Protein 9BJQ (pdb70)

Solvent-accessible surface area: 18316 Å² total; per-residue (Å²): 65,2,3,1,1,30,0,7,16,95,68,54,82,57,26,66,44,38,0,0,29,2,9,101,58,24,80,29,11,59,96,14,112,32,88,49,1,0,4,2,43,95,24,32,109,22,141,63,49,4,116,5,123,9,20,18,74,1,0,0,43,0,12,17,40,67,60,6,54,106,101,118,146,12,86,54,41,11,1,14,130,59,14,31,0,0,0,0,0,0,0,0,93,8,141,58,0,32,104,22,70,44,70,70,27,149,0,9,2,15,41,52,38,22,8,32,19,39,25,112,39,1,0,0,25,34,0,37,56,50,107,0,41,6,84,2,72,2,18,115,24,1,35,80,19,20,6,0,0,0,0,0,0,0,0,0,29,40,0,122,47,147,31,75,2,19,2,6,4,0,0,0,1,1,29,2,40,54,28,38,103,44,105,42,112,87,52,35,64,5,29,53,27,5,56,42,87,30,93,0,5,76,26,90,0,72,13,115,113,43,104,30,32,9,82,28,102,64,12,87,15,6,33,42,81,52,37,97,112,64,2,3,1,1,31,1,7,16,93,64,54,84,57,28,68,43,38,0,0,31,1,9,103,50,24,80,23,11,74,87,7,100,32,89,51,0,0,4,2,42,90,27,34,110,23,144,60,50,3,111,4,119,8,25,18,24,1,0,0,45,0,13,19,38,67,64,6,56,104,98,119,148,14,101,52,44,14,2,13,145,60,14,34,0,0,0,0,0,0,0,0,94,9,146,64,0,32,107,24,72,41,84,61,29,147,0,10,2,14,26,25,12,10,17,15,44,71,70,107,50,1,1,0,28,40,1,30,94,56,88,0,40,7,67,4,68,1,20,115,22,0,34,80,20,20,7,0,0,0,0,0,0,0,0,0,29,32,0,127,48,129,33,75,4,19,2,6,4,0,0,0,2,1,27,1,37,54,28,37,108,45,110,35,112,88,54,36,62,5,28,52,28,6,52,31,74,31,100,0,7,64,27,97,0,71,11,108,114,48,57,40,11,12,91,30,102,108,24,94,12,7,34,41,82,48,36,91,111

Sequence (458 aa):
HAIFQKVSVNGADQGSLTGLRAPNNNNNPVQNVNSQDMICCGQSGSTSNTIIEVKAGDRRIGAWYQHVIGGAQFPNDPDNPIAKSHKGPVMAYLAKVDNAATASKTGLKWFKIWEDTFNPSTKTWGVDNLINNNGWVYFNLPQCIADGNYLLRVEVLALHSAYSQGQQAQFYQSCCAQINVSGGGSFTPASTVSFPGAYSASDPGILINIYGATGQQPDNNGQPYTAPGPAPISCHAIFQKVSVNGADQGSLTGLRAPNNNNPVQNVNSQDMICCGQSGSTSNTIIEVKAGDRIGAWYQHVIGGAQFPNDPDNPIAKSHKGPVMAYLAKVDNAATASKTGLKWFKIWEDTFNPSTKTWGVDNLINNNGWVYFNLPQCIADGNYLLRVEVLALHSAYSQGQQAQFYQSCCAQINVSSGGGSFTPASTVSFPGAYSASDPGILINIYGATGQPDNNGQPYTAPGPAPISC

Foldseek 3Di:
DKKFFWKAWLNRTPDGNAQKQIAQAFFFDQDLQDLCQQAHPGHDAHQHAAEHAAFIKMKTFIFNHRPHAPDPPRCQTSHHPLQFFKKWKKKFDDQHLRPDDSAPTWIATADMFGAQLVVLAGNVNVCVVVRGIDIDTHHQADDWFKIKMKMKRWGCSPQLDQRPTTIHMMIGIYTYDNHHDDDDPGTAGGSPQDDSPPPRRNDDQQDDVRDSSNVSDDHDDTGDDHDHD/DKKQFWKDWLNRTPDGNEQKQIAQAFFFDLDLQDLCQLFHPGHDAHQDAAEYEQFIKMKTFIFNHRPHAPDPPRCQTSHHPLQFFKKWKKKFADQFLNPDDSAPTWIATADMFGADLVVLHGNVNVCVVVRRIDIDGRHQADDWFKIKMKMKRWGCSPLLDFRPTGIHMMIGIYTYDNHHHDDDPGTAHGSGQDDSPPPRRNDDQQADVGDSSNVSDDHDHTGDDRDDD

B-factor: mean 22.12, std 7.76, range [10.06, 64.67]

InterPro domains:
  IPR005103 Auxiliary Activity family 9, catalytic domain [PF03443] (18-224)
  IPR005103 Auxiliary Activity family 9, catalytic domain [cd21175] (18-244)
  IPR049892 Auxiliary Activity family 9 [PTHR33353] (1-246)

Structure (mmCIF, N/CA/C/O backbone):
data_9BJQ
#
_entry.id   9BJQ
#
_cell.length_a   99.449
_cell.length_b   121.410
_cell.length_c   91.909
_cell.angle_alpha   90.000
_cell.angle_beta   90.000
_cell.angle_gamma   90.000
#
_symmetry.space_group_name_H-M   'C 2 2 21'
#
loop_
_entity.id
_entity.type
_entity.pdbx_description
1 polymer 'Glycoside hydrolase family 61 protein'
2 non-polymer 'COPPER (II) ION'
3 non-polymer 'ACETATE ION'
4 non-polymer 'OXYGEN MOLECULE'
5 non-polymer 1,2-ETHANEDIOL
6 water water
#
loop_
_atom_site.group_PDB
_atom_site.id
_atom_site.type_symbol
_atom_site.label_atom_id
_atom_site.label_alt_id
_atom_site.label_comp_id
_atom_site.label_asym_id
_atom_site.label_entity_id
_atom_site.label_seq_id
_atom_site.pdbx_PDB_ins_code
_atom_site.Cartn_x
_atom_site.Cartn_y
_atom_site.Cartn_z
_atom_site.occupancy
_atom_site.B_iso_or_equiv
_atom_site.auth_seq_id
_atom_site.auth_comp_id
_atom_site.auth_asym_id
_atom_site.auth_atom_id
_atom_site.pdbx_PDB_model_num
ATOM 1 N N . HIS A 1 1 ? -31.79900 -19.69800 4.41400 1.000 17.74647 1 HIS A N 1
ATOM 2 C CA . HIS A 1 1 ? -31.45700 -18.28300 4.69300 1.000 18.15647 1 HIS A CA 1
ATOM 3 C C . HIS A 1 1 ? -30.24200 -17.91400 3.83600 1.000 15.13647 1 HIS A C 1
ATOM 4 O O . HIS A 1 1 ? -29.13700 -18.32200 4.17200 1.000 17.76647 1 HIS A O 1
ATOM 11 N N . ALA A 1 2 ? -30.49000 -17.15300 2.77200 1.000 17.76647 2 ALA A N 1
ATOM 12 C CA . ALA A 1 2 ? -29.43400 -16.75500 1.85000 1.000 16.61647 2 ALA A CA 1
ATOM 13 C C . ALA A 1 2 ? -30.00900 -15.69200 0.93100 1.000 15.43647 2 ALA A C 1
ATOM 14 O O . ALA A 1 2 ? -31.22900 -15.55200 0.82100 1.000 19.04647 2 ALA A O 1
ATOM 16 N N . ILE A 1 3 ? -29.12700 -14.94100 0.27200 1.000 15.68647 3 ILE A N 1
ATOM 17 C CA . ILE A 1 3 ? -29.53700 -13.84400 -0.59700 1.000 14.27647 3 ILE A CA 1
ATOM 18 C C . ILE A 1 3 ? -28.76900 -13.93700 -1.90700 1.000 15.81647 3 ILE A C 1
ATOM 19 O O . ILE A 1 3 ? -27.53400 -13.99000 -1.90100 1.000 17.49647 3 ILE A O 1
ATOM 24 N N . PHE A 1 4 ? -29.49900 -13.94000 -3.01900 1.000 13.82647 4 PHE A N 1
ATOM 25 C CA . PHE A 1 4 ? -28.91600 -13.76300 -4.34300 1.000 16.00647 4 PHE A CA 1
ATOM 26 C C . PHE A 1 4 ? -28.43700 -12.31700 -4.46200 1.000 15.82647 4 PHE A C 1
ATOM 27 O O . PHE A 1 4 ? -29.24600 -11.37800 -4.42200 1.000 16.79647 4 PHE A O 1
ATOM 35 N N . GLN A 1 5 ? -27.12500 -12.12800 -4.61000 1.000 14.84647 5 GLN A N 1
ATOM 36 C CA . GLN A 1 5 ? -26.56700 -10.79500 -4.40500 1.000 14.21647 5 GLN A CA 1
ATOM 37 C C . GLN A 1 5 ? -25.46900 -10.41800 -5.39800 1.000 17.68647 5 GLN A C 1
ATOM 38 O O . GLN A 1 5 ? -24.82800 -9.37000 -5.22100 1.000 17.82647 5 GLN A O 1
ATOM 44 N N . LYS A 1 6 ? -25.22900 -11.21200 -6.43400 1.000 17.33647 6 LYS A N 1
ATOM 45 C CA . LYS A 1 6 ? -24.15000 -10.89900 -7.36600 1.000 17.68647 6 LYS A CA 1
ATOM 46 C C . LYS A 1 6 ? -24.35700 -11.70300 -8.64000 1.000 16.62647 6 LYS A C 1
ATOM 47 O O . LYS A 1 6 ? -24.82000 -12.84500 -8.58700 1.000 18.15647 6 LYS A O 1
ATOM 53 N N . VAL A 1 7 ? -24.00400 -11.10000 -9.78100 1.000 14.05647 7 VAL A N 1
ATOM 54 C CA . VAL A 1 7 ? -24.10900 -11.72700 -11.09500 1.000 14.19647 7 VAL A CA 1
ATOM 55 C C . VAL A 1 7 ? -22.72500 -11.78900 -11.73800 1.000 16.92647 7 VAL A C 1
ATOM 56 O O . VAL A 1 7 ? -21.90900 -10.87600 -11.56500 1.000 17.79647 7 VAL A O 1
ATOM 60 N N . SER A 1 8 ? -22.45100 -12.87600 -12.46800 1.000 17.25647 8 SER A N 1
ATOM 61 C CA . SER A 1 8 ? -21.30200 -12.92600 -13.36400 1.000 19.58647 8 SER A CA 1
ATOM 62 C C . SER A 1 8 ? -21.77900 -13.15900 -14.79300 1.000 18.15647 8 SER A C 1
ATOM 63 O O . SER A 1 8 ? -22.81400 -13.78600 -15.02900 1.000 18.25647 8 SER A O 1
ATOM 66 N N . VAL A 1 9 ? -21.03700 -12.61700 -15.75200 1.000 18.45647 9 VAL A N 1
ATOM 67 C CA . VAL A 1 9 ? -21.38100 -12.72400 -17.16900 1.000 18.77647 9 VAL A CA 1
ATOM 68 C C . VAL A 1 9 ? -20.16900 -13.33100 -17.85200 1.000 21.82647 9 VAL A C 1
ATOM 69 O O . VAL A 1 9 ? -19.11200 -12.69300 -17.91500 1.000 20.23647 9 VAL A O 1
ATOM 73 N N . ASN A 1 10 ? -20.31100 -14.56400 -18.34300 1.000 20.15647 10 ASN A N 1
ATOM 74 C CA . ASN A 1 10 ? -19.19200 -15.29200 -18.94500 1.000 22.67647 10 ASN A CA 1
ATOM 75 C C . ASN A 1 10 ? -17.97200 -15.27600 -18.02600 1.000 25.18647 10 ASN A C 1
ATOM 76 O O . ASN A 1 10 ? -16.83700 -15.06600 -18.46100 1.000 24.85647 10 ASN A O 1
ATOM 81 N N . GLY A 1 11 ? -18.21300 -15.49700 -16.73300 1.000 23.30647 11 GLY A N 1
ATOM 82 C CA . GLY A 1 11 ? -17.16800 -15.52600 -15.73400 1.000 26.27647 11 GLY A CA 1
ATOM 83 C C . GLY A 1 11 ? -16.77800 -14.19000 -15.15000 1.000 24.64647 11 GLY A C 1
ATOM 84 O O . GLY A 1 11 ? -16.06700 -14.16400 -14.13800 1.000 25.87647 11 GLY A O 1
ATOM 85 N N . ALA A 1 12 ? -17.21300 -13.07800 -15.73700 1.000 23.87647 12 ALA A N 1
ATOM 86 C CA . ALA A 1 12 ? -16.81800 -11.76100 -15.26000 1.000 20.31647 12 ALA A CA 1
ATOM 87 C C . ALA A 1 12 ? -17.72900 -11.32200 -14.11700 1.000 23.28647 12 ALA A C 1
ATOM 88 O O . ALA A 1 12 ? -18.93900 -11.15200 -14.30600 1.000 20.44647 12 ALA A O 1
ATOM 90 N N . ASP A 1 13 ? -17.13700 -11.11700 -12.94600 0.940 19.53647 13 ASP A N 1
ATOM 91 C CA . ASP A 1 13 ? -17.86600 -10.70100 -11.75200 0.940 19.15647 13 ASP A CA 1
ATOM 92 C C . ASP A 1 13 ? -18.34100 -9.25600 -11.90900 0.940 22.36647 13 ASP A C 1
ATOM 93 O O . ASP A 1 13 ? -17.52400 -8.34000 -12.05800 0.940 22.77647 13 ASP A O 1
ATOM 98 N N . GLN A 1 14 ? -19.65700 -9.04100 -11.87000 1.000 17.08647 14 GLN A N 1
ATOM 99 C CA . GLN A 1 14 ? -20.19300 -7.69000 -12.02400 1.000 18.05647 14 GLN A CA 1
ATOM 100 C C . GLN A 1 14 ? -20.17600 -6.88700 -10.72800 1.000 21.30647 14 GLN A C 1
ATOM 101 O O . GLN A 1 14 ? -20.50700 -5.69600 -10.75100 1.000 21.79647 14 GLN A O 1
ATOM 107 N N . GLY A 1 15 ? -19.80700 -7.49000 -9.61400 1.000 19.60647 15 GLY A N 1
ATOM 108 C CA . GLY A 1 15 ? -19.67600 -6.75400 -8.37300 1.000 20.89647 15 GLY A CA 1
ATOM 109 C C . GLY A 1 15 ? -20.87100 -6.94900 -7.46200 1.000 20.79647 15 GLY A C 1
ATOM 110 O O . GLY A 1 15 ? -22.01900 -7.06100 -7.90700 1.000 18.28647 15 GLY A O 1
ATOM 111 N N . SER A 1 16 ? -20.60300 -6.96900 -6.16000 1.000 22.00647 16 SER A N 1
ATOM 112 C CA . SER A 1 16 ? -21.64400 -7.17000 -5.15700 1.000 19.61647 16 SER A CA 1
ATOM 113 C C . SER A 1 16 ? -22.80800 -6.20600 -5.35500 1.000 22.46647 16 SER A C 1
ATOM 114 O O . SER A 1 16 ? -22.61300 -4.98700 -5.41400 1.000 19.02647 16 SER A O 1
ATOM 117 N N . LEU A 1 17 ? -24.01400 -6.76900 -5.50400 0.930 17.32647 17 LEU A N 1
ATOM 118 C CA . LEU A 1 17 ? -25.28600 -6.05400 -5.60000 0.930 16.37647 17 LEU A CA 1
ATOM 119 C C . LEU A 1 17 ? -25.40900 -5.18700 -6.85500 0.930 17.95647 17 LEU A C 1
ATOM 120 O O . LEU A 1 17 ? -26.39800 -4.46900 -7.00600 0.930 18.69647 17 LEU A O 1
ATOM 125 N N . THR A 1 18 ? -24.44700 -5.23900 -7.76700 1.000 17.54647 18 THR A N 1
ATOM 126 C CA . THR A 1 18 ? -24.54200 -4.45300 -8.99500 1.000 17.88647 18 THR A CA 1
ATOM 127 C C . THR A 1 18 ? -25.69400 -4.97500 -9.84300 1.000 17.73647 18 THR A C 1
ATOM 128 O O . THR A 1 18 ? -25.75200 -6.17100 -10.14600 1.000 19.81647 18 THR A O 1
ATOM 132 N N . GLY A 1 19 ? -26.63400 -4.09700 -10.18300 0.960 17.13647 19 GLY A N 1
ATOM 133 C CA . GLY A 1 19 ? -27.76700 -4.47300 -11.00300 0.960 17.12647 19 GLY A CA 1
ATOM 134 C C . GLY A 1 19 ? -28.86500 -5.24300 -10.29500 0.960 17.68647 19 GLY A C 1
ATOM 135 O O . GLY A 1 19 ? -29.79000 -5.72300 -10.96500 0.960 18.43647 19 GLY A O 1
ATOM 136 N N . LEU A 1 20 ? -28.80700 -5.36600 -8.97100 1.000 18.70647 20 LEU A N 1
ATOM 137 C CA . LEU A 1 20 ? -29.71300 -6.21700 -8.20700 1.000 17.02647 20 LEU A CA 1
ATOM 138 C C . LEU A 1 20 ? -30.82200 -5.40300 -7.56100 1.000 18.45647 20 LEU A C 1
ATOM 139 O O . LEU A 1 20 ? -30.58400 -4.30700 -7.04300 1.000 17.02647 20 LEU A O 1
ATOM 144 N N . ARG A 1 21 ? -32.02300 -5.96500 -7.57100 1.000 16.39647 21 ARG A N 1
ATOM 145 C CA . ARG A 1 21 ? -33.05600 -5.65300 -6.59600 1.000 17.31647 21 ARG A CA 1
ATOM 146 C C . ARG A 1 21 ? -33.08700 -6.83900 -5.63900 1.000 19.01647 21 ARG A C 1
ATOM 147 O O . ARG A 1 21 ? -33.57100 -7.91700 -6.00400 1.000 16.31647 21 ARG A O 1
ATOM 155 N N . ALA A 1 22 ? -32.55700 -6.65600 -4.43200 0.940 14.39647 22 ALA A N 1
ATOM 156 C CA . ALA A 1 22 ? -32.34900 -7.79000 -3.53800 0.940 15.51647 22 ALA A CA 1
ATOM 157 C C . ALA A 1 22 ? -32.80700 -7.43200 -2.13500 0.940 19.42647 22 ALA A C 1
ATOM 158 O O . ALA A 1 22 ? -32.71800 -6.26600 -1.72800 0.940 18.76647 22 ALA A O 1
ATOM 160 N N . PRO A 1 23 ? -33.30600 -8.41100 -1.37900 1.000 16.84647 23 PRO A N 1
ATOM 161 C CA . PRO A 1 23 ? -33.65600 -8.14800 0.02000 1.000 19.57647 23 PRO A CA 1
ATOM 162 C C . PRO A 1 23 ? -32.42500 -7.77200 0.82900 1.000 18.22647 23 PRO A C 1
ATOM 163 O O . PRO A 1 23 ? -31.29700 -8.14800 0.50200 1.000 19.86647 23 PRO A O 1
ATOM 167 N N A ASN A 1 24 ? -32.66600 -6.97800 1.88000 0.490 22.41647 24 ASN A N 1
ATOM 168 N N B ASN A 1 24 ? -32.64100 -7.02700 1.90900 0.510 22.40647 24 ASN A N 1
ATOM 169 C CA A ASN A 1 24 ? -31.63400 -6.59800 2.83500 0.490 21.19647 24 ASN A CA 1
ATOM 170 C CA B ASN A 1 24 ? -31.54600 -6.65900 2.79500 0.510 21.12647 24 ASN A CA 1
ATOM 171 C C A ASN A 1 24 ? -31.34100 -7.69800 3.84000 0.490 23.84647 24 ASN A C 1
ATOM 172 C C B ASN A 1 24 ? -31.50700 -7.51200 4.05200 0.510 23.63647 24 ASN A C 1
ATOM 173 O O A ASN A 1 24 ? -30.23300 -7.74500 4.38200 0.490 24.85647 24 ASN A O 1
ATOM 174 O O B ASN A 1 24 ? -30.76900 -7.19100 4.98600 0.510 20.02647 24 ASN A O 1
ATOM 183 N N . ASN A 1 25 ? -32.30900 -8.57000 4.10800 0.980 18.72647 25 ASN A N 1
ATOM 184 C CA . ASN A 1 25 ? -32.18500 -9.59800 5.12100 0.980 22.19647 25 ASN A CA 1
ATOM 185 C C . ASN A 1 25 ? -32.35400 -10.94500 4.43400 0.980 20.59647 25 ASN A C 1
ATOM 186 O O . ASN A 1 25 ? -32.87200 -11.02300 3.31800 0.980 16.62647 25 ASN A O 1
ATOM 191 N N . ASN A 1 26 ? -31.93300 -12.01200 5.11300 1.000 17.75647 26 ASN A N 1
ATOM 192 C CA . ASN A 1 26 ? -31.93700 -13.33800 4.50700 1.000 17.52647 26 ASN A CA 1
ATOM 193 C C . ASN A 1 26 ? -33.13900 -14.18700 4.91900 1.000 18.00647 26 ASN A C 1
ATOM 194 O O . ASN A 1 26 ? -33.11900 -15.40500 4.71800 1.000 17.80647 26 ASN A O 1
ATOM 199 N N . ASN A 1 27 ? -34.18100 -13.57800 5.48900 0.970 16.79647 27 ASN A N 1
ATOM 200 C CA . ASN A 1 27 ? -35.35200 -14.34500 5.89200 0.970 18.53647 27 ASN A CA 1
ATOM 201 C C . ASN A 1 27 ? -36.15400 -14.77800 4.66700 0.970 18.11647 27 ASN A C 1
ATOM 202 O O . ASN A 1 27 ? -36.21400 -14.05600 3.66900 0.970 15.52647 27 ASN A O 1
ATOM 207 N N . PRO A 1 28 ? -36.80300 -15.93500 4.73100 1.000 15.32647 28 PRO A N 1
ATOM 208 C CA . PRO A 1 28 ? -37.56600 -16.42000 3.57900 1.000 16.66647 28 PRO A CA 1
ATOM 209 C C . PRO A 1 28 ? -38.86800 -15.66200 3.39300 1.000 16.35647 28 PRO A C 1
ATOM 210 O O . PRO A 1 28 ? -39.45000 -15.11100 4.33300 1.000 17.48647 28 PRO A O 1
ATOM 214 N N . VAL A 1 29 ? -39.32100 -15.65900 2.15100 1.000 14.42647 29 VAL A N 1
ATOM 215 C CA . VAL A 1 29 ? -40.71200 -15.36500 1.83600 1.000 15.99647 29 VAL A CA 1
ATOM 216 C C . VAL A 1 29 ? -41.47900 -16.68000 1.88800 1.000 16.68647 29 VAL A C 1
ATOM 217 O O . VAL A 1 29 ? -41.02600 -17.68900 1.33200 1.000 16.27647 29 VAL A O 1
ATOM 221 N N . GLN A 1 30 ? -42.64200 -16.68500 2.55100 1.000 13.36647 30 GLN A N 1
ATOM 222 C CA . GLN A 1 30 ? -43.42000 -17.91600 2.67600 1.000 13.98647 30 GLN A CA 1
ATOM 223 C C . GLN A 1 30 ? -44.85800 -17.81200 2.19200 1.000 17.47647 30 GLN A C 1
ATOM 224 O O . GLN A 1 30 ? -45.50900 -18.84900 2.03300 1.000 17.26647 30 GLN A O 1
ATOM 230 N N . ASN A 1 31 ? -45.38100 -16.61600 1.96500 1.000 15.22647 31 ASN A N 1
ATOM 231 C CA . ASN A 1 31 ? -46.73400 -16.44000 1.46600 1.000 15.58647 31 ASN A CA 1
ATOM 232 C C . ASN A 1 31 ? -46.64000 -16.26500 -0.04900 1.000 15.32647 31 ASN A C 1
ATOM 233 O O . ASN A 1 31 ? -46.23500 -15.20000 -0.52500 1.000 15.04647 31 ASN A O 1
ATOM 238 N N . VAL A 1 32 ? -47.02100 -17.30100 -0.81000 1.000 14.67647 32 VAL A N 1
ATOM 239 C CA . VAL A 1 32 ? -46.85700 -17.23800 -2.26300 1.000 12.65647 32 VAL A CA 1
ATOM 240 C C . VAL A 1 32 ? -47.73900 -16.18300 -2.91600 1.000 15.16647 32 VAL A C 1
ATOM 241 O O . VAL A 1 32 ? -47.54800 -15.87800 -4.10000 1.000 16.37647 32 VAL A O 1
ATOM 245 N N . ASN A 1 33 ? -48.69000 -15.60700 -2.17600 1.000 14.40647 33 ASN A N 1
ATOM 246 C CA . ASN A 1 33 ? -49.49500 -14.50300 -2.69900 1.000 14.91647 33 ASN A CA 1
ATOM 247 C C . ASN A 1 33 ? -48.85900 -13.13800 -2.48700 1.000 20.16647 33 ASN A C 1
ATOM 248 O O . ASN A 1 33 ? -49.41800 -12.13300 -2.95200 1.000 18.92647 33 ASN A O 1
ATOM 253 N N . SER A 1 34 ? -47.72700 -13.06900 -1.79300 1.000 18.88647 34 SER A N 1
ATOM 254 C CA . SER A 1 34 ? -47.12300 -11.78800 -1.46000 1.000 16.91647 34 SER A CA 1
ATOM 255 C C . SER A 1 34 ? -46.40600 -11.17300 -2.65800 1.000 21.29647 34 SER A C 1
ATOM 256 O O . SER A 1 34 ? -45.81700 -11.87700 -3.48600 1.000 18.66647 34 SER A O 1
ATOM 259 N N . GLN A 1 35 ? -46.44600 -9.83300 -2.74500 0.980 14.59647 35 GLN A N 1
ATOM 260 C CA . GLN A 1 35 ? -45.60900 -9.16800 -3.74100 0.980 17.29647 35 GLN A CA 1
ATOM 261 C C . GLN A 1 35 ? -44.13000 -9.40500 -3.47300 0.980 15.71647 35 GLN A C 1
ATOM 262 O O . GLN A 1 35 ? -43.30700 -9.23300 -4.38400 0.980 17.06647 35 GLN A O 1
ATOM 268 N N . ASP A 1 36 ? -43.77400 -9.80800 -2.24800 1.000 15.09647 36 ASP A N 1
ATOM 269 C CA . ASP A 1 36 ? -42.39000 -10.16700 -1.95500 1.000 14.39647 36 ASP A CA 1
ATOM 270 C C . ASP A 1 36 ? -41.90500 -11.35100 -2.79000 1.000 16.78647 36 ASP A C 1
ATOM 271 O O . ASP A 1 36 ? -40.69700 -11.57700 -2.84600 1.000 15.27647 36 ASP A O 1
ATOM 276 N N . MET A 1 37 ? -42.80700 -12.11400 -3.41600 1.000 17.38647 37 MET A N 1
ATOM 277 C CA . MET A 1 37 ? -42.39300 -13.25100 -4.24500 1.000 16.58647 37 MET A CA 1
ATOM 278 C C . MET A 1 37 ? -41.70200 -12.81500 -5.52700 1.000 20.37647 37 MET A C 1
ATOM 279 O O . MET A 1 37 ? -40.96300 -13.60800 -6.12100 1.000 17.90647 37 MET A O 1
ATOM 284 N N . ILE A 1 38 ? -41.93200 -11.58300 -5.98100 1.000 20.24647 38 ILE A N 1
ATOM 285 C CA . ILE A 1 38 ? -41.44500 -11.18600 -7.30300 1.000 16.02647 38 ILE A CA 1
ATOM 286 C C . ILE A 1 38 ? -39.92400 -11.10300 -7.30500 1.000 18.82647 38 ILE A C 1
ATOM 287 O O . ILE A 1 38 ? -39.25200 -11.82800 -8.04900 1.000 16.34647 38 ILE A O 1
ATOM 292 N N . CYS A 1 39 ? -39.36600 -10.22400 -6.46000 1.000 15.55647 39 CYS A N 1
ATOM 293 C CA A CYS A 1 39 ? -37.91500 -10.05900 -6.38500 0.700 16.32647 39 CYS A CA 1
ATOM 294 C CA B CYS A 1 39 ? -37.93700 -9.95100 -6.35500 0.300 16.42647 39 CYS A CA 1
ATOM 295 C C . CYS A 1 39 ? -37.40800 -10.19800 -4.95200 1.000 15.47647 39 CYS A C 1
ATOM 296 O O . CYS A 1 39 ? -36.33000 -9.69500 -4.62000 1.000 16.59647 39 CYS A O 1
ATOM 301 N N . GLY A 1 40 ? -38.14600 -10.90300 -4.10500 0.970 15.05647 40 GLY A N 1
ATOM 302 C CA . GLY A 1 40 ? -37.81100 -10.96600 -2.70100 0.970 14.29647 40 GLY A CA 1
ATOM 303 C C . GLY A 1 40 ? -38.37800 -9.75800 -1.98000 0.970 18.13647 40 GLY A C 1
ATOM 304 O O . GLY A 1 40 ? -38.95800 -8.84900 -2.57800 0.970 18.93647 40 GLY A O 1
ATOM 305 N N . GLN A 1 41 ? -38.23000 -9.76100 -0.65700 1.000 15.90647 41 GLN A N 1
ATOM 306 C CA . GLN A 1 41 ? -38.60100 -8.58100 0.11500 1.000 15.87647 41 GLN A CA 1
ATOM 307 C C . GLN A 1 41 ? -37.90300 -7.34900 -0.44600 1.000 16.96647 41 GLN A C 1
ATOM 308 O O . GLN A 1 41 ? -36.75400 -7.41600 -0.88900 1.000 19.03647 41 GLN A O 1
ATOM 314 N N . SER A 1 42 ? -38.60400 -6.21600 -0.41900 0.910 18.38647 42 SER A N 1
ATOM 315 C CA . SER A 1 42 ? -38.00500 -4.96900 -0.87700 0.910 18.01647 42 SER A CA 1
ATOM 316 C C . SER A 1 42 ? -36.77400 -4.64200 -0.03900 0.910 22.66647 42 SER A C 1
ATOM 317 O O . SER A 1 42 ? -36.81500 -4.68200 1.19600 0.910 21.56647 42 SER A O 1
ATOM 320 N N . GLY A 1 43 ? -35.67200 -4.33700 -0.71600 0.890 18.60647 43 GLY A N 1
ATOM 321 C CA . GLY A 1 43 ? -34.41200 -4.11900 -0.03400 0.890 17.82647 43 GLY A CA 1
ATOM 322 C C . GLY A 1 43 ? -33.53600 -3.13700 -0.77700 0.890 21.51647 43 GLY A C 1
ATOM 323 O O . GLY A 1 43 ? -33.92400 -1.98400 -0.97700 0.890 22.99647 43 GLY A O 1
ATOM 324 N N . SER A 1 44 ? -32.35600 -3.57500 -1.19900 0.970 17.84647 44 SER A N 1
ATOM 325 C CA . SER A 1 44 ? -31.48300 -2.69500 -1.95800 0.970 23.53647 44 SER A CA 1
ATOM 326 C C . SER A 1 44 ? -31.90500 -2.66500 -3.41900 0.970 25.16647 44 SER A C 1
ATOM 327 O O . SER A 1 44 ? -32.48500 -3.61900 -3.94900 0.970 19.23647 44 SER A O 1
ATOM 330 N N . THR A 1 45 ? -31.62900 -1.53900 -4.06300 0.960 19.05647 45 THR A N 1
ATOM 331 C CA . THR A 1 45 ? -31.86900 -1.36600 -5.48300 0.960 20.10647 45 THR A CA 1
ATOM 332 C C . THR A 1 45 ? -30.60300 -0.79500 -6.09700 0.960 27.12647 45 THR A C 1
ATOM 333 O O . THR A 1 45 ? -29.70700 -0.31300 -5.39900 0.960 31.41647 45 THR A O 1
ATOM 337 N N . SER A 1 46 ? -30.51000 -0.89600 -7.40800 1.000 20.45647 46 SER A N 1
ATOM 338 C CA . SER A 1 46 ? -29.30700 -0.49200 -8.11300 1.000 22.98647 46 SER A CA 1
ATOM 339 C C . SER A 1 46 ? -29.72800 0.23200 -9.37000 1.000 26.59647 46 SER A C 1
ATOM 340 O O . SER A 1 46 ? -30.75700 -0.09000 -9.96400 1.000 23.96647 46 SER A O 1
ATOM 343 N N . ASN A 1 47 ? -28.93700 1.22500 -9.76600 0.930 21.47647 47 ASN A N 1
ATOM 344 C CA . ASN A 1 47 ? -29.22500 1.92000 -11.00900 0.930 18.46647 47 ASN A CA 1
ATOM 345 C C . ASN A 1 47 ? -28.55400 1.27200 -12.20500 0.930 21.41647 47 ASN A C 1
ATOM 346 O O . ASN A 1 47 ? -28.84400 1.65900 -13.34000 0.930 22.77647 47 ASN A O 1
ATOM 351 N N . THR A 1 48 ? -27.69400 0.28400 -11.98000 1.000 16.74647 48 THR A N 1
ATOM 352 C CA . THR A 1 48 ? -26.94800 -0.34200 -13.06400 1.000 18.51647 48 THR A CA 1
ATOM 353 C C . THR A 1 48 ? -27.81300 -1.35100 -13.80400 1.000 18.41647 48 THR A C 1
ATOM 354 O O . THR A 1 48 ? -28.60600 -2.07800 -13.19700 1.000 18.90647 48 THR A O 1
ATOM 358 N N . ILE A 1 49 ? -27.66100 -1.38900 -15.12200 1.000 17.16647 49 ILE A N 1
ATOM 359 C CA . ILE A 1 49 ? -28.29300 -2.40400 -15.95400 1.000 17.82647 49 ILE A CA 1
ATOM 360 C C . ILE A 1 49 ? -27.18000 -3.20300 -16.61400 1.000 21.51647 49 ILE A C 1
ATOM 361 O O . ILE A 1 49 ? -26.38700 -2.65400 -17.39200 1.000 20.20647 49 ILE A O 1
ATOM 366 N N . ILE A 1 50 ? -27.11000 -4.49100 -16.29000 1.000 18.35647 50 ILE A N 1
ATOM 367 C CA . ILE A 1 50 ? -25.99400 -5.33600 -16.70600 1.000 17.36647 50 ILE A CA 1
ATOM 368 C C . ILE A 1 50 ? -26.14600 -5.67700 -18.18500 1.000 17.38647 50 ILE A C 1
ATOM 369 O O . ILE A 1 50 ? -27.16600 -6.23800 -18.60400 1.000 20.48647 50 ILE A O 1
ATOM 374 N N . GLU A 1 51 ? -25.12800 -5.34500 -18.97800 1.000 15.96647 51 GLU A N 1
ATOM 375 C CA . GLU A 1 51 ? -25.12400 -5.66900 -20.39900 1.000 19.48647 51 GLU A CA 1
ATOM 376 C C . GLU A 1 51 ? -24.74000 -7.13000 -20.60900 1.000 20.69647 51 GLU A C 1
ATOM 377 O O . GLU A 1 51 ? -23.68500 -7.58200 -20.14500 1.000 21.22647 51 GLU A O 1
ATOM 383 N N . VAL A 1 52 ? -25.60000 -7.86400 -21.31300 1.000 19.32647 52 VAL A N 1
ATOM 384 C CA . VAL A 1 52 ? -25.36800 -9.26300 -21.63300 1.000 17.39647 52 VAL A CA 1
ATOM 385 C C . VAL A 1 52 ? -25.71600 -9.48300 -23.09700 1.000 20.49647 52 VAL A C 1
ATOM 386 O O . VAL A 1 52 ? -26.43700 -8.69800 -23.72000 1.000 19.41647 52 VAL A O 1
ATOM 390 N N . LYS A 1 53 ? -25.19300 -10.57100 -23.64100 0.970 22.57647 53 LYS A N 1
ATOM 391 C CA . LYS A 1 53 ? -25.55400 -11.03100 -24.97000 0.970 21.67647 53 LYS A CA 1
ATOM 392 C C . LYS A 1 53 ? -26.42800 -12.26100 -24.83100 0.970 21.44647 53 LYS A C 1
ATOM 393 O O . LYS A 1 53 ? -26.22100 -13.07200 -23.92700 0.970 22.57647 53 LYS A O 1
ATOM 399 N N . ALA A 1 54 ? -27.42300 -12.38000 -25.70800 1.000 20.00647 54 ALA A N 1
ATOM 400 C CA . ALA A 1 54 ? -28.17300 -13.62500 -25.79400 1.000 21.62647 54 ALA A CA 1
ATOM 401 C C . ALA A 1 54 ? -27.20400 -14.78800 -25.91400 1.000 21.57647 54 ALA A C 1
ATOM 402 O O . ALA A 1 54 ? -26.19700 -14.70600 -26.62100 1.000 23.25647 54 ALA A O 1
ATOM 404 N N . GLY A 1 55 ? -27.48700 -15.86500 -25.18200 1.000 22.21647 55 GLY A N 1
ATOM 405 C CA . GLY A 1 55 ? -26.60500 -17.01100 -25.13000 1.000 22.67647 55 GLY A CA 1
ATOM 406 C C . GLY A 1 55 ? -25.54100 -16.97200 -24.04800 1.000 21.75647 55 GLY A C 1
ATOM 407 O O . GLY A 1 55 ? -24.89200 -18.00000 -23.81600 1.000 21.94647 55 GLY A O 1
ATOM 408 N N . ASP A 1 56 ? -25.34200 -15.83500 -23.37900 1.000 22.61647 56 ASP A N 1
ATOM 409 C CA . ASP A 1 56 ? -24.25000 -15.70600 -22.41500 1.000 19.52647 56 ASP A CA 1
ATOM 410 C C . ASP A 1 56 ? -24.43100 -16.64400 -21.22500 1.000 20.91647 56 ASP A C 1
ATOM 411 O O . ASP A 1 56 ? -25.55100 -16.99400 -20.84300 1.000 20.12647 56 ASP A O 1
ATOM 416 N N . ARG A 1 57 ? -23.30500 -17.02400 -20.62300 1.000 19.44647 57 ARG A N 1
ATOM 417 C CA A ARG A 1 57 ? -23.28400 -17.84900 -19.42100 0.530 20.31647 57 ARG A CA 1
ATOM 418 C CA B ARG A 1 57 ? -23.31100 -17.85100 -19.41900 0.470 20.30647 57 ARG A CA 1
ATOM 419 C C . ARG A 1 57 ? -23.43600 -16.94700 -18.20400 0.840 16.84647 57 ARG A C 1
ATOM 420 O O . ARG A 1 57 ? -22.53300 -16.15900 -17.90600 1.000 20.31647 57 ARG A O 1
ATOM 435 N N . ILE A 1 58 ? -24.56200 -17.05100 -17.51000 1.000 17.43647 58 ILE A N 1
ATOM 436 C CA . ILE A 1 58 ? -24.84900 -16.20800 -16.35500 1.000 19.89647 58 ILE A CA 1
ATOM 437 C C . ILE A 1 58 ? -24.57800 -17.00100 -15.09000 1.000 20.39647 58 ILE A C 1
ATOM 438 O O . ILE A 1 58 ? -24.97200 -18.16800 -14.98200 1.000 17.54647 58 ILE A O 1
ATOM 443 N N . GLY A 1 59 ? -23.92100 -16.36700 -14.12900 1.000 16.95647 59 GLY A N 1
ATOM 444 C CA . GLY A 1 59 ? -23.82200 -16.88700 -12.77500 1.000 17.83647 59 GLY A CA 1
ATOM 445 C C . GLY A 1 59 ? -24.63800 -16.00800 -11.84800 1.000 17.08647 59 GLY A C 1
ATOM 446 O O . GLY A 1 59 ? -24.63800 -14.78100 -11.98700 1.000 17.6964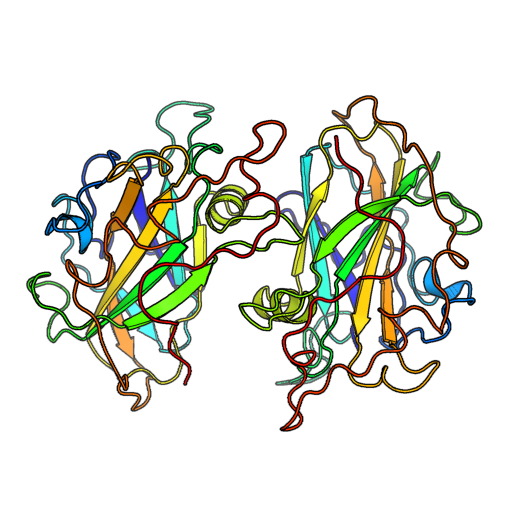7 59 GLY A O 1
ATOM 447 N N . ALA A 1 60 ? -25.36000 -16.64500 -10.92400 1.000 14.21647 60 ALA A N 1
ATOM 448 C CA . ALA A 1 60 ? -26.08800 -15.96700 -9.85300 1.000 14.63647 60 ALA A CA 1
ATOM 449 C C . ALA A 1 60 ? -25.56900 -16.49500 -8.52500 1.000 16.86647 60 ALA A C 1
ATOM 450 O O . ALA A 1 60 ? -25.54000 -17.71000 -8.31600 1.000 15.63647 60 ALA A O 1
ATOM 452 N N . TRP A 1 61 ? -25.15400 -15.58800 -7.63700 1.000 14.30647 61 TRP A N 1
ATOM 453 C CA . TRP A 1 61 ? -24.42800 -15.95000 -6.42100 1.000 15.56647 61 TRP A CA 1
ATOM 454 C C . TRP A 1 61 ? -25.31900 -15.75300 -5.20400 1.000 14.93647 61 TRP A C 1
ATOM 455 O O . TRP A 1 61 ? -25.77300 -14.63200 -4.94700 1.000 16.78647 61 TRP A O 1
ATOM 466 N N . TYR A 1 62 ? -25.53800 -16.83100 -4.45200 1.000 13.59647 62 TYR A N 1
ATOM 467 C CA . TYR A 1 62 ? -26.16100 -16.77500 -3.13400 1.000 13.67647 62 TYR A CA 1
ATOM 468 C C . TYR A 1 62 ? -25.08600 -16.85800 -2.06000 1.000 16.23647 62 TYR A C 1
ATOM 469 O O . TYR A 1 62 ? -24.14100 -17.64500 -2.17700 1.000 16.60647 62 TYR A O 1
ATOM 478 N N . GLN A 1 63 ? -25.23900 -16.04400 -1.01700 1.000 14.63647 63 GLN A N 1
ATOM 479 C CA . GLN A 1 63 ? -24.48300 -16.20000 0.21800 1.000 16.14647 63 GLN A CA 1
ATOM 480 C C . GLN A 1 63 ? -25.43100 -16.03400 1.39800 1.000 18.01647 63 GLN A C 1
ATOM 481 O O . GLN A 1 63 ? -26.54000 -15.50800 1.26600 1.000 18.45647 63 GLN A O 1
ATOM 487 N N . HIS A 1 64 ? -24.96500 -16.48800 2.56200 0.940 15.95647 64 HIS A N 1
ATOM 488 C CA . HIS A 1 64 ? -25.79600 -16.49700 3.76200 0.940 16.81647 64 HIS A CA 1
ATOM 489 C C . HIS A 1 64 ? -26.30400 -15.09800 4.10300 0.940 15.13647 64 HIS A C 1
ATOM 490 O O . HIS A 1 64 ? -27.49200 -14.90900 4.38500 0.940 17.23647 64 HIS A O 1
ATOM 497 N N . VAL A 1 65 ? -25.40800 -14.10800 4.11300 1.000 17.11647 65 VAL A N 1
ATOM 498 C CA . VAL A 1 65 ? -25.77300 -12.71900 4.34600 1.000 19.58647 65 VAL A CA 1
ATOM 499 C C . VAL A 1 65 ? -25.17100 -11.88000 3.22700 1.000 19.40647 65 VAL A C 1
ATOM 500 O O . VAL A 1 65 ? -24.40200 -12.37100 2.40000 1.000 20.49647 65 VAL A O 1
ATOM 504 N N . ILE A 1 66 ? -25.55000 -10.60000 3.20200 0.980 19.73647 66 ILE A N 1
ATOM 505 C CA . ILE A 1 66 ? -24.96700 -9.68300 2.23300 0.980 18.88647 66 ILE A CA 1
ATOM 506 C C . ILE A 1 66 ? -23.47000 -9.62100 2.47700 0.980 21.18647 66 ILE A C 1
ATOM 507 O O . ILE A 1 66 ? -23.01600 -9.31500 3.58900 0.980 24.06647 66 ILE A O 1
ATOM 512 N N . GLY A 1 67 ? -22.69600 -9.96900 1.46100 1.000 20.64647 67 GLY A N 1
ATOM 513 C CA . GLY A 1 67 ? -21.25400 -9.87300 1.53500 1.000 22.93647 67 GLY A CA 1
ATOM 514 C C . GLY A 1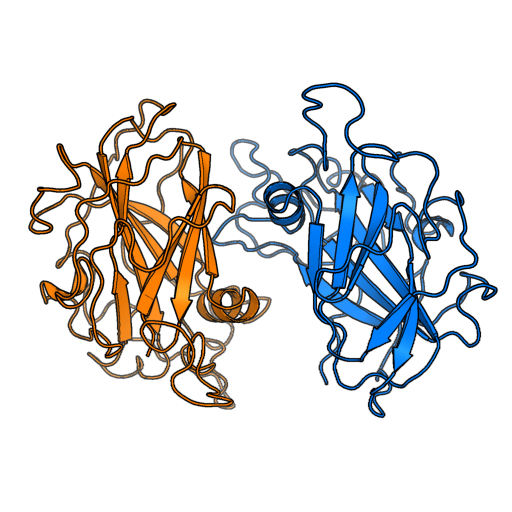 67 ? -20.53000 -11.17600 1.78000 1.000 24.60647 67 GLY A C 1
ATOM 515 O O . GLY A 1 67 ? -19.29900 -11.20200 1.67700 1.000 29.73647 67 GLY A O 1
ATOM 516 N N . GLY A 1 68 ? -21.24100 -12.25500 2.10900 1.000 19.85647 68 GLY A N 1
ATOM 517 C CA . GLY A 1 68 ? -20.59600 -13.54900 2.22100 1.000 18.36647 68 GLY A CA 1
ATOM 518 C C . GLY A 1 68 ? -21.00100 -14.30700 3.47100 1.000 19.68647 68 GLY A C 1
ATOM 519 O O . GLY A 1 68 ? -22.16100 -14.25100 3.87800 1.000 20.38647 68 GLY A O 1
ATOM 520 N N . ALA A 1 69 ? -20.06000 -15.02300 4.07900 1.000 20.20647 69 ALA A N 1
ATOM 521 C CA . ALA A 1 69 ? -20.34000 -15.73700 5.31900 1.000 18.68647 69 ALA A CA 1
ATOM 522 C C . ALA A 1 69 ? -20.62300 -14.74600 6.44600 1.000 21.27647 69 ALA A C 1
ATOM 523 O O . ALA A 1 69 ? -20.12600 -13.61900 6.44900 1.000 20.74647 69 ALA A O 1
ATOM 525 N N . GLN A 1 70 ? -21.44700 -15.17900 7.40600 1.000 22.64647 70 GLN A N 1
ATOM 526 C CA . GLN A 1 70 ? -21.81200 -14.32900 8.53200 1.000 21.70647 70 GLN A CA 1
ATOM 527 C C . GLN A 1 70 ? -20.70300 -14.24200 9.57400 1.000 22.84647 70 GLN A C 1
ATOM 528 O O . GLN A 1 70 ? -20.64600 -13.27200 10.33600 1.000 26.52647 70 GLN A O 1
ATOM 534 N N . PHE A 1 71 ? -19.80900 -15.21700 9.59200 1.000 24.81647 71 PHE A N 1
ATOM 535 C CA . PHE A 1 71 ? -18.73300 -15.32200 10.56500 1.000 26.59647 71 PHE A CA 1
ATOM 536 C C . PHE A 1 71 ? -17.82000 -16.45800 10.10100 1.000 27.36647 71 PHE A C 1
ATOM 537 O O . PHE A 1 71 ? -18.21700 -17.24700 9.23100 1.000 24.88647 71 PHE A O 1
ATOM 545 N N . PRO A 1 72 ? -16.59300 -16.54400 10.62500 1.000 26.55647 72 PRO A N 1
ATOM 546 C CA . PRO A 1 72 ? -15.66500 -17.57000 10.13100 1.000 25.41647 72 PRO A CA 1
ATOM 547 C C . PRO A 1 72 ? -16.23500 -18.97600 10.27200 1.000 27.51647 72 PRO A C 1
ATOM 548 O O . PRO A 1 72 ? -16.80800 -19.33600 11.30400 1.000 29.87647 72 PRO A O 1
ATOM 552 N N . ASN A 1 73 ? -16.07700 -19.76800 9.20700 0.870 24.14647 73 ASN A N 1
ATOM 553 C CA . ASN A 1 73 ? -16.54400 -21.15400 9.14000 0.870 27.98647 73 ASN A CA 1
ATOM 554 C C . ASN A 1 73 ? -18.05200 -21.26600 9.35300 0.870 28.44647 73 ASN A C 1
ATOM 555 O O . ASN A 1 73 ? -18.53700 -22.24100 9.92300 0.870 24.06647 73 ASN A O 1
ATOM 560 N N . ASP A 1 74 ? -18.79300 -20.26500 8.90800 1.000 25.76647 74 ASP A N 1
ATOM 561 C CA . ASP A 1 74 ? -20.25100 -20.24600 8.89600 1.000 21.14647 74 ASP A CA 1
ATOM 562 C C . ASP A 1 74 ? -20.74700 -21.50400 8.19800 1.000 24.30647 74 ASP A C 1
ATOM 563 O O . ASP A 1 74 ? -20.52500 -21.66400 6.99200 1.000 24.07647 74 ASP A O 1
ATOM 568 N N . PRO A 1 75 ? -21.39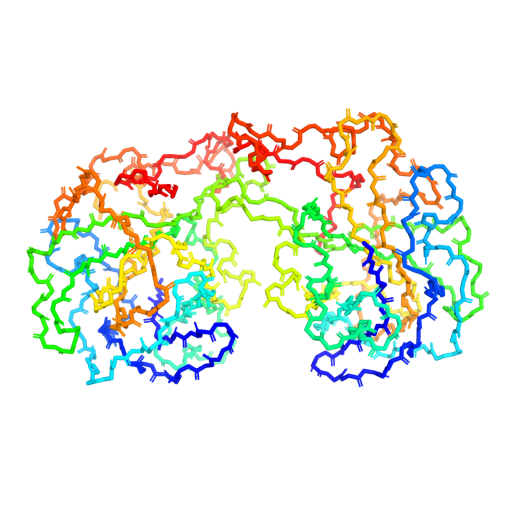600 -22.43500 8.90200 0.910 22.25647 75 PRO A N 1
ATOM 569 C CA . PRO A 1 75 ? -21.80800 -23.67200 8.22800 0.910 27.63647 75 PRO A CA 1
ATOM 570 C C . PRO A 1 75 ? -22.98900 -23.47800 7.30200 0.910 23.30647 75 PRO A C 1
ATOM 571 O O . PRO A 1 75 ? -23.24300 -24.35500 6.46600 0.910 30.82647 75 PRO A O 1
ATOM 575 N N . ASP A 1 76 ? -23.71400 -22.36400 7.42200 0.980 22.04647 76 ASP A N 1
ATOM 576 C CA . ASP A 1 76 ? -24.87500 -22.06600 6.59300 0.980 27.91647 76 ASP A CA 1
ATOM 577 C C . ASP A 1 76 ? -24.54600 -21.13900 5.42400 0.980 22.29647 76 ASP A C 1
ATOM 578 O O . ASP A 1 76 ? -25.45800 -20.54300 4.83500 0.980 18.99647 76 ASP A O 1
ATOM 583 N N . ASN A 1 77 ? -23.27400 -21.00100 5.09000 1.000 19.94647 77 ASN A N 1
ATOM 584 C CA . ASN A 1 77 ? -22.86000 -20.30800 3.87500 1.000 22.34647 77 ASN A CA 1
ATOM 585 C C . ASN A 1 77 ? -22.38300 -21.33200 2.85400 1.000 20.95647 77 ASN A C 1
ATOM 586 O O . ASN A 1 77 ? -21.55500 -22.19000 3.19200 1.000 23.71647 77 ASN A O 1
ATOM 591 N N . PRO A 1 78 ? -22.86900 -21.30200 1.60900 1.000 18.11647 78 PRO A N 1
ATOM 592 C CA . PRO A 1 78 ? -23.73400 -20.27500 1.01700 1.000 17.27647 78 PRO A CA 1
ATOM 593 C C . PRO A 1 78 ? -25.19000 -20.37500 1.46400 1.000 15.83647 78 PRO A C 1
ATOM 594 O O . PRO A 1 78 ? -25.91700 -19.38400 1.42600 1.000 16.72647 78 PRO A O 1
ATOM 598 N N . ILE A 1 79 ? -25.62600 -21.57400 1.85200 1.000 17.33647 79 ILE A N 1
ATOM 599 C CA . ILE A 1 79 ? -26.94900 -21.79500 2.42500 1.000 16.92647 79 ILE A CA 1
ATOM 600 C C . ILE A 1 79 ? -26.85800 -23.08300 3.22900 1.000 18.05647 79 ILE A C 1
ATOM 601 O O . ILE A 1 79 ? -26.02000 -23.94300 2.94500 1.000 18.45647 79 ILE A O 1
ATOM 606 N N . ALA A 1 80 ? -27.70400 -23.20700 4.25200 1.000 17.85647 80 ALA A N 1
ATOM 607 C CA . ALA A 1 80 ? -27.69000 -24.41000 5.07800 1.000 19.86647 80 ALA A CA 1
ATOM 608 C C . ALA A 1 80 ? -27.93700 -25.65500 4.23200 1.000 17.24647 80 ALA A C 1
ATOM 609 O O . ALA A 1 80 ? -28.79700 -25.66300 3.34800 1.000 17.33647 80 ALA A O 1
ATOM 611 N N . LYS A 1 81 ? -27.18700 -26.72000 4.53800 1.000 15.43647 81 LYS A N 1
ATOM 612 C CA . LYS A 1 81 ? -27.30200 -27.96700 3.78600 1.000 20.10647 81 LYS A CA 1
ATOM 613 C C . LYS A 1 81 ? -28.70600 -28.55200 3.85100 1.000 20.75647 81 LYS A C 1
ATOM 614 O O . LYS A 1 81 ? -29.11800 -29.26300 2.92900 1.000 16.79647 81 LYS A O 1
ATOM 620 N N . SER A 1 82 ? -29.44800 -28.27800 4.93100 1.000 17.75647 82 SER A N 1
ATOM 621 C CA . SER A 1 82 ? -30.79400 -28.81700 5.09700 1.000 17.24647 82 SER A CA 1
ATOM 622 C C . SER A 1 82 ? -31.77800 -28.27500 4.07700 1.000 15.35647 82 SER A C 1
ATOM 623 O O . SER A 1 82 ? -32.82400 -28.88700 3.86400 1.000 15.69647 82 SER A O 1
ATOM 626 N N . HIS A 1 83 ? -31.46800 -27.14900 3.44700 1.000 16.10647 83 HIS A N 1
ATOM 627 C CA . HIS A 1 83 ? -32.43500 -26.4240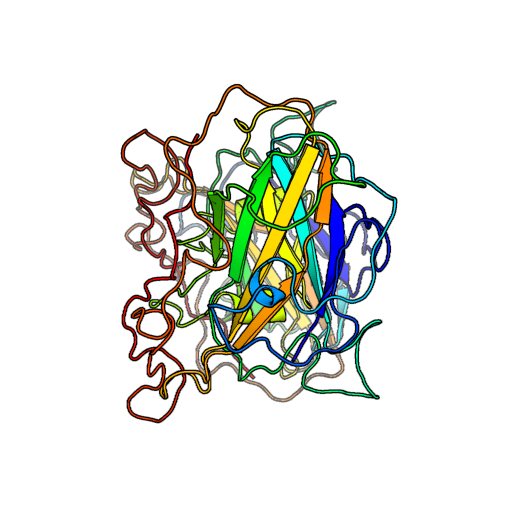0 2.63500 1.000 15.84647 83 HIS A CA 1
ATOM 628 C C . HIS A 1 83 ? -32.61500 -26.98900 1.23700 1.000 14.65647 83 HIS A C 1
ATOM 629 O O . HIS A 1 83 ? -32.56900 -26.23900 0.25400 1.000 17.35647 83 HIS A O 1
ATOM 636 N N . LYS A 1 84 ? -32.85100 -28.29700 1.14400 1.000 16.80647 84 LYS A N 1
ATOM 637 C CA . LYS A 1 84 ? -32.99600 -28.95200 -0.14800 1.000 15.07647 84 LYS A CA 1
ATOM 638 C C . LYS A 1 84 ? -34.15400 -28.35100 -0.93400 1.000 14.52647 84 LYS A C 1
ATOM 639 O O . LYS A 1 84 ? -35.22200 -28.06000 -0.38000 1.000 14.69647 84 LYS A O 1
ATOM 645 N N . GLY A 1 85 ? -33.96000 -28.21400 -2.24300 1.000 14.24647 85 GLY A N 1
ATOM 646 C CA . GLY A 1 85 ? -35.01800 -27.75600 -3.11300 1.000 13.32647 85 GLY A CA 1
ATOM 647 C C . GLY A 1 85 ? -34.48200 -27.36000 -4.46700 1.000 13.57647 85 GLY A C 1
ATOM 648 O O . GLY A 1 85 ? -33.27900 -27.44900 -4.73200 1.000 14.67647 85 GLY A O 1
ATOM 649 N N . PRO A 1 86 ? -35.37000 -26.93900 -5.35900 0.920 13.34647 86 PRO A N 1
ATOM 650 C CA . PRO A 1 86 ? -34.95400 -26.53400 -6.70200 0.920 14.23647 86 PRO A CA 1
ATOM 651 C C . PRO A 1 86 ? -34.48100 -25.08700 -6.73500 0.920 12.97647 86 PRO A C 1
ATOM 652 O O . PRO A 1 86 ? -34.71500 -24.29900 -5.81700 0.920 12.27647 86 PRO A O 1
ATOM 656 N N . VAL A 1 87 ? -33.80700 -24.75300 -7.82900 1.000 15.31647 87 VAL A N 1
ATOM 657 C CA . VAL A 1 87 ? -33.42500 -23.38300 -8.15700 1.000 14.10647 87 VAL A CA 1
ATOM 658 C C . VAL A 1 87 ? -33.99800 -23.09900 -9.53200 1.000 13.87647 87 VAL A C 1
ATOM 659 O O . VAL A 1 87 ? -33.89100 -23.93700 -10.43400 1.000 14.49647 87 VAL A O 1
ATOM 663 N N . MET A 1 88 ? -34.61300 -21.92800 -9.69600 1.000 13.67647 88 MET A N 1
ATOM 664 C CA . MET A 1 88 ? -35.30700 -21.59800 -10.93100 1.000 13.23647 88 MET A CA 1
ATOM 665 C C . MET A 1 88 ? -34.93600 -20.18300 -11.34700 1.000 13.18647 88 MET A C 1
ATOM 666 O O . MET A 1 88 ? -34.64500 -19.33200 -10.50200 1.000 13.19647 88 MET A O 1
ATOM 671 N N . ALA A 1 89 ? -34.97900 -19.92600 -12.65300 1.000 13.06647 89 ALA A N 1
ATOM 672 C CA . ALA A 1 89 ? -34.68300 -18.59400 -13.17300 1.000 14.82647 89 ALA A CA 1
ATOM 673 C C . ALA A 1 89 ? -35.73100 -18.20700 -14.20900 1.000 15.62647 89 ALA A C 1
ATOM 674 O O . ALA A 1 89 ? -36.10200 -19.01600 -15.06600 1.000 14.59647 89 ALA A O 1
ATOM 676 N N . TYR A 1 90 ? -36.21500 -16.96600 -14.11600 1.000 14.65647 90 TYR A N 1
ATOM 677 C CA . TYR A 1 90 ? -37.24800 -16.46000 -15.00900 1.000 15.76647 90 TYR A CA 1
ATOM 678 C C . TYR A 1 90 ? -36.78900 -15.13500 -15.60200 1.000 17.23647 90 TYR A C 1
ATOM 679 O O . TYR A 1 90 ? -35.98000 -14.41500 -15.00500 1.000 16.55647 90 TYR A O 1
ATOM 688 N N . LEU A 1 91 ? -37.33700 -14.80800 -16.77700 1.000 13.40647 91 LEU A N 1
ATOM 689 C CA . LEU A 1 91 ? -37.16700 -13.48400 -17.36500 1.000 15.40647 91 LEU A CA 1
ATOM 690 C C . LEU A 1 91 ? -38.51900 -12.79300 -17.48800 1.000 16.64647 91 LEU A C 1
ATOM 691 O O . LEU A 1 91 ? -39.54900 -13.44800 -17.66500 1.000 15.69647 91 LEU A O 1
ATOM 696 N N . ALA A 1 92 ? -38.50700 -11.46200 -17.40300 0.990 17.09647 92 ALA A N 1
ATOM 697 C CA . ALA A 1 92 ? -39.65300 -10.64200 -17.78200 0.990 17.77647 92 ALA A CA 1
ATOM 698 C C . ALA A 1 92 ? -39.15000 -9.46900 -18.61300 0.990 17.71647 92 ALA A C 1
ATOM 699 O O . ALA A 1 92 ? -38.26500 -8.73300 -18.16700 0.990 18.42647 92 ALA A O 1
ATOM 701 N N . LYS A 1 93 ? -39.70000 -9.29900 -19.81300 1.000 17.60647 93 LYS A N 1
ATOM 702 C CA . LYS A 1 93 ? -39.31700 -8.16300 -20.64500 1.000 18.16647 93 LYS A CA 1
ATOM 703 C C . LYS A 1 93 ? -39.87100 -6.86500 -20.05600 1.000 18.40647 93 LYS A C 1
ATOM 704 O O . LYS A 1 93 ? -41.05100 -6.78400 -19.69900 1.000 17.78647 93 LYS A O 1
ATOM 710 N N . VAL A 1 94 ? -39.01700 -5.84100 -19.95000 1.000 18.93647 94 VAL A N 1
ATOM 711 C CA . VAL A 1 94 ? -39.43400 -4.52400 -19.47800 1.000 18.45647 94 VAL A CA 1
ATOM 712 C C . VAL A 1 94 ? -38.78900 -3.46500 -20.36300 1.000 17.34647 94 VAL A C 1
ATOM 713 O O . VAL A 1 94 ? -37.71700 -3.67700 -20.93700 1.000 19.92647 94 VAL A O 1
ATOM 717 N N . ASP A 1 95 ? -39.43400 -2.30200 -20.45400 1.000 17.89647 95 ASP A N 1
ATOM 718 C CA . ASP A 1 95 ? -38.83800 -1.21400 -21.22800 1.000 17.86647 95 ASP A CA 1
ATOM 719 C C . ASP A 1 95 ? -37.56300 -0.69800 -20.56700 1.000 19.07647 95 ASP A C 1
ATOM 720 O O . ASP A 1 95 ? -36.54900 -0.45700 -21.23900 1.000 22.56647 95 ASP A O 1
ATOM 725 N N . ASN A 1 96 ? -37.59900 -0.50500 -19.25300 1.000 16.99647 96 ASN A N 1
ATOM 726 C CA . ASN A 1 96 ? -36.49500 0.11000 -18.51800 1.000 18.22647 96 ASN A CA 1
ATOM 727 C C . ASN A 1 96 ? -36.29500 -0.70600 -17.24300 1.000 18.76647 96 ASN A C 1
ATOM 728 O O . ASN A 1 96 ? -37.07000 -0.57700 -16.29200 1.000 19.48647 96 ASN A O 1
ATOM 733 N N . ALA A 1 97 ? -35.24300 -1.53100 -17.21700 0.980 17.49647 97 ALA A N 1
ATOM 734 C CA . ALA A 1 97 ? -35.03000 -2.42100 -16.07900 0.980 18.83647 97 ALA A CA 1
ATOM 735 C C . ALA A 1 97 ? -34.66000 -1.68100 -14.80100 0.980 17.80647 97 ALA A C 1
ATOM 736 O O . ALA A 1 97 ? -34.77100 -2.25900 -13.71700 0.980 19.47647 97 ALA A O 1
ATOM 738 N N . ALA A 1 98 ? -34.20400 -0.42600 -14.89600 0.990 19.19647 98 ALA A N 1
ATOM 739 C CA . ALA A 1 98 ? -33.84800 0.31200 -13.69100 0.990 18.00647 98 ALA A CA 1
ATOM 740 C C . ALA A 1 98 ? -35.06000 0.94100 -13.02500 0.990 19.01647 98 ALA A C 1
ATOM 741 O O . ALA A 1 98 ? -35.07600 1.10000 -11.80100 0.990 21.52647 98 ALA A O 1
ATOM 743 N N . THR A 1 99 ? -36.08100 1.29700 -13.79500 1.000 18.96647 99 THR A N 1
ATOM 744 C CA . THR A 1 99 ? -37.22600 2.00800 -13.25200 1.000 17.94647 99 THR A CA 1
ATOM 745 C C . THR A 1 99 ? -38.53700 1.24500 -13.34300 1.000 20.05647 99 THR A C 1
ATOM 746 O O . THR A 1 99 ? -39.54100 1.73300 -12.81000 1.000 22.06647 99 THR A O 1
ATOM 750 N N . ALA A 1 100 ? -38.56700 0.08300 -13.99800 1.000 20.49647 100 ALA A N 1
ATOM 751 C CA . ALA A 1 100 ? -39.81400 -0.65200 -14.14800 1.000 22.29647 100 ALA A CA 1
ATOM 752 C C . ALA A 1 100 ? -40.34800 -1.05800 -12.78500 1.000 19.00647 100 ALA A C 1
ATOM 753 O O . ALA A 1 100 ? -39.58800 -1.45900 -11.89800 1.000 20.98647 100 ALA A O 1
ATOM 755 N N . SER A 1 101 ? -41.65500 -0.90100 -12.59900 1.000 20.88647 101 SER A N 1
ATOM 756 C CA . SER A 1 101 ? -42.29100 -1.49500 -11.43600 1.000 23.45647 101 SER A CA 1
ATOM 757 C C . SER A 1 101 ? -42.20800 -3.00900 -11.54900 1.000 20.25647 101 SER A C 1
ATOM 758 O O . SER A 1 101 ? -42.39100 -3.57300 -12.63200 1.000 20.94647 101 SER A O 1
ATOM 761 N N . LYS A 1 102 ? -41.92400 -3.67000 -10.42700 1.000 17.08647 102 LYS A N 1
ATOM 762 C CA . LYS A 1 102 ? -41.85200 -5.12800 -10.43700 1.000 18.53647 102 LYS A CA 1
ATOM 763 C C . LYS A 1 102 ? -43.22200 -5.79000 -10.52900 1.000 23.55647 102 LYS A C 1
ATOM 764 O O . LYS A 1 102 ? -43.29800 -6.99100 -10.81900 1.000 20.84647 102 LYS A O 1
ATOM 770 N N . THR A 1 103 ? -44.29500 -5.04200 -10.30500 1.000 22.80647 103 THR A N 1
ATOM 771 C CA . THR A 1 103 ? -45.62900 -5.62000 -10.24100 1.000 20.45647 103 THR A CA 1
ATOM 772 C C . THR A 1 103 ? -46.23500 -5.76500 -11.63300 1.000 25.71647 103 THR A C 1
ATOM 773 O O . THR A 1 103 ? -46.04000 -4.91600 -12.51200 1.000 24.04647 103 THR A O 1
ATOM 777 N N . GLY A 1 104 ? -46.96600 -6.86100 -11.83000 1.000 22.40647 104 GLY A N 1
ATOM 778 C CA . GLY A 1 104 ? -47.71800 -7.07800 -13.04900 1.000 21.14647 104 GLY A CA 1
ATOM 779 C C . GLY A 1 104 ? -46.90800 -7.45500 -14.26600 1.000 27.68647 104 GLY A C 1
ATOM 780 O O . GLY A 1 104 ? -47.39200 -7.29000 -15.38500 1.000 25.00647 104 GLY A O 1
ATOM 781 N N . LEU A 1 105 ? -45.69700 -7.97500 -14.08900 1.000 17.65647 105 LEU A N 1
ATOM 782 C CA . LEU A 1 105 ? -44.86500 -8.31500 -15.23400 1.000 17.64647 105 LEU A CA 1
ATOM 783 C C . LEU A 1 105 ? -45.23400 -9.68800 -15.79400 1.000 18.46647 105 LEU A C 1
ATOM 784 O O . LEU A 1 105 ? -45.94500 -10.48200 -15.16800 1.000 21.27647 105 LEU A O 1
ATOM 789 N N . LYS A 1 106 ? -44.78000 -9.94800 -17.01700 0.980 18.03647 106 LYS A N 1
ATOM 790 C CA . LYS A 1 106 ? -45.09400 -11.18800 -17.72100 0.980 19.17647 106 LYS A CA 1
ATOM 791 C C . LYS A 1 106 ? -43.84200 -12.05600 -17.72800 0.980 18.73647 106 LYS A C 1
ATOM 792 O O . LYS A 1 106 ? -42.89300 -11.78400 -18.47000 0.980 18.04647 106 LYS A O 1
ATOM 798 N N . TRP A 1 107 ? -43.85000 -13.10900 -16.91500 1.000 14.88647 107 TRP A N 1
ATOM 799 C CA . TRP A 1 107 ? -42.65600 -13.89500 -16.64100 1.000 14.65647 107 TRP A CA 1
ATOM 800 C C . TRP A 1 107 ? -42.66900 -15.17700 -17.45400 1.000 17.97647 107 TRP A C 1
ATOM 801 O O . TRP A 1 107 ? -43.72600 -15.77700 -17.66000 1.000 16.95647 107 TRP A O 1
ATOM 812 N N . PHE A 1 108 ? -41.49100 -15.60300 -17.90600 1.000 18.16647 108 PHE A N 1
ATOM 813 C CA . PHE A 1 108 ? -41.33800 -16.94900 -18.43400 1.000 15.13647 108 PHE A CA 1
ATOM 814 C C . PHE A 1 108 ? -40.07100 -17.57000 -17.86700 1.000 15.73647 108 PHE A C 1
ATOM 815 O O . PHE A 1 108 ? -39.07400 -16.88600 -17.62700 1.000 16.37647 108 PHE A O 1
ATOM 823 N N . LYS A 1 109 ? -40.12300 -18.87500 -17.62100 1.000 16.67647 109 LYS A N 1
ATOM 824 C CA . LYS A 1 109 ? -38.97700 -19.56800 -17.03900 1.000 13.14647 109 LYS A CA 1
ATOM 825 C C . LYS A 1 109 ? -37.95700 -19.89400 -18.12600 1.000 15.43647 109 LYS A C 1
ATOM 826 O O . LYS A 1 109 ? -38.32500 -20.33300 -19.21800 1.000 19.22647 109 LYS A O 1
ATOM 832 N N . ILE A 1 110 ? -36.67000 -19.68700 -17.82400 1.000 14.28647 110 ILE A N 1
ATOM 833 C CA . ILE A 1 110 ? -35.60200 -20.01800 -18.76800 1.000 14.85647 110 ILE A CA 1
ATOM 834 C C . ILE A 1 110 ? -34.71700 -21.16500 -18.29400 1.000 18.07647 110 ILE A C 1
ATOM 835 O O . ILE A 1 110 ? -33.99100 -21.74500 -19.12000 1.000 18.20647 110 ILE A O 1
ATOM 840 N N . TRP A 1 111 ? -34.76500 -21.53300 -17.01600 0.960 14.83647 111 TRP A N 1
ATOM 841 C CA . TRP A 1 111 ? -33.83700 -22.54300 -16.52100 0.960 14.68647 111 TRP A CA 1
ATOM 842 C C . TRP A 1 111 ? -34.30200 -23.03400 -15.16400 0.960 14.93647 111 TRP A C 1
ATOM 843 O O . TRP A 1 111 ? -34.92600 -22.28900 -14.40000 0.960 13.45647 111 TRP A O 1
ATOM 854 N N . GLU A 1 112 ? -33.96400 -24.28500 -14.85800 1.000 15.78647 112 GLU A N 1
ATOM 855 C CA . GLU A 1 112 ? -34.12100 -24.74900 -13.48800 1.000 16.31647 112 GLU A CA 1
ATOM 856 C C . GLU A 1 112 ? -33.20800 -25.94200 -13.25500 1.000 15.75647 112 GLU A C 1
ATOM 857 O O . GLU A 1 112 ? -32.84200 -26.66300 -14.18800 1.000 17.68647 112 GLU A O 1
ATOM 863 N N . ASP A 1 113 ? -32.83800 -26.12100 -11.99100 0.970 12.59647 113 ASP A N 1
ATOM 864 C CA . ASP A 1 113 ? -32.06400 -27.27000 -11.51100 0.970 13.91647 113 ASP A CA 1
ATOM 865 C C . ASP A 1 113 ? -32.86600 -27.80900 -10.33100 0.970 15.48647 113 ASP A C 1
ATOM 866 O O . ASP A 1 113 ? -32.87900 -27.19400 -9.26200 0.970 16.17647 113 ASP A O 1
ATOM 871 N N . THR A 1 114 ? -33.56900 -28.93100 -10.52400 1.000 14.45647 114 THR A N 1
ATOM 872 C CA . THR A 1 114 ? -34.62600 -29.31600 -9.59200 1.000 14.46647 114 THR A CA 1
ATOM 873 C C . THR A 1 114 ? -34.17100 -30.47000 -8.72500 1.000 14.97647 114 THR A C 1
ATOM 874 O O . THR A 1 114 ? -33.62200 -30.24400 -7.62500 1.000 14.91647 114 THR A O 1
ATOM 878 N N . P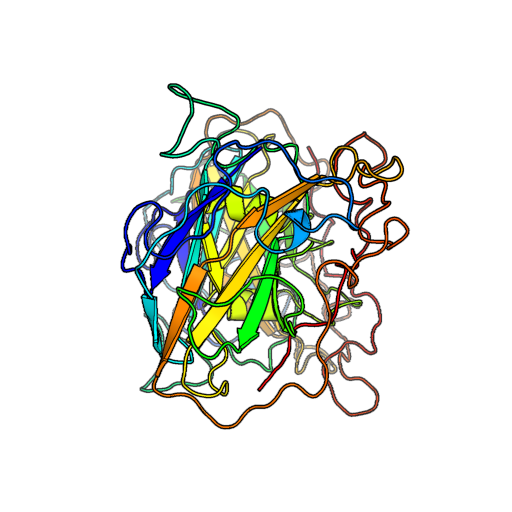HE A 1 115 ? -34.40600 -31.71800 -9.11600 1.000 15.59647 115 PHE A N 1
ATOM 879 C CA . PHE A 1 115 ? -34.03500 -32.86200 -8.30000 1.000 16.22647 115 PHE A CA 1
ATOM 880 C C . PHE A 1 115 ? -33.76800 -34.01400 -9.24300 1.000 15.98647 115 PHE A C 1
ATOM 881 O O . PHE A 1 115 ? -34.58500 -34.28400 -10.12700 1.000 15.34647 115 PHE A O 1
ATOM 889 N N . ASN A 1 116 ? -32.61700 -34.65200 -9.07200 1.000 17.13647 116 ASN A N 1
ATOM 890 C CA . ASN A 1 116 ? -32.27600 -35.83800 -9.83500 1.000 17.60647 116 ASN A CA 1
ATOM 891 C C . ASN A 1 116 ? -32.53600 -37.04700 -8.95300 1.000 15.52647 116 ASN A C 1
ATOM 892 O O . ASN A 1 116 ? -31.82300 -37.24100 -7.95000 1.000 15.73647 116 ASN A O 1
ATOM 897 N N . PRO A 1 117 ? -33.55300 -37.85600 -9.24400 1.000 17.90647 117 PRO A N 1
ATOM 898 C CA . PRO A 1 117 ? -33.92000 -38.91800 -8.29500 1.000 17.11647 117 PRO A CA 1
ATOM 899 C C . PRO A 1 117 ? -32.87600 -40.01200 -8.18400 1.000 20.10647 117 PRO A C 1
ATOM 900 O O . PRO A 1 117 ? -32.73300 -40.60000 -7.10500 1.000 23.51647 117 PRO A O 1
ATOM 904 N N . SER A 1 118 ? -32.12200 -40.30100 -9.24800 1.000 15.56647 118 SER A N 1
ATOM 905 C CA . SER A 1 118 ? -31.18600 -41.41600 -9.13200 1.000 17.98647 118 SER A CA 1
ATOM 906 C C . SER A 1 118 ? -29.90100 -41.00600 -8.43800 1.000 20.15647 118 SER A C 1
ATOM 907 O O . SER A 1 118 ? -29.27400 -41.84000 -7.76900 1.000 20.81647 118 SER A O 1
ATOM 910 N N . THR A 1 119 ? -29.49700 -39.73700 -8.54900 1.000 18.61647 119 THR A N 1
ATOM 911 C CA . THR A 1 119 ? -28.35400 -39.25400 -7.78500 1.000 15.45647 119 THR A CA 1
ATOM 912 C C . THR A 1 119 ? -28.75700 -38.64100 -6.45300 1.000 18.82647 119 THR A C 1
ATOM 913 O O . THR A 1 119 ? -27.87700 -38.34700 -5.63600 1.000 16.56647 119 THR A O 1
ATOM 917 N N . LYS A 1 120 ? -30.05900 -38.42800 -6.23700 1.000 17.15647 120 LYS A N 1
ATOM 918 C CA . LYS A 1 120 ? -30.59100 -37.82100 -5.01400 1.000 18.63647 120 LYS A CA 1
ATOM 919 C C . LYS A 1 120 ? -30.01500 -36.42700 -4.78000 1.000 18.89647 120 LYS A C 1
ATOM 920 O O . LYS A 1 120 ? -29.73200 -36.03800 -3.64800 1.000 19.92647 120 LYS A O 1
ATOM 926 N N . THR A 1 121 ? -29.86800 -35.65400 -5.85500 1.000 14.46647 121 THR A N 1
ATOM 927 C CA . THR A 1 121 ? -29.20300 -34.35400 -5.80300 1.000 15.77647 121 THR A CA 1
ATOM 928 C C . THR A 1 121 ? -30.19200 -33.25300 -6.15500 1.000 17.32647 121 THR A C 1
ATOM 929 O O . THR A 1 121 ? -30.80800 -33.28600 -7.22800 1.000 14.72647 121 THR A O 1
ATOM 933 N N . TRP A 1 122 ? -30.33700 -32.28300 -5.25200 1.000 14.94647 122 TRP A N 1
ATOM 934 C CA . TRP A 1 122 ? -31.21100 -31.13500 -5.46200 1.000 14.75647 122 TRP A CA 1
ATOM 935 C C . TRP A 1 122 ? -30.43600 -29.98000 -6.07900 1.000 14.83647 122 TRP A C 1
ATOM 936 O O . TRP A 1 122 ? -29.22200 -29.88900 -5.95300 1.000 15.71647 122 TRP A O 1
ATOM 947 N N . GLY A 1 123 ? -31.17100 -29.04500 -6.69600 0.960 12.73647 123 GLY A N 1
ATOM 948 C CA . GLY A 1 123 ? -30.50900 -27.84700 -7.19500 0.960 15.29647 123 GLY A CA 1
ATOM 949 C C . GLY A 1 123 ? -29.74600 -27.10800 -6.11500 0.960 12.77647 123 GLY A C 1
ATOM 950 O O . GLY A 1 123 ? -28.66700 -26.55600 -6.37000 0.960 14.62647 123 GLY A O 1
ATOM 951 N N . VAL A 1 124 ? -30.27300 -27.10800 -4.88700 0.990 13.17647 124 VAL A N 1
ATOM 952 C CA . VAL A 1 124 ? -29.57100 -26.44900 -3.78900 0.990 13.62647 124 VAL A CA 1
ATOM 953 C C . VAL A 1 124 ? -28.27000 -27.17500 -3.45700 0.990 12.79647 124 VAL A C 1
ATOM 954 O O . VAL A 1 124 ? -27.28300 -26.54000 -3.06900 0.990 15.79647 124 VAL A O 1
ATOM 958 N N . ASP A 1 125 ? -28.23700 -28.50600 -3.60700 1.000 15.81647 125 ASP A N 1
ATOM 959 C CA . ASP A 1 125 ? -26.98800 -29.24800 -3.43000 1.000 17.08647 125 ASP A CA 1
ATOM 960 C C . ASP A 1 125 ? -25.91600 -28.77300 -4.40700 1.000 17.10647 125 ASP A C 1
ATOM 961 O O . ASP A 1 125 ? -24.74500 -28.62500 -4.03800 1.000 17.51647 125 ASP A O 1
ATOM 966 N N . ASN A 1 126 ? -26.29300 -28.54100 -5.66300 1.000 17.09647 126 ASN A N 1
ATOM 967 C CA . ASN A 1 126 ? -25.31800 -28.04700 -6.62800 1.000 15.75647 126 ASN A CA 1
ATOM 968 C C . ASN A 1 126 ? -24.90900 -26.61500 -6.30500 1.000 17.09647 126 ASN A C 1
ATOM 969 O O . ASN A 1 126 ? -23.73300 -26.25400 -6.44100 1.000 17.37647 126 ASN A O 1
ATOM 974 N N . LEU A 1 127 ? -25.86200 -25.78900 -5.86900 1.000 13.67647 127 LEU A N 1
ATOM 975 C CA . LEU A 1 127 ? -25.51800 -24.44300 -5.42600 1.000 13.16647 127 LEU A CA 1
ATOM 976 C C . LEU A 1 127 ? -24.44000 -24.49000 -4.34600 1.000 14.74647 127 LEU A C 1
ATOM 977 O O . LEU A 1 127 ? -23.45700 -23.74200 -4.40400 1.000 15.53647 127 LEU A O 1
ATOM 982 N N . ILE A 1 128 ? -24.60400 -25.38200 -3.36600 1.000 14.48647 128 ILE A N 1
ATOM 983 C CA . ILE A 1 128 ? -23.62900 -25.50000 -2.28500 1.000 16.52647 128 ILE A CA 1
ATOM 984 C C . ILE A 1 128 ? -22.28400 -25.96700 -2.83100 1.000 16.71647 128 ILE A C 1
ATOM 985 O O . ILE A 1 128 ? -21.23200 -25.41400 -2.49000 1.000 17.77647 128 ILE A O 1
ATOM 990 N N . ASN A 1 129 ? -22.29600 -26.97000 -3.70100 0.980 16.99647 129 ASN A N 1
ATOM 991 C CA . ASN A 1 129 ? -21.03300 -27.48400 -4.21800 0.980 20.99647 129 ASN A CA 1
ATOM 992 C C . ASN A 1 129 ? -20.35700 -26.51700 -5.18200 0.980 19.46647 129 ASN A C 1
ATOM 993 O O . ASN A 1 129 ? -19.14500 -26.62800 -5.40700 0.980 20.41647 129 ASN A O 1
ATOM 998 N N . ASN A 1 130 ? -21.10200 -25.56900 -5.74800 1.000 15.51647 130 ASN A N 1
ATOM 999 C CA . ASN A 1 130 ? -20.52700 -24.50000 -6.55300 1.000 16.75647 130 ASN A CA 1
ATOM 1000 C C . ASN A 1 130 ? -20.31600 -23.22700 -5.74400 1.000 15.55647 130 ASN A C 1
ATOM 1001 O O . ASN A 1 130 ? -20.25800 -22.13300 -6.31600 1.000 15.91647 130 ASN A O 1
ATOM 1006 N N . ASN A 1 131 ? -20.22100 -23.35100 -4.42500 0.950 15.02647 131 ASN A N 1
ATOM 1007 C CA . ASN A 1 131 ? -19.81900 -22.24700 -3.56000 0.950 17.44647 131 ASN A CA 1
ATOM 1008 C C . ASN A 1 131 ? -20.78600 -21.07200 -3.64500 0.950 15.28647 131 ASN A C 1
ATOM 1009 O O . ASN A 1 131 ? -20.37900 -19.91200 -3.54900 0.950 17.07647 131 ASN A O 1
ATOM 1014 N N . GLY A 1 132 ? -22.07800 -21.37600 -3.82400 0.980 15.82647 132 GLY A N 1
ATOM 1015 C CA . GLY A 1 132 ? -23.13000 -20.38000 -3.85600 0.980 15.50647 132 GLY A CA 1
ATOM 1016 C C . GLY A 1 132 ? -23.61500 -20.02100 -5.24100 0.980 17.72647 132 GLY A C 1
ATOM 1017 O O . GLY A 1 132 ? -24.66600 -19.37600 -5.36800 0.980 16.69647 132 GLY A O 1
ATOM 1018 N N . TRP A 1 133 ? -22.87800 -20.41400 -6.27800 0.990 15.47647 133 TRP A N 1
ATOM 1019 C CA . TRP A 1 133 ? -23.20500 -20.03300 -7.64300 0.990 13.85647 133 TRP A CA 1
ATOM 1020 C C . TRP A 1 133 ? -24.15400 -21.03600 -8.28400 0.990 16.58647 133 TRP A C 1
ATOM 1021 O O . TRP A 1 133 ? -24.05200 -22.24500 -8.05800 0.990 17.45647 133 TRP A O 1
ATOM 1032 N N . VAL A 1 134 ? -25.09400 -20.52400 -9.07200 0.970 14.61647 134 VAL A N 1
ATOM 1033 C CA . VAL A 1 134 ? -25.81600 -21.33200 -10.04900 0.970 14.71647 134 VAL A CA 1
ATOM 1034 C C . VAL A 1 134 ? -25.53600 -20.73200 -11.41800 0.970 18.70647 134 VAL A C 1
ATOM 1035 O O . VAL A 1 134 ? -25.46400 -19.50500 -11.56400 0.970 17.19647 134 VAL A O 1
ATOM 1039 N N . TYR A 1 135 ? -25.34400 -21.59300 -12.41200 1.000 16.40647 135 TYR A N 1
ATOM 1040 C CA . TYR A 1 135 ? -24.95700 -21.16600 -13.74800 1.000 17.49647 135 TYR A CA 1
ATOM 1041 C C . TYR A 1 135 ? -25.98100 -21.63200 -14.76700 1.000 20.81647 135 TYR A C 1
ATOM 1042 O O . TYR A 1 135 ? -26.45100 -22.77300 -14.71600 1.000 18.23647 135 TYR A O 1
ATOM 1051 N N . PHE A 1 136 ? -26.30600 -20.74800 -15.70300 0.930 17.39647 136 PHE A N 1
ATOM 1052 C CA . PHE A 1 136 ? -27.22700 -21.08800 -16.78100 0.930 15.90647 136 PHE A CA 1
ATOM 1053 C C . PHE A 1 136 ? -26.94800 -20.14600 -17.94000 0.930 16.79647 136 PHE A C 1
ATOM 1054 O O . PHE A 1 136 ? -26.40200 -19.05700 -17.74500 0.930 17.63647 136 PHE A O 1
ATOM 1062 N N . ASN A 1 137 ? -27.29700 -20.58300 -19.14800 0.970 19.94647 137 ASN A N 1
ATOM 1063 C CA . ASN A 1 137 ? -27.17900 -19.72100 -20.31700 0.970 23.66647 137 ASN A CA 1
ATOM 1064 C C . ASN A 1 137 ? -28.49100 -18.99400 -20.56800 0.970 18.26647 137 ASN A C 1
ATOM 1065 O O . ASN A 1 137 ? -29.56900 -19.58200 -20.47700 0.970 20.53647 137 ASN A O 1
ATOM 1070 N N . LEU A 1 138 ? -28.40200 -17.70500 -20.87400 1.000 17.11647 138 LEU A N 1
ATOM 1071 C CA . LEU A 1 138 ? -29.55400 -17.02500 -21.43600 1.000 18.61647 138 LEU A CA 1
ATOM 1072 C C . LEU A 1 138 ? -29.91300 -17.67600 -22.76700 1.000 21.32647 138 LEU A C 1
ATOM 1073 O O . LEU A 1 138 ? -29.01800 -18.09500 -23.50800 1.000 26.08647 138 LEU A O 1
ATOM 1078 N N . PRO A 1 139 ? -31.19600 -17.79800 -23.09700 0.960 22.58647 139 PRO A N 1
ATOM 1079 C CA . PRO A 1 139 ? -31.56700 -18.34300 -24.41000 0.960 20.20647 139 PRO A CA 1
ATOM 1080 C C . PRO A 1 139 ? -30.96500 -17.51500 -25.53700 0.960 21.66647 139 PRO A C 1
ATOM 1081 O O . PRO A 1 139 ? -30.83200 -16.29500 -25.43600 0.960 21.13647 139 PRO A O 1
ATOM 1085 N N . GLN A 1 140 ? -30.57800 -18.20000 -26.61300 0.940 22.87647 140 GLN A N 1
ATOM 1086 C CA . GLN A 1 140 ? -29.97100 -17.51800 -27.74600 0.940 22.60647 140 GLN A CA 1
ATOM 1087 C C . GLN A 1 140 ? -30.98000 -16.67300 -28.51600 0.940 26.02647 140 GLN A C 1
ATOM 1088 O O . GLN A 1 140 ? -30.58900 -15.69500 -29.16000 0.940 24.50647 140 GLN A O 1
ATOM 1094 N N . CYS A 1 141 ? -32.26700 -17.00500 -28.43100 0.970 20.05647 141 CYS A N 1
ATOM 1095 C CA . CYS A 1 141 ? -33.28400 -16.44600 -29.31300 0.970 28.09647 141 CYS A CA 1
ATOM 1096 C C . CYS A 1 141 ? -34.04800 -15.25700 -28.73300 0.970 22.79647 141 CYS A C 1
ATOM 1097 O O . CYS A 1 141 ? -34.84900 -14.65200 -29.45700 0.970 25.59647 141 CYS A O 1
ATOM 1100 N N . ILE A 1 142 ? -33.84800 -14.90700 -27.46300 1.000 25.39647 142 ILE A N 1
ATOM 1101 C CA . ILE A 1 142 ? -34.69200 -13.88000 -26.86300 1.000 20.13647 142 ILE A CA 1
ATOM 1102 C C . ILE A 1 142 ? -34.38900 -12.52500 -27.49500 1.000 20.36647 142 ILE A C 1
ATOM 1103 O O . ILE A 1 142 ? -33.26900 -12.25500 -27.94300 1.000 27.70647 142 ILE A O 1
ATOM 1108 N N . ALA A 1 143 ? -35.40000 -11.66900 -27.52100 0.940 23.59647 143 ALA A N 1
ATOM 1109 C CA . ALA A 1 143 ? -35.30900 -10.37300 -28.17200 0.940 25.68647 143 ALA A CA 1
ATOM 1110 C C . ALA A 1 143 ? -34.39500 -9.42700 -27.39600 0.940 26.57647 143 ALA A C 1
ATOM 1111 O O . ALA A 1 143 ? -34.25000 -9.53300 -26.17500 0.940 22.33647 143 ALA A O 1
ATOM 1113 N N . ASP A 1 144 ? -33.77200 -8.50000 -28.12900 1.000 20.96647 144 ASP A N 1
ATOM 1114 C CA . ASP A 1 144 ? -32.92100 -7.47600 -27.53600 1.000 24.73647 144 ASP A CA 1
ATOM 1115 C C . ASP A 1 144 ? -33.71600 -6.58200 -26.58900 1.000 24.38647 144 ASP A C 1
ATOM 1116 O O . ASP A 1 144 ? -34.93500 -6.43300 -26.70700 1.000 21.57647 144 ASP A O 1
ATOM 1121 N N . GLY A 1 145 ? -33.00000 -5.95300 -25.65900 1.000 18.80647 145 GLY A N 1
ATOM 1122 C CA . GLY A 1 145 ? -33.58000 -4.96000 -24.77700 1.000 20.33647 145 GLY A CA 1
ATOM 1123 C C . GLY A 1 145 ? -33.53600 -5.39800 -23.32600 1.000 20.53647 145 GLY A C 1
ATOM 1124 O O . GLY A 1 145 ? -32.93800 -6.41500 -22.96900 1.000 17.38647 145 GLY A O 1
ATOM 1125 N N . ASN A 1 146 ? -34.19900 -4.61000 -22.48400 1.000 18.95647 146 ASN A N 1
ATOM 1126 C CA . ASN A 1 146 ? -34.13600 -4.76900 -21.04000 1.000 16.38647 146 ASN A CA 1
ATOM 1127 C C . ASN A 1 146 ? -35.02500 -5.90900 -20.55400 1.000 15.98647 146 ASN A C 1
ATOM 1128 O O . ASN A 1 146 ? -36.12000 -6.14600 -21.08100 1.000 17.10647 146 ASN A O 1
ATOM 1133 N N . TYR A 1 147 ? -34.55000 -6.58100 -19.50500 1.000 16.26647 147 TYR A N 1
ATOM 1134 C CA . TYR A 1 147 ? -35.30400 -7.60200 -18.78500 1.000 18.27647 147 TYR A CA 1
ATOM 1135 C C . TYR A 1 147 ? -35.00900 -7.48700 -17.29600 1.000 14.72647 147 TYR A C 1
ATOM 1136 O O . TYR A 1 147 ? -33.94800 -6.99800 -16.89000 1.000 15.57647 147 TYR A O 1
ATOM 1145 N N . LEU A 1 148 ? -35.94200 -7.99300 -16.48500 1.000 15.64647 148 LEU A N 1
ATOM 1146 C CA . LEU A 1 148 ? -35.61700 -8.44100 -15.13700 1.000 13.82647 148 LEU A CA 1
ATOM 1147 C C . LEU A 1 148 ? -35.36300 -9.94700 -15.16600 1.000 16.92647 148 LEU A C 1
ATOM 1148 O O . LEU A 1 148 ? -36.10500 -10.70700 -15.79900 1.000 15.35647 148 LEU A O 1
ATOM 1153 N N . LEU A 1 149 ? -34.31000 -10.36200 -14.47800 1.000 13.26647 149 LEU A N 1
ATOM 1154 C CA . LEU A 1 149 ? -33.89700 -11.75800 -14.38000 1.000 13.35647 149 LEU A CA 1
ATOM 1155 C C . LEU A 1 149 ? -34.07200 -12.15500 -12.92600 1.000 16.27647 149 LEU A C 1
ATOM 1156 O O . LEU A 1 149 ? -33.29800 -11.73500 -12.06000 1.000 18.35647 149 LEU A O 1
ATOM 1161 N N . ARG A 1 150 ? -35.08100 -12.96200 -12.66700 1.000 16.13647 150 ARG A N 1
ATOM 1162 C CA . ARG A 1 150 ? -35.44500 -13.36600 -11.32300 1.000 12.86647 150 ARG A CA 1
ATOM 1163 C C . ARG A 1 150 ? -34.90500 -14.76700 -11.07100 1.000 14.64647 150 ARG A C 1
ATOM 1164 O O . ARG A 1 150 ? -35.18600 -15.68800 -11.84800 1.000 15.83647 150 ARG A O 1
ATOM 1172 N N . VAL A 1 151 ? -34.11300 -14.92500 -10.01000 1.000 14.52647 151 VAL A N 1
ATOM 1173 C CA . VAL A 1 151 ? -33.55800 -16.21700 -9.62400 1.000 14.29647 151 VAL A CA 1
ATOM 1174 C C . VAL A 1 151 ? -34.08000 -16.56600 -8.23900 1.000 15.11647 151 VAL A C 1
ATOM 1175 O O . VAL A 1 151 ? -34.16100 -15.70600 -7.35500 1.000 14.59647 151 VAL A O 1
ATOM 1179 N N . GLU A 1 152 ? -34.41600 -17.83700 -8.04400 0.940 12.03647 152 GLU A N 1
ATOM 1180 C CA . GLU A 1 152 ? -35.26400 -18.22700 -6.93100 0.940 12.45647 152 GLU A CA 1
ATOM 1181 C C . GLU A 1 152 ? -34.79600 -19.56400 -6.39200 0.940 15.02647 152 GLU A C 1
ATOM 1182 O O . GLU A 1 152 ? -34.69300 -20.53600 -7.14900 0.940 15.12647 152 GLU A O 1
ATOM 1188 N N . VAL A 1 153 ? -34.49900 -19.60500 -5.09800 0.980 13.41647 153 VAL A N 1
ATOM 1189 C CA . VAL A 1 153 ? -34.25600 -20.85000 -4.37400 0.980 14.25647 153 VAL A CA 1
ATOM 1190 C C . VAL A 1 153 ? -35.51500 -21.17800 -3.58900 0.980 15.47647 153 VAL A C 1
ATOM 1191 O O . VAL A 1 153 ? -36.03000 -20.32700 -2.85300 0.980 15.08647 153 VAL A O 1
ATOM 1195 N N . LEU A 1 154 ? -36.00000 -22.40700 -3.73500 0.960 11.80647 154 LEU A N 1
ATOM 1196 C CA . LEU A 1 154 ? -37.15300 -22.91900 -2.99700 0.960 11.98647 154 LEU A CA 1
ATOM 1197 C C . LEU A 1 154 ? -36.64100 -23.98400 -2.02800 0.960 15.23647 154 LEU A C 1
ATOM 1198 O O . LEU A 1 154 ? -36.26100 -25.07400 -2.45600 0.960 14.91647 154 LEU A O 1
ATOM 1203 N N . ALA A 1 155 ? -36.61000 -23.66900 -0.73200 1.000 13.20647 155 ALA A N 1
ATOM 1204 C CA . ALA A 1 155 ? -36.11100 -24.59100 0.28700 1.000 18.23647 155 ALA A CA 1
ATOM 1205 C C . ALA A 1 155 ? -37.27900 -25.34700 0.91700 1.000 16.44647 155 ALA A C 1
ATOM 1206 O O . ALA A 1 155 ? -38.23800 -24.73500 1.40000 1.000 16.37647 155 ALA A O 1
ATOM 1208 N N . LEU A 1 156 ? -37.19700 -26.67800 0.90400 1.000 15.28647 156 LEU A N 1
ATOM 1209 C CA . LEU A 1 156 ? -38.33300 -27.52700 1.24400 1.000 13.60647 156 LEU A CA 1
ATOM 1210 C C . LEU A 1 156 ? -38.17700 -28.26100 2.57700 1.000 14.20647 156 LEU A C 1
ATOM 1211 O O . LEU A 1 156 ? -38.95200 -29.18800 2.85400 1.000 17.81647 156 LEU A O 1
ATOM 1216 N N . HIS A 1 157 ? -37.20600 -27.88000 3.40500 1.000 14.67647 157 HIS A N 1
ATOM 1217 C CA . HIS A 1 157 ? -36.95300 -28.63900 4.63100 1.000 17.07647 157 HIS A CA 1
ATOM 1218 C C . HIS A 1 157 ? -38.14300 -28.61400 5.58800 1.000 17.49647 157 HIS A C 1
ATOM 1219 O O . HIS A 1 157 ? -38.31600 -29.55200 6.37600 1.000 18.16647 157 HIS A O 1
ATOM 1226 N N . SER A 1 158 ? -38.97700 -27.56800 5.53000 1.000 14.51647 158 SER A N 1
ATOM 1227 C CA . SER A 1 158 ? -40.18300 -27.48300 6.35100 1.000 15.42647 158 SER A CA 1
ATOM 1228 C C . SER A 1 158 ? -41.45800 -27.52800 5.52100 1.000 21.14647 158 SER A C 1
ATOM 1229 O O . SER A 1 158 ? -42.53500 -27.19800 6.03700 1.000 16.55647 158 SER A O 1
ATOM 1232 N N . ALA A 1 159 ? -41.36600 -27.93000 4.25200 1.000 16.83647 159 ALA A N 1
ATOM 1233 C CA . ALA A 1 159 ? -42.46000 -27.73400 3.31000 1.000 16.96647 159 ALA A CA 1
ATOM 1234 C C . ALA A 1 159 ? -43.56500 -28.77000 3.44500 1.000 16.63647 159 ALA A C 1
ATOM 1235 O O . ALA A 1 159 ? -44.53000 -28.71600 2.67700 1.000 13.73647 159 ALA A O 1
ATOM 1237 N N . TYR A 1 160 ? -43.46200 -29.69900 4.39900 1.000 16.11647 160 TYR A N 1
ATOM 1238 C CA . TYR A 1 160 ? -44.53000 -30.66400 4.60900 1.000 15.23647 160 TYR A CA 1
ATOM 1239 C C . TYR A 1 160 ? -45.73100 -30.05200 5.31300 1.000 16.78647 160 TYR A C 1
ATOM 1240 O O . TYR A 1 160 ? -46.75100 -30.73600 5.46000 1.000 18.41647 160 TYR A O 1
ATOM 1249 N N . SER A 1 161 ? -45.62600 -28.79600 5.74200 1.000 15.93647 161 SER A N 1
ATOM 1250 C CA . SER A 1 161 ? -46.73700 -28.04000 6.30200 1.000 19.44647 161 SER A CA 1
ATOM 1251 C C . SER A 1 161 ? -47.14200 -26.92400 5.34600 1.000 17.34647 161 SER A C 1
ATOM 1252 O O . SER A 1 161 ? -46.28900 -26.30300 4.70200 1.000 15.28647 161 SER A O 1
ATOM 1255 N N . GLN A 1 162 ? -48.45100 -26.65300 5.28300 1.000 15.10647 162 GLN A N 1
ATOM 1256 C CA . GLN A 1 162 ? -48.96200 -25.62900 4.37100 1.000 16.72647 162 GLN A CA 1
ATOM 1257 C C . GLN A 1 162 ? -48.31400 -24.27000 4.63700 1.000 13.09647 162 GLN A C 1
ATOM 1258 O O . GLN A 1 162 ? -48.21100 -23.81800 5.78300 1.000 16.24647 162 GLN A O 1
ATOM 1264 N N . GLY A 1 163 ? -47.85900 -23.62000 3.56400 1.000 15.21647 163 GLY A N 1
ATOM 1265 C CA . GLY A 1 163 ? -47.30100 -22.29000 3.67400 1.000 17.52647 163 GLY A CA 1
ATOM 1266 C C . GLY A 1 163 ? -45.95200 -22.20800 4.34400 1.000 17.39647 163 GLY A C 1
ATOM 1267 O O . GLY A 1 163 ? -45.54400 -21.11700 4.74200 1.000 17.15647 163 GLY A O 1
ATOM 1268 N N A GLN A 1 164 ? -45.22700 -23.32100 4.45200 0.630 13.82722 164 GLN A N 1
ATOM 1269 N N B GLN A 1 164 ? -45.23900 -23.33000 4.48500 0.370 13.97506 164 GLN A N 1
ATOM 1270 C CA A GLN A 1 164 ? -43.96500 -23.29200 5.16500 0.630 12.96789 164 GLN A CA 1
ATOM 1271 C CA B GLN A 1 164 ? -43.95900 -23.32300 5.18100 0.370 13.01855 164 GLN A CA 1
ATOM 1272 C C A GLN A 1 164 ? -42.78300 -23.65300 4.26700 0.630 16.58696 164 GLN A C 1
ATOM 1273 C C B GLN A 1 164 ? -42.78000 -23.65200 4.26800 0.370 16.44004 164 GLN A C 1
ATOM 1274 O O A GLN A 1 164 ? -41.64500 -23.67000 4.74200 0.630 15.55189 164 GLN A O 1
ATOM 1275 O O B GLN A 1 164 ? -41.64000 -23.67500 4.74000 0.370 15.57164 164 GLN A O 1
ATOM 1286 N N . ALA A 1 165 ? -43.01400 -23.86300 2.97500 1.000 14.33647 165 ALA A N 1
ATOM 1287 C CA . ALA A 1 165 ? -41.92500 -23.78600 2.00900 1.000 13.64647 165 ALA A CA 1
ATOM 1288 C C . ALA A 1 165 ? -41.31800 -22.38500 2.06500 1.000 17.33647 165 ALA A C 1
ATOM 1289 O O . ALA A 1 165 ? -42.00400 -21.40100 2.36300 1.000 17.71647 165 ALA A O 1
ATOM 1291 N N . GLN A 1 166 ? -40.02000 -22.29300 1.78800 1.000 15.03647 166 GLN A N 1
ATOM 1292 C CA . GLN A 1 166 ? -39.27000 -21.05600 1.95800 1.000 12.64647 166 GLN A CA 1
ATOM 1293 C C . GLN A 1 166 ? -38.68000 -20.62700 0.62600 1.000 13.97647 166 GLN A C 1
ATOM 1294 O O . GLN A 1 166 ? -38.04400 -21.43500 -0.05400 1.000 14.80647 166 GLN A O 1
ATOM 1300 N N . PHE A 1 167 ? -38.85900 -19.35200 0.27800 0.970 12.84647 167 PHE A N 1
ATOM 1301 C CA . PHE A 1 167 ? -38.40000 -18.81400 -1.00200 0.970 14.02647 167 PHE A CA 1
ATOM 1302 C C . PHE A 1 167 ? -37.34800 -17.73600 -0.79100 0.970 12.30647 167 PHE A C 1
ATOM 1303 O O . PHE A 1 167 ? -37.53600 -16.82800 0.02600 0.970 14.48647 167 PHE A O 1
ATOM 1311 N N . TYR A 1 168 ? -36.25500 -17.83000 -1.54200 1.000 13.00647 168 TYR A N 1
ATOM 1312 C CA . TYR A 1 168 ? -35.14600 -16.88200 -1.47800 1.000 13.44647 168 TYR A CA 1
ATOM 1313 C C . TYR A 1 168 ? -34.91800 -16.35700 -2.89200 1.000 16.18647 168 TYR A C 1
ATOM 1314 O O . TYR A 1 168 ? -34.37000 -17.06700 -3.74400 1.000 15.76647 168 TYR A O 1
ATOM 1323 N N . GLN A 1 169 ? -35.35200 -15.11700 -3.13500 1.000 16.92647 169 GLN A N 1
ATOM 1324 C CA . GLN A 1 169 ? -35.42600 -14.53900 -4.46800 1.000 15.54647 169 GLN A CA 1
ATOM 1325 C C . GLN A 1 169 ? -34.75800 -13.16600 -4.50100 1.000 14.30647 169 GLN A C 1
ATOM 1326 O O . GLN A 1 169 ? -34.85400 -12.39000 -3.54300 1.000 15.40647 169 GLN A O 1
ATOM 1332 N N . SER A 1 170 ? -34.10000 -12.87100 -5.62600 1.000 14.15647 170 SER A N 1
ATOM 1333 C CA . SER A 1 170 ? -33.73400 -11.50400 -6.00100 1.000 17.77647 170 SER A CA 1
ATOM 1334 C C . SER A 1 170 ? -33.90800 -11.37900 -7.50900 1.000 20.44647 170 SER A C 1
ATOM 1335 O O . SER A 1 170 ? -34.08600 -12.38000 -8.21200 1.000 13.97647 170 SER A O 1
ATOM 1338 N N . CYS A 1 171 ? -33.83600 -10.15200 -8.03700 1.000 15.26647 171 CYS A N 1
ATOM 1339 C CA A CYS A 1 171 ? -33.89700 -9.89000 -9.47700 0.770 16.24647 171 CYS A CA 1
ATOM 1340 C CA B CYS A 1 171 ? -33.80900 -10.02200 -9.48100 0.230 16.33647 171 CYS A CA 1
ATOM 1341 C C . CYS A 1 171 ? -32.66400 -9.12200 -9.91800 1.000 16.62647 171 CYS A C 1
ATOM 1342 O O . CYS A 1 171 ? -32.22100 -8.21600 -9.20200 1.000 19.00647 171 CYS A O 1
ATOM 1347 N N . ALA A 1 172 ? -32.14300 -9.44700 -11.09400 1.000 16.96647 172 ALA A N 1
ATOM 1348 C CA . ALA A 1 172 ? -31.05900 -8.69000 -11.70200 1.000 13.70647 172 ALA A CA 1
ATOM 1349 C C . ALA A 1 172 ? -31.61400 -7.91300 -12.88600 1.000 15.32647 172 ALA A C 1
ATOM 1350 O O . ALA A 1 172 ? -32.54200 -8.36400 -13.56100 1.000 16.63647 172 ALA A O 1
ATOM 1352 N N . GLN A 1 173 ? -31.05300 -6.72800 -13.12100 1.000 15.23647 173 GLN A N 1
ATOM 1353 C CA . GLN A 1 173 ? -31.50800 -5.84900 -14.18900 1.000 19.01647 173 GLN A CA 1
ATOM 1354 C C . GLN A 1 173 ? -30.53200 -5.99800 -15.35200 1.000 15.82647 173 GLN A C 1
ATOM 1355 O O . GLN A 1 173 ? -29.33200 -5.80300 -15.17400 1.000 17.35647 173 GLN A O 1
ATOM 1361 N N . ILE A 1 174 ? -31.02300 -6.40600 -16.52500 1.000 17.30647 174 ILE A N 1
ATOM 1362 C CA . ILE A 1 174 ? -30.11600 -6.72300 -17.62500 1.000 18.29647 174 ILE A CA 1
ATOM 1363 C C . ILE A 1 174 ? -30.61800 -6.09500 -18.91600 1.000 17.99647 174 ILE A C 1
ATOM 1364 O O . ILE A 1 174 ? -31.80400 -5.79600 -19.07100 1.000 17.73647 174 ILE A O 1
ATOM 1369 N N . ASN A 1 175 ? -29.68100 -5.88600 -19.84300 1.000 15.77647 175 ASN A N 1
ATOM 1370 C CA . ASN A 1 175 ? -29.98800 -5.50200 -21.21200 1.000 17.49647 175 ASN A CA 1
ATOM 1371 C C . ASN A 1 175 ? -29.37700 -6.52200 -22.16200 1.000 17.08647 175 ASN A C 1
ATOM 1372 O O . ASN A 1 175 ? -28.17300 -6.79900 -22.09600 1.000 20.03647 175 ASN A O 1
ATOM 1377 N N . VAL A 1 176 ? -30.19500 -7.05900 -23.05400 1.000 18.89647 176 VAL A N 1
ATOM 1378 C CA . VAL A 1 176 ? -29.77100 -8.11500 -23.96800 1.000 18.48647 176 VAL A CA 1
ATOM 1379 C C . VAL A 1 176 ? -29.40900 -7.50200 -25.31600 1.000 21.70647 176 VAL A C 1
ATOM 1380 O O . VAL A 1 176 ? -30.16800 -6.68900 -25.86000 1.000 20.43647 176 VAL A O 1
ATOM 1384 N N . SER A 1 177 ? -28.24100 -7.87400 -25.84400 0.960 20.23647 177 SER A N 1
ATOM 1385 C CA . SER A 1 177 ? -27.84800 -7.58200 -27.21800 0.960 24.10647 177 SER A CA 1
ATOM 1386 C C . SER A 1 177 ? -27.58000 -8.88700 -27.96100 0.960 24.26647 177 SER A C 1
ATOM 1387 O O . SER A 1 177 ? -27.37000 -9.93700 -27.35200 0.960 21.35647 177 SER A O 1
ATOM 1390 N N . GLY A 1 178 ? -27.57000 -8.81000 -29.29200 1.000 23.84647 178 GLY A N 1
ATOM 1391 C CA . GLY A 1 178 ? -27.32300 -9.99400 -30.09100 1.000 23.81647 178 GLY A CA 1
ATOM 1392 C C . GLY A 1 178 ? -28.40900 -11.04400 -30.03900 1.000 28.61647 178 GLY A C 1
ATOM 1393 O O . GLY A 1 178 ? -28.12200 -12.22800 -30.24300 1.000 25.15647 178 GLY A O 1
ATOM 1394 N N . GLY A 1 179 ? -29.65600 -10.65100 -29.78100 0.980 23.09647 179 GLY A N 1
ATOM 1395 C CA . GLY A 1 179 ? -30.73000 -11.59600 -29.57200 0.980 25.47647 179 GLY A CA 1
ATOM 1396 C C . GLY A 1 179 ? -31.43600 -11.97700 -30.86000 0.980 32.68647 179 GLY A C 1
ATOM 1397 O O . GLY A 1 179 ? -31.02800 -11.61300 -31.96600 0.980 29.11647 179 GLY A O 1
ATOM 1398 N N . GLY A 1 180 ? -32.52400 -12.72700 -30.69800 1.000 28.97647 180 GLY A N 1
ATOM 1399 C CA . GLY A 1 180 ? -33.34800 -13.13800 -31.81500 1.000 28.27647 180 GLY A CA 1
ATOM 1400 C C . GLY A 1 180 ? -34.72900 -12.52100 -31.78900 1.000 27.98647 180 GLY A C 1
ATOM 1401 O O . GLY A 1 180 ? -34.89100 -11.36800 -31.38000 1.000 31.85647 180 GLY A O 1
ATOM 1402 N N . SER A 1 181 ? -35.73500 -13.28400 -32.22500 0.910 30.51647 181 SER A N 1
ATOM 1403 C CA . SER A 1 181 ? -37.10400 -12.79500 -32.32100 0.910 33.91647 181 SER A CA 1
ATOM 1404 C C . SER A 1 181 ? -38.07700 -13.64800 -31.51300 0.910 40.96647 181 SER A C 1
ATOM 1405 O O . SER A 1 181 ? -39.28300 -13.63900 -31.78300 0.910 34.31647 181 SER A O 1
ATOM 1408 N N . PHE A 1 182 ? -37.58000 -14.38500 -30.52600 0.920 32.90647 182 PHE A N 1
ATOM 1409 C CA . PHE A 1 182 ? -38.43700 -15.25800 -29.73700 0.920 29.22647 182 PHE A CA 1
ATOM 1410 C C . PHE A 1 182 ? -39.46500 -14.45300 -28.96000 0.920 26.58647 182 PHE A C 1
ATOM 1411 O O . PHE A 1 182 ? -39.15900 -13.40700 -28.38300 0.920 29.90647 182 PHE A O 1
ATOM 1419 N N . THR A 1 183 ? -40.69700 -14.94300 -28.96100 0.780 29.16647 183 THR A N 1
ATOM 1420 C CA . THR A 1 183 ? -41.73700 -14.41600 -28.10200 0.780 37.54647 183 THR A CA 1
ATOM 1421 C C . THR A 1 183 ? -42.31800 -15.62000 -27.37500 0.780 29.37647 183 THR A C 1
ATOM 1422 O O . THR A 1 183 ? -42.68900 -16.61600 -28.02700 0.780 30.05647 183 THR A O 1
ATOM 1426 N N . PRO A 1 184 ? -42.37900 -15.59200 -26.04600 0.930 33.73647 184 PRO A N 1
ATOM 1427 C CA . PRO A 1 184 ? -42.91200 -16.74800 -25.32000 0.930 27.43647 184 PRO A CA 1
ATOM 1428 C C . PRO A 1 184 ? -44.35400 -17.01000 -25.71900 0.930 31.82647 184 PRO A C 1
ATOM 1429 O O . PRO A 1 184 ? -45.16200 -16.08600 -25.83300 0.930 28.23647 184 PRO A O 1
ATOM 1433 N N . ALA A 1 185 ? -44.66900 -18.28700 -25.95200 0.840 27.41647 185 ALA A N 1
ATOM 1434 C CA . ALA A 1 185 ? -46.04700 -18.64800 -26.26500 0.840 24.45647 185 ALA A CA 1
ATOM 1435 C C . ALA A 1 185 ? -46.98400 -18.36600 -25.09900 0.840 30.61647 185 ALA A C 1
ATOM 1436 O O . ALA A 1 185 ? -48.19700 -18.24200 -25.30600 0.840 23.32647 185 ALA A O 1
ATOM 1438 N N . SER A 1 186 ? -46.44400 -18.23100 -23.89000 1.000 24.45647 186 SER A N 1
ATOM 1439 C CA . SER A 1 186 ? -47.23200 -18.18300 -22.66900 1.000 22.14647 186 SER A CA 1
ATOM 1440 C C . SER A 1 186 ? -46.36400 -17.58200 -21.56800 1.000 22.82647 186 SER A C 1
ATOM 1441 O O . SER A 1 186 ? -45.16600 -17.86500 -21.51100 1.000 23.26647 186 SER A O 1
ATOM 1444 N N . THR A 1 187 ? -46.95900 -16.75100 -20.71000 1.000 19.56647 187 THR A N 1
ATOM 1445 C CA . THR A 1 187 ? -46.24500 -16.17200 -19.56900 1.000 18.82647 187 THR A CA 1
ATOM 1446 C C . THR A 1 187 ? -47.07900 -16.34600 -18.30300 1.000 20.90647 187 THR A C 1
ATOM 1447 O O . THR A 1 187 ? -48.26100 -16.68800 -18.35900 1.000 19.46647 187 THR A O 1
ATOM 1451 N N . VAL A 1 188 ? -46.45200 -16.13000 -17.14000 1.000 16.34647 188 VAL A N 1
ATOM 1452 C CA . VAL A 1 188 ? -47.12200 -16.28200 -15.85300 1.000 19.16647 188 VAL A CA 1
ATOM 1453 C C . VAL A 1 188 ? -46.90800 -15.02600 -15.02100 1.000 18.80647 188 VAL A C 1
ATOM 1454 O O . VAL A 1 188 ? -46.05500 -14.19000 -15.32200 1.000 17.62647 188 VAL A O 1
ATOM 1458 N N . SER A 1 189 ? -47.68900 -14.91900 -13.94300 1.000 15.34647 189 SER A N 1
ATOM 1459 C CA . SER A 1 189 ? -47.66200 -13.76500 -13.05800 1.000 17.40647 189 SER A CA 1
ATOM 1460 C C . SER A 1 189 ? -46.95200 -14.10300 -11.75600 1.000 17.20647 189 SER A C 1
ATOM 1461 O O . SER A 1 189 ? -47.02700 -15.23400 -11.26600 1.000 19.29647 189 SER A O 1
ATOM 1464 N N . PHE A 1 190 ? -46.27000 -13.10700 -11.18600 1.000 17.77647 190 PHE A N 1
ATOM 1465 C CA . PHE A 1 190 ? -45.80600 -13.21800 -9.80700 1.000 15.89647 190 PHE A CA 1
ATOM 1466 C C . PHE A 1 190 ? -46.31800 -12.00800 -9.03800 1.000 15.84647 190 PHE A C 1
ATOM 1467 O O . PHE A 1 190 ? -46.18700 -10.86600 -9.51500 1.000 17.58647 190 PHE A O 1
ATOM 1475 N N . PRO A 1 191 ? -46.98700 -12.22000 -7.90400 1.000 19.20647 191 PRO A N 1
ATOM 1476 C CA . PRO A 1 191 ? -47.47100 -13.52200 -7.41100 1.000 19.11647 191 PRO A CA 1
ATOM 1477 C C . PRO A 1 191 ? -48.56200 -14.07700 -8.33700 1.000 23.57647 191 PRO A C 1
ATOM 1478 O O . PRO A 1 191 ? -49.08000 -13.35300 -9.19900 1.000 19.58647 191 PRO A O 1
ATOM 1482 N N . GLY A 1 192 ? -48.90200 -15.35800 -8.20100 1.000 16.50647 192 GLY A N 1
ATOM 1483 C CA . GLY A 1 192 ? -49.94200 -15.96200 -9.00200 1.000 18.01647 192 GLY A CA 1
ATOM 1484 C C . GLY A 1 192 ? -49.55700 -17.30300 -9.59100 1.000 18.59647 192 GLY A C 1
ATOM 1485 O O . GLY A 1 192 ? -50.37400 -18.23000 -9.62100 1.000 19.77647 192 GLY A O 1
ATOM 1486 N N . ALA A 1 193 ? -48.31400 -17.42300 -10.06400 0.990 18.45647 193 ALA A N 1
ATOM 1487 C CA . ALA A 1 193 ? -47.91200 -18.64500 -10.76100 0.990 15.95647 193 ALA A CA 1
ATOM 1488 C C . ALA A 1 193 ? -47.86000 -19.84700 -9.82800 0.990 20.84647 193 ALA A C 1
ATOM 1489 O O . ALA A 1 193 ? -48.01600 -20.98600 -10.28800 0.990 18.70647 193 ALA A O 1
ATOM 1491 N N . TYR A 1 194 ? -47.62200 -19.63000 -8.53600 1.000 15.39647 194 TYR A N 1
ATOM 1492 C CA . TYR A 1 194 ? -47.50900 -20.72400 -7.58300 1.000 16.08647 194 TYR A CA 1
ATOM 1493 C C . TYR A 1 194 ? -48.72800 -20.77900 -6.67900 1.000 20.17647 194 TYR A C 1
ATOM 1494 O O . TYR A 1 194 ? -49.29900 -19.75000 -6.31700 1.000 18.39647 194 TYR A O 1
ATOM 1503 N N . SER A 1 195 ? -49.10000 -21.99100 -6.28900 0.970 17.29647 195 SER A N 1
ATOM 1504 C CA . SER A 1 195 ? -50.14400 -22.20900 -5.30100 0.970 19.56647 195 SER A CA 1
ATOM 1505 C C . SER A 1 195 ? -49.56400 -23.02100 -4.15800 0.970 18.69647 195 SER A C 1
ATOM 1506 O O . SER A 1 195 ? -48.71900 -23.88800 -4.37300 0.970 15.76647 195 SER A O 1
ATOM 1509 N N . ALA A 1 196 ? -50.02600 -22.73600 -2.93600 1.000 17.39647 196 ALA A N 1
ATOM 1510 C CA . ALA A 1 196 ? -49.49800 -23.45100 -1.77800 1.000 14.74647 196 ALA A CA 1
ATOM 1511 C C . ALA A 1 196 ? -49.71500 -24.95300 -1.87500 1.000 15.77647 196 ALA A C 1
ATOM 1512 O O . ALA A 1 196 ? -48.95700 -25.71100 -1.26500 1.000 18.65647 196 ALA A O 1
ATOM 1514 N N . SER A 1 197 ? -50.72200 -25.39600 -2.62200 1.000 16.46647 197 SER A N 1
ATOM 1515 C CA . SER A 1 197 ? -51.01000 -26.81400 -2.77800 1.000 22.79647 197 SER A CA 1
ATOM 1516 C C . SER A 1 197 ? -50.20900 -27.46600 -3.89300 1.000 17.52647 197 SER A C 1
ATOM 1517 O O . SER A 1 197 ? -50.37100 -28.67000 -4.12000 1.000 18.92647 197 SER A O 1
ATOM 1520 N N . ASP A 1 198 ? -49.37700 -26.70500 -4.60700 0.990 17.90647 198 ASP A N 1
ATOM 1521 C CA . ASP A 1 198 ? -48.59000 -27.27600 -5.69100 0.990 16.64647 198 ASP A CA 1
ATOM 1522 C C . ASP A 1 198 ? -47.77000 -28.45400 -5.16700 0.990 16.21647 198 ASP A C 1
ATOM 1523 O O . ASP A 1 198 ? -47.24000 -28.39500 -4.05100 0.990 16.78647 198 ASP A O 1
ATOM 1528 N N . PRO A 1 199 ? -47.63700 -29.53000 -5.94500 0.960 16.90647 199 PRO A N 1
ATOM 1529 C CA . PRO A 1 199 ? -46.93300 -30.72900 -5.44400 0.960 17.06647 199 PRO A CA 1
ATOM 1530 C C . PRO A 1 199 ? -45.43500 -30.53800 -5.24500 0.960 17.85647 199 PRO A C 1
ATOM 1531 O O . PRO A 1 199 ? -44.80400 -31.40000 -4.61800 0.960 16.15647 199 PRO A O 1
ATOM 1535 N N . GLY A 1 200 ? -44.84700 -29.46300 -5.77600 0.970 18.45647 200 GLY A N 1
ATOM 1536 C CA . GLY A 1 200 ? -43.47700 -29.07200 -5.50100 0.970 18.41647 200 GLY A CA 1
ATOM 1537 C C . GLY A 1 200 ? -43.32300 -28.07200 -4.37300 0.970 18.08647 200 GLY A C 1
ATOM 1538 O O . GLY A 1 200 ? -42.20100 -27.65100 -4.06500 0.970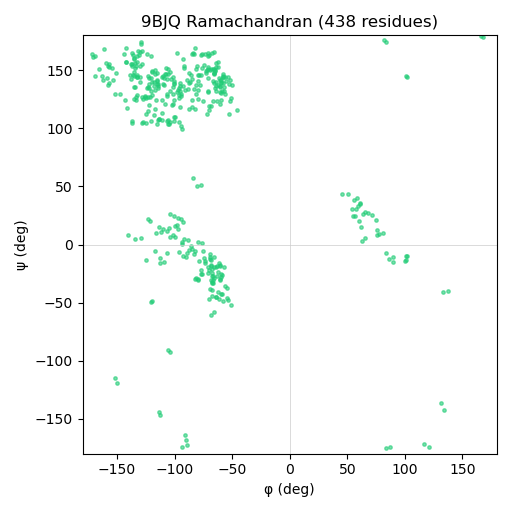 16.93647 200 GLY A O 1
ATOM 1539 N N . ILE A 1 201 ? -44.42700 -27.68700 -3.73000 1.000 12.05647 201 ILE A N 1
ATOM 1540 C CA . ILE A 1 201 ? -44.42800 -26.67300 -2.68200 1.000 13.80647 201 ILE A CA 1
ATOM 1541 C C . ILE A 1 201 ? -44.95500 -27.22500 -1.36000 1.000 14.82647 201 ILE A C 1
ATOM 1542 O O . ILE A 1 201 ? -44.34800 -27.02300 -0.30500 1.000 15.51647 201 ILE A O 1
ATOM 1547 N N . LEU A 1 202 ? -46.10400 -27.89500 -1.39200 1.000 15.55647 202 LEU A N 1
ATOM 1548 C CA . LEU A 1 202 ? -46.58200 -28.66100 -0.23800 1.000 16.18647 202 LEU A CA 1
ATOM 1549 C C . LEU A 1 202 ? -46.10700 -30.08900 -0.45500 1.000 16.09647 202 LEU A C 1
ATOM 1550 O O . LEU A 1 202 ? -46.67100 -30.82400 -1.26800 1.000 18.08647 202 LEU A O 1
ATOM 1555 N N . ILE A 1 203 ? -45.03700 -30.46900 0.24100 1.000 17.43647 203 ILE A N 1
ATOM 1556 C CA . ILE A 1 203 ? -44.32400 -31.69400 -0.08900 1.000 16.88647 203 ILE A CA 1
ATOM 1557 C C . ILE A 1 203 ? -43.54400 -32.14500 1.13400 1.000 18.39647 203 ILE A C 1
ATOM 1558 O O . ILE A 1 203 ? -42.91600 -31.33700 1.83000 1.000 15.10647 203 ILE A O 1
ATOM 1563 N N . ASN A 1 204 ? -43.58700 -33.44800 1.38800 1.000 16.82647 204 ASN A N 1
ATOM 1564 C CA . ASN A 1 204 ? -42.75700 -34.08000 2.40700 1.000 17.36647 204 ASN A CA 1
ATOM 1565 C C . ASN A 1 204 ? -41.57700 -34.73500 1.69500 1.000 18.07647 204 ASN A C 1
ATOM 1566 O O . ASN A 1 204 ? -41.74200 -35.75700 1.02400 1.000 18.37647 204 ASN A O 1
ATOM 1571 N N . ILE A 1 205 ? -40.38500 -34.13900 1.81900 1.000 16.67647 205 ILE A N 1
ATOM 1572 C CA . ILE A 1 205 ? -39.22800 -34.64800 1.08700 1.000 14.16647 205 ILE A CA 1
ATOM 1573 C C . ILE A 1 205 ? -38.47600 -35.72600 1.85300 1.000 19.05647 205 ILE A C 1
ATOM 1574 O O . ILE A 1 205 ? -37.43500 -36.19700 1.37200 1.000 21.51647 205 ILE A O 1
ATOM 1579 N N . TYR A 1 206 ? -38.97100 -36.14500 3.01600 1.000 20.97647 206 TYR A N 1
ATOM 1580 C CA . TYR A 1 206 ? -38.20300 -36.99900 3.91700 1.000 18.92647 206 TYR A CA 1
ATOM 1581 C C . TYR A 1 206 ? -38.52600 -38.47000 3.68800 1.000 28.13647 206 TYR A C 1
ATOM 1582 O O . TYR A 1 206 ? -39.69700 -38.86500 3.64700 1.000 21.54647 206 TYR A O 1
ATOM 1591 N N . GLY A 1 207 ? -37.47700 -39.27300 3.51900 1.000 29.20647 207 GLY A N 1
ATOM 1592 C CA . GLY A 1 207 ? -37.62100 -40.68300 3.23900 1.000 29.76647 207 GLY A CA 1
ATOM 1593 C C . GLY A 1 207 ? -37.66200 -41.52300 4.50000 1.000 31.11647 207 GLY A C 1
ATOM 1594 O O . GLY A 1 207 ? -37.77800 -41.02100 5.62100 1.000 31.64647 207 GLY A O 1
ATOM 1595 N N . ALA A 1 208 ? -37.53800 -42.83800 4.29700 0.920 46.86647 208 ALA A N 1
ATOM 1596 C CA . ALA A 1 208 ? -37.72200 -43.80700 5.37600 0.920 42.20647 208 ALA A CA 1
ATOM 1597 C C . ALA A 1 208 ? -36.88500 -43.46600 6.60700 0.920 49.10647 208 ALA A C 1
ATOM 1598 O O . ALA A 1 208 ? -37.40900 -43.39400 7.72600 0.920 54.46647 208 ALA A O 1
ATOM 1600 N N . THR A 1 209 ? -35.58100 -43.24600 6.42900 1.000 48.75647 209 THR A N 1
ATOM 1601 C CA . THR A 1 209 ? -34.70800 -42.99200 7.57000 1.000 47.98647 209 THR A CA 1
ATOM 1602 C C . THR A 1 209 ? -34.50600 -41.50100 7.84800 1.000 49.28647 209 THR A C 1
ATOM 1603 O O . THR A 1 209 ? -33.53400 -41.12500 8.51400 1.000 46.97647 209 THR A O 1
ATOM 1607 N N . GLY A 1 210 ? -35.42200 -40.64900 7.39000 0.940 34.95647 210 GLY A N 1
ATOM 1608 C CA . GLY A 1 210 ? -35.33900 -39.23400 7.68900 0.940 31.84647 210 GLY A CA 1
ATOM 1609 C C . GLY A 1 210 ? -34.40700 -38.45000 6.79600 0.940 31.16647 210 GLY A C 1
ATOM 1610 O O . GLY A 1 210 ? -34.13600 -37.27700 7.08000 0.940 30.81647 210 GLY A O 1
ATOM 1611 N N A GLN A 1 211 ? -33.88200 -39.05800 5.74100 0.500 27.50647 211 GLN A N 1
ATOM 1612 N N B GLN A 1 211 ? -33.92100 -39.05300 5.72400 0.500 27.48647 211 GLN A N 1
ATOM 1613 C CA A GLN A 1 211 ? -33.01700 -38.31300 4.83900 0.500 27.91647 211 GLN A CA 1
ATOM 1614 C CA B GLN A 1 211 ? -33.05600 -38.34700 4.79800 0.500 27.92647 211 GLN A CA 1
ATOM 1615 C C A GLN A 1 211 ? -33.86700 -37.55100 3.81900 0.500 22.35647 211 GLN A C 1
ATOM 1616 C C B GLN A 1 211 ? -33.90400 -37.53600 3.81600 0.500 22.33647 211 GLN A C 1
ATOM 1617 O O A GLN A 1 211 ? -34.90000 -38.05400 3.37500 0.500 23.02647 211 GLN A O 1
ATOM 1618 O O B GLN A 1 211 ? -34.97600 -37.98400 3.40600 0.500 23.02647 211 GLN A O 1
ATOM 1629 N N . PRO A 1 212 ? -33.46200 -36.33500 3.44000 1.000 22.69647 212 PRO A N 1
ATOM 1630 C CA . PRO A 1 212 ? -34.27100 -35.50800 2.51900 1.000 20.19647 212 PRO A CA 1
ATOM 1631 C C . PRO A 1 212 ? -34.07500 -35.89300 1.05600 1.000 23.62647 212 PRO A C 1
ATOM 1632 O O . PRO A 1 212 ? -33.65800 -35.08400 0.22300 1.000 26.28647 212 PRO A O 1
ATOM 1636 N N . ASP A 1 213 ? -34.39900 -37.14100 0.72700 1.000 24.29647 213 ASP A N 1
ATOM 1637 C CA . ASP A 1 213 ? -34.12600 -37.69200 -0.59400 1.000 22.03647 213 ASP A CA 1
ATOM 1638 C C . ASP A 1 213 ? -35.38200 -37.84500 -1.44000 1.000 20.71647 213 ASP A C 1
ATOM 1639 O O . ASP A 1 213 ? -35.33700 -38.50200 -2.48400 1.000 22.07647 213 ASP A O 1
ATOM 1644 N N . ASN A 1 214 ? -36.50300 -37.27000 -1.00700 1.000 17.77647 214 ASN A N 1
ATOM 1645 C CA . ASN A 1 214 ? -37.77500 -37.35100 -1.71600 1.000 20.48647 214 ASN A CA 1
ATOM 1646 C C . ASN A 1 214 ? -38.22700 -38.79000 -1.96400 1.000 23.80647 214 ASN A C 1
ATOM 1647 O O . ASN A 1 214 ? -39.00100 -39.03800 -2.89300 1.000 23.18647 214 ASN A O 1
ATOM 1652 N N . ASN A 1 215 ? -37.76400 -39.74100 -1.14700 0.960 23.29647 215 ASN A N 1
ATOM 1653 C CA . ASN A 1 215 ? -38.04000 -41.16900 -1.36000 0.960 21.71647 215 ASN A CA 1
ATOM 1654 C C . ASN A 1 215 ? -37.63000 -41.61500 -2.75900 0.960 28.54647 215 ASN A C 1
ATOM 1655 O O . ASN A 1 215 ? -38.23800 -42.51900 -3.33500 0.960 32.56647 215 ASN A O 1
ATOM 1660 N N . GLY A 1 216 ? -36.60800 -40.97200 -3.31800 0.960 27.47647 216 GLY A N 1
ATOM 1661 C CA . GLY A 1 216 ? -36.17800 -41.28300 -4.67000 0.960 27.47647 216 GLY A CA 1
ATOM 1662 C C . GLY A 1 216 ? -37.23100 -41.06100 -5.72800 0.960 27.00647 216 GLY A C 1
ATOM 1663 O O . GLY A 1 216 ? -37.13000 -41.62300 -6.82200 0.960 26.54647 216 GLY A O 1
ATOM 1664 N N . GLN A 1 217 ? -38.25500 -40.25600 -5.43500 0.950 23.00647 217 GLN A N 1
ATOM 1665 C CA . GLN A 1 217 ? -39.31700 -39.98100 -6.38600 0.950 22.30647 217 GLN A CA 1
ATOM 1666 C C . GLN A 1 217 ? -39.00000 -38.73500 -7.21100 0.950 22.68647 217 GLN A C 1
ATOM 1667 O O . GLN A 1 217 ? -38.30500 -37.83000 -6.73800 0.950 17.52647 217 GLN A O 1
ATOM 1673 N N . PRO A 1 218 ? -39.50700 -38.65400 -8.43900 0.970 20.09647 218 PRO A N 1
ATOM 1674 C CA . PRO A 1 218 ? -39.33400 -37.42700 -9.21500 0.970 17.69647 218 PRO A CA 1
ATOM 1675 C C . PRO A 1 218 ? -40.07100 -36.28000 -8.54700 0.970 19.90647 218 PRO A C 1
ATOM 1676 O O . PRO A 1 218 ? -41.08900 -36.46700 -7.86900 0.970 20.60647 218 PRO A O 1
ATOM 1680 N N . TYR A 1 219 ? -39.52500 -35.09000 -8.74100 0.990 18.49647 219 TYR A N 1
ATOM 1681 C CA . TYR A 1 219 ? -40.02200 -33.85900 -8.14600 0.990 15.82647 219 TYR A CA 1
ATOM 1682 C C . TYR A 1 219 ? -40.52100 -32.95200 -9.25700 0.990 21.29647 219 TYR A C 1
ATOM 1683 O O . TYR A 1 219 ? -39.87600 -32.84300 -10.30800 0.990 19.53647 219 TYR A O 1
ATOM 1692 N N . THR A 1 220 ? -41.67200 -32.31000 -9.02500 0.930 18.07647 220 THR A N 1
ATOM 1693 C CA . THR A 1 220 ? -42.30300 -31.39300 -9.98100 0.930 18.90647 220 THR A CA 1
ATOM 1694 C C . THR A 1 220 ? -42.10200 -29.96100 -9.49600 0.930 14.88647 220 THR A C 1
ATOM 1695 O O . THR A 1 220 ? -42.76500 -29.53700 -8.54800 0.930 16.61647 220 THR A O 1
ATOM 1699 N N . ALA A 1 221 ? -41.22200 -29.20400 -10.16000 1.000 18.00647 221 ALA A N 1
ATOM 1700 C CA . ALA A 1 221 ? -41.04500 -27.80700 -9.78900 1.000 18.30647 221 ALA A CA 1
ATOM 1701 C C . ALA A 1 221 ? -42.31900 -27.02000 -10.08900 1.000 14.57647 221 ALA A C 1
ATOM 1702 O O . ALA A 1 221 ? -43.03400 -27.33000 -11.04600 1.000 18.24647 221 ALA A O 1
ATOM 1704 N N . PRO A 1 222 ? -42.62900 -26.00100 -9.28800 1.000 13.83647 222 PRO A N 1
ATOM 1705 C CA . PRO A 1 222 ? -43.81400 -25.17900 -9.56300 1.000 16.94647 222 PRO A CA 1
ATOM 1706 C C . PRO A 1 222 ? -43.56800 -24.26600 -10.75400 1.000 19.35647 222 PRO A C 1
ATOM 1707 O O . PRO A 1 222 ? -42.43600 -24.04400 -11.18000 1.000 18.77647 222 PRO A O 1
ATOM 1711 N N . GLY A 1 223 ? -44.65900 -23.72200 -11.29100 1.000 17.57647 223 GLY A N 1
ATOM 1712 C CA . GLY A 1 223 ? -44.56800 -22.81500 -12.41400 1.000 17.70647 223 GLY A CA 1
ATOM 1713 C C . GLY A 1 223 ? -44.47700 -23.51300 -13.75700 1.000 21.05647 223 GLY A C 1
ATOM 1714 O O . GLY A 1 223 ? -44.56600 -24.74500 -13.86100 1.000 18.58647 223 GLY A O 1
ATOM 1715 N N . PRO A 1 224 ? -44.29600 -22.72500 -14.81700 1.000 17.96647 224 PRO A N 1
ATOM 1716 C CA . PRO A 1 224 ? -44.25500 -23.28000 -16.17100 1.000 17.69647 224 PRO A CA 1
ATOM 1717 C C . PRO A 1 224 ? -42.91900 -23.94300 -16.47100 1.000 18.71647 224 PRO A C 1
ATOM 1718 O O . PRO A 1 224 ? -41.91700 -23.72700 -15.79000 1.000 18.77647 224 PRO A O 1
ATOM 1722 N N . ALA A 1 225 ? -42.91700 -24.75800 -17.52300 1.000 17.97647 225 ALA A N 1
ATOM 1723 C CA . ALA A 1 225 ? -41.67600 -25.37700 -17.96000 1.000 15.84647 225 ALA A CA 1
ATOM 1724 C C . ALA A 1 225 ? -40.76200 -24.32600 -18.59700 1.000 14.52647 225 ALA A C 1
ATOM 1725 O O . ALA A 1 225 ? -41.24700 -23.32900 -19.13600 1.000 19.79647 225 ALA A O 1
ATOM 1727 N N . PRO A 1 226 ? -39.44200 -24.52900 -18.54800 1.000 19.79647 226 PRO A N 1
ATOM 1728 C CA . PRO A 1 226 ? -38.52800 -23.60400 -19.23200 1.000 18.59647 226 PRO A CA 1
ATOM 1729 C C . PRO A 1 226 ? -38.80700 -23.57200 -20.72400 1.000 18.93647 226 PRO A C 1
ATOM 1730 O O . PRO A 1 226 ? -39.10900 -24.59500 -21.33900 1.000 20.73647 226 PRO A O 1
ATOM 1734 N N . ILE A 1 227 ? -38.70000 -22.37700 -21.29900 0.950 17.37647 227 ILE A N 1
ATOM 1735 C CA . ILE A 1 227 ? -38.85700 -22.24400 -22.73900 0.950 20.12647 227 ILE A CA 1
ATOM 1736 C C . ILE A 1 227 ? -37.66600 -22.88000 -23.44300 0.950 21.37647 227 ILE A C 1
ATOM 1737 O O . ILE A 1 227 ? -36.61000 -23.14100 -22.84600 0.950 19.44647 227 ILE A O 1
ATOM 1742 N N . SER A 1 228 ? -37.83800 -23.14200 -24.73500 0.880 19.14647 228 SER A N 1
ATOM 1743 C CA . SER A 1 228 ? -36.73100 -23.58400 -25.56900 0.880 24.04647 228 SER A CA 1
ATOM 1744 C C . SER A 1 228 ? -36.81600 -22.86500 -26.90600 0.880 24.69647 228 SER A C 1
ATOM 1745 O O . SER A 1 228 ? -37.90800 -22.61400 -27.41600 0.880 28.12647 228 SER A O 1
ATOM 1748 N N . CYS A 1 229 ? -35.66100 -22.49500 -27.44800 0.850 27.81647 229 CYS A N 1
ATOM 1749 C CA . CYS A 1 229 ? -35.64000 -21.73800 -28.68800 0.850 33.75647 229 CYS A CA 1
ATOM 1750 C C . CYS A 1 229 ? -36.03500 -22.61600 -29.86700 0.850 35.86647 229 CYS A C 1
ATOM 1751 O O . CYS A 1 229 ? -36.58000 -22.12800 -30.85400 0.850 40.61647 229 CYS A O 1
ATOM 1755 N N . HIS B 1 1 ? -19.01200 -41.38100 -28.54600 0.930 16.21647 1 HIS B N 1
ATOM 1756 C CA . HIS B 1 1 ? -17.54300 -41.34900 -28.73700 0.930 17.66647 1 HIS B CA 1
ATOM 1757 C C . HIS B 1 1 ? -16.98500 -40.22900 -27.85100 0.930 15.95647 1 HIS B C 1
ATOM 1758 O O . HIS B 1 1 ? -17.21400 -39.06200 -28.16200 0.930 17.09647 1 HIS B O 1
ATOM 1765 N N . ALA B 1 2 ? -16.28800 -40.61100 -26.78300 1.000 15.89647 2 ALA B N 1
ATOM 1766 C CA . ALA B 1 2 ? -15.77700 -39.63600 -25.82800 1.000 17.70647 2 ALA B CA 1
ATOM 1767 C C . ALA B 1 2 ? -14.85100 -40.38200 -24.87600 1.000 17.16647 2 ALA B C 1
ATOM 1768 O O . ALA B 1 2 ? -14.92800 -41.60500 -24.76100 1.000 18.48647 2 ALA B O 1
ATOM 1770 N N . ILE B 1 3 ? -13.98900 -39.63400 -24.18300 1.000 17.81647 3 ILE B N 1
ATOM 1771 C CA . ILE B 1 3 ? -13.02100 -40.21100 -23.25400 1.000 13.40647 3 ILE B CA 1
ATOM 1772 C C . ILE B 1 3 ? -13.05600 -39.42300 -21.95100 1.000 15.01647 3 ILE B C 1
ATOM 1773 O O . ILE B 1 3 ? -12.94100 -38.19300 -21.96400 1.000 16.63647 3 ILE B O 1
ATOM 1778 N N . PHE B 1 4 ? -13.20500 -40.13300 -20.83700 0.970 12.22647 4 PHE B N 1
ATOM 1779 C CA . PHE B 1 4 ? -13.01400 -39.57400 -19.49800 0.970 13.13647 4 PHE B CA 1
ATOM 1780 C C . PHE B 1 4 ? -11.52000 -39.33500 -19.30300 0.970 14.50647 4 PHE B C 1
ATOM 1781 O O . PHE B 1 4 ? -10.74200 -40.29000 -19.25700 0.970 14.36647 4 PHE B O 1
ATOM 1789 N N . GLN B 1 5 ? -11.11300 -38.05900 -19.21600 1.000 12.98647 5 GLN B N 1
ATOM 1790 C CA . GLN B 1 5 ? -9.70500 -37.68800 -19.34100 1.000 14.91647 5 GLN B CA 1
ATOM 1791 C C . GLN B 1 5 ? -9.21700 -36.69400 -18.29400 1.000 16.21647 5 GLN B C 1
ATOM 1792 O O . GLN B 1 5 ? -8.05400 -36.27600 -18.36200 1.000 17.08647 5 GLN B O 1
ATOM 1798 N N . LYS B 1 6 ? -10.04500 -36.32000 -17.31800 0.980 16.47647 6 LYS B N 1
ATOM 1799 C CA . LYS B 1 6 ? -9.61200 -35.35700 -16.31600 0.980 16.69647 6 LYS B CA 1
ATOM 1800 C C . LYS B 1 6 ? -10.47500 -35.49400 -15.07300 0.980 18.04647 6 LYS B C 1
ATOM 1801 O O . LYS B 1 6 ? -11.68100 -35.73600 -15.17500 0.980 17.57647 6 LYS B O 1
ATOM 1807 N N . VAL B 1 7 ? -9.85600 -35.32300 -13.91000 1.000 15.88647 7 VAL B N 1
ATOM 1808 C CA . VAL B 1 7 ? -10.55100 -35.36700 -12.62800 1.000 16.92647 7 VAL B CA 1
ATOM 1809 C C . VAL B 1 7 ? -10.47400 -33.99500 -11.96500 1.000 16.11647 7 VAL B C 1
ATOM 1810 O O . VAL B 1 7 ? -9.45100 -33.31000 -12.06500 1.000 17.83647 7 VAL B O 1
ATOM 1814 N N . SER B 1 8 ? -11.56400 -33.58600 -11.30300 1.000 15.48647 8 SER B N 1
ATOM 1815 C CA . SER B 1 8 ? -11.52600 -32.46800 -10.36300 1.000 18.42647 8 SER B CA 1
ATOM 1816 C C . SER B 1 8 ? -11.93000 -32.93600 -8.96800 1.000 17.91647 8 SER B C 1
ATOM 1817 O O . SER B 1 8 ? -12.71100 -33.88000 -8.81100 1.000 16.50647 8 SER B O 1
ATOM 1820 N N . VAL B 1 9 ? -11.36700 -32.29400 -7.94500 1.000 15.72647 9 VAL B N 1
ATOM 1821 C CA . VAL B 1 9 ? -11.68300 -32.59700 -6.55000 1.000 16.58647 9 VAL B CA 1
ATOM 1822 C C . VAL B 1 9 ? -12.17000 -31.30500 -5.90800 1.000 17.64647 9 VAL B C 1
ATOM 1823 O O . VAL B 1 9 ? -11.39400 -30.34900 -5.77800 1.000 19.05647 9 VAL B O 1
ATOM 1827 N N . ASN B 1 10 ? -13.44000 -31.28000 -5.50500 1.000 16.37647 10 ASN B N 1
ATOM 1828 C CA . ASN B 1 10 ? -14.08000 -30.04500 -5.04700 1.000 23.40647 10 ASN B CA 1
ATOM 1829 C C . ASN B 1 10 ? -13.76000 -28.88100 -5.97800 1.000 26.10647 10 ASN B C 1
ATOM 1830 O O . ASN B 1 10 ? -13.45300 -27.76700 -5.52800 1.000 22.23647 10 ASN B O 1
ATOM 1835 N N . GLY B 1 11 ? -13.82400 -29.13700 -7.28000 1.000 20.13647 11 GLY B N 1
ATOM 1836 C CA . GLY B 1 11 ? -13.57300 -28.12100 -8.27300 1.000 24.95647 11 GLY B CA 1
ATOM 1837 C C . GLY B 1 11 ? -12.12100 -27.89200 -8.61400 1.000 19.09647 11 GLY B C 1
ATOM 1838 O O . GLY B 1 11 ? -11.83900 -27.14500 -9.55900 1.000 24.80647 11 GLY B O 1
ATOM 1839 N N . ALA B 1 12 ? -11.18500 -28.50700 -7.89700 0.980 20.40647 12 ALA B N 1
ATOM 1840 C CA . ALA B 1 12 ? -9.77000 -28.33200 -8.21200 0.980 23.04647 12 ALA B CA 1
ATOM 1841 C C . ALA B 1 12 ? -9.37600 -29.26200 -9.35800 0.980 20.53647 12 ALA B C 1
ATOM 1842 O O . ALA B 1 12 ? -9.42500 -30.49000 -9.21700 0.980 16.96647 12 ALA B O 1
ATOM 1844 N N . ASP B 1 13 ? -8.97400 -28.66700 -10.47800 0.960 20.89647 13 ASP B N 1
ATOM 1845 C CA . ASP B 1 13 ? -8.56500 -29.39500 -11.67500 0.960 20.48647 13 ASP B CA 1
ATOM 1846 C C . ASP B 1 13 ? -7.24800 -30.13100 -11.43000 0.960 22.77647 13 ASP B C 1
ATOM 1847 O O . ASP B 1 13 ? -6.22100 -29.50200 -11.15800 0.960 19.26647 13 ASP B O 1
ATOM 1852 N N . GLN B 1 14 ? -7.25900 -31.46100 -11.54700 0.950 17.74647 14 GLN B N 1
ATOM 1853 C CA . GLN B 1 14 ? -6.03300 -32.22400 -11.33600 0.950 17.41647 14 GLN B CA 1
ATOM 1854 C C . GLN B 1 14 ? -5.14000 -32.27200 -12.57500 0.950 19.98647 14 GLN B C 1
ATOM 1855 O O . GLN B 1 14 ? -3.99800 -32.73600 -12.48000 0.950 19.12647 14 GLN B O 1
ATOM 1861 N N . GLY B 1 15 ? -5.61200 -31.79500 -13.71900 1.000 19.08647 15 GLY B N 1
ATOM 1862 C CA . GLY B 1 15 ? -4.79500 -31.75500 -14.91900 1.000 21.41647 15 GLY B CA 1
ATOM 1863 C C . GLY B 1 15 ? -5.12700 -32.87800 -15.87800 1.000 22.15647 15 GLY B C 1
ATOM 1864 O O . GLY B 1 15 ? -5.44500 -33.99000 -15.44400 1.000 19.09647 15 GLY B O 1
ATOM 1865 N N . SER B 1 16 ? -5.06600 -32.59400 -17.18000 1.000 17.77647 16 SER B N 1
ATOM 1866 C CA . SER B 1 16 ? -5.39900 -33.59000 -18.19100 1.000 18.38647 16 SER B CA 1
ATOM 1867 C C . SER B 1 16 ? -4.64400 -34.89100 -17.95500 1.000 21.05647 16 SER B C 1
ATOM 1868 O O . SER B 1 16 ? -3.41300 -34.89400 -17.83200 1.000 18.90647 16 SER B O 1
ATOM 1871 N N . LEU B 1 17 ? -5.40500 -35.99000 -17.87500 1.000 16.64647 17 LEU B N 1
ATOM 1872 C CA . LEU B 1 17 ? -4.95300 -37.37600 -17.73000 1.000 15.55647 17 LEU B CA 1
ATOM 1873 C C . LEU B 1 17 ? -4.18500 -37.66000 -16.44100 1.000 20.75647 17 LEU B C 1
ATOM 1874 O O . LEU B 1 17 ? -3.73300 -38.79000 -16.23200 1.000 16.75647 17 LEU B O 1
ATOM 1879 N N . THR B 1 18 ? -4.05500 -36.67100 -15.55900 1.000 14.70647 18 THR B N 1
ATOM 1880 C CA . THR B 1 18 ? -3.41000 -36.90700 -14.26800 1.000 17.87647 18 THR B CA 1
ATOM 1881 C C . THR B 1 18 ? -4.15700 -37.97300 -13.47400 1.000 16.12647 18 THR B C 1
ATOM 1882 O O . THR B 1 18 ? -5.35900 -37.83800 -13.22900 1.000 17.09647 18 THR B O 1
ATOM 1886 N N . GLY B 1 19 ? -3.44000 -39.02100 -13.06600 1.000 15.86647 19 GLY B N 1
ATOM 1887 C CA . GLY B 1 19 ? -4.03000 -40.04300 -12.22000 1.000 18.65647 19 GLY B CA 1
ATOM 1888 C C . GLY B 1 19 ? -4.95600 -41.00300 -12.93400 1.000 16.79647 19 GLY B C 1
ATOM 1889 O O . GLY B 1 19 ? -5.65500 -41.77900 -12.27200 1.000 19.88647 19 GLY B O 1
ATOM 1890 N N . LEU B 1 20 ? -4.96400 -41.00400 -14.25800 0.970 14.21647 20 LEU B N 1
ATOM 1891 C CA . LEU B 1 20 ? -5.94200 -41.77300 -15.00600 0.970 17.25647 20 LEU B CA 1
ATOM 1892 C C . LEU B 1 20 ? -5.29700 -42.95300 -15.71400 0.970 18.11647 20 LEU B C 1
ATOM 1893 O O . LEU B 1 20 ? -4.16900 -42.86900 -16.20000 0.970 16.21647 20 LEU B O 1
ATOM 1898 N N . ARG B 1 21 ? -6.04900 -44.04400 -15.77800 1.000 15.63647 21 ARG B N 1
ATOM 1899 C CA . ARG B 1 21 ? -5.83600 -45.10200 -16.75500 1.000 16.02647 21 ARG B CA 1
ATOM 1900 C C . ARG B 1 21 ? -6.95500 -44.93700 -17.77200 1.000 17.77647 21 ARG B C 1
ATOM 1901 O O . ARG B 1 21 ? -8.09900 -45.30700 -17.50100 1.000 17.30647 21 ARG B O 1
ATOM 1909 N N . ALA B 1 22 ? -6.62900 -44.38300 -18.93400 1.000 15.58647 22 ALA B N 1
ATOM 1910 C CA . ALA B 1 22 ? -7.66300 -43.97800 -19.87300 1.000 16.57647 22 ALA B CA 1
ATOM 1911 C C . ALA B 1 22 ? -7.33900 -44.47700 -21.27500 1.000 18.63647 22 ALA B C 1
ATOM 1912 O O . ALA B 1 22 ? -6.16400 -44.55100 -21.65300 1.000 17.14647 22 ALA B O 1
ATOM 1914 N N . PRO B 1 23 ? -8.35000 -44.82500 -22.06900 1.000 17.19647 23 PRO B N 1
ATOM 1915 C CA . PRO B 1 23 ? -8.07400 -45.16800 -23.46900 1.000 14.30647 23 PRO B CA 1
ATOM 1916 C C . PRO B 1 23 ? -7.47900 -43.98300 -24.22000 1.000 19.16647 23 PRO B C 1
ATOM 1917 O O . PRO B 1 23 ? -7.68700 -42.81900 -23.86600 1.000 19.67647 23 PRO B O 1
ATOM 1921 N N . ASN B 1 24 ? -6.70000 -44.27900 -25.25800 1.000 20.68647 24 ASN B N 1
ATOM 1922 C CA . ASN B 1 24 ? -6.16800 -43.19400 -26.07300 1.000 23.42647 24 ASN B CA 1
ATOM 1923 C C . ASN B 1 24 ? -6.93000 -43.01800 -27.37700 1.000 27.05647 24 ASN B C 1
ATOM 1924 O O . ASN B 1 24 ? -6.51200 -42.22600 -28.22400 1.000 30.14647 24 ASN B O 1
ATOM 1929 N N . ASN B 1 25 ? -8.04800 -43.72100 -27.54600 0.970 22.35647 25 ASN B N 1
ATOM 1930 C CA . ASN B 1 25 ? -8.99200 -43.44700 -28.62300 0.970 14.62647 25 ASN B CA 1
ATOM 1931 C C . ASN B 1 25 ? -10.39000 -43.41100 -28.02200 0.970 17.47647 25 ASN B C 1
ATOM 1932 O O . ASN B 1 25 ? -10.62100 -43.91300 -26.91900 0.970 17.95647 25 ASN B O 1
ATOM 1937 N N . ASN B 1 26 ? -11.32200 -42.81800 -28.75800 0.970 16.31647 26 ASN B N 1
ATOM 1938 C CA . ASN B 1 26 ? -12.67600 -42.62000 -28.24500 0.970 14.11647 26 ASN B CA 1
ATOM 1939 C C . ASN B 1 26 ? -13.65700 -43.69600 -28.70700 0.970 18.80647 26 ASN B C 1
ATOM 1940 O O . ASN B 1 26 ? -14.87000 -43.51100 -28.55500 0.970 19.65647 26 ASN B O 1
ATOM 1945 N N . ASN B 1 27 ? -13.16600 -44.81300 -29.26000 1.000 18.32647 27 ASN B N 1
ATOM 1946 C CA . ASN B 1 27 ? -14.06900 -45.86500 -29.72600 1.000 19.29647 27 ASN B CA 1
ATOM 1947 C C . ASN B 1 27 ? -14.71600 -46.57300 -28.53900 1.000 19.42647 27 ASN B C 1
ATOM 1948 O O . ASN B 1 27 ? -14.06200 -46.78900 -27.51100 1.000 18.79647 27 ASN B O 1
ATOM 1953 N N . PRO B 1 28 ? -15.97900 -46.96800 -28.65900 1.000 14.87647 28 PRO B N 1
ATOM 1954 C CA . PRO B 1 28 ? -16.64800 -47.64100 -27.54400 1.000 15.40647 28 PRO B CA 1
ATOM 1955 C C . PRO B 1 28 ? -16.15500 -49.06100 -27.33200 1.000 20.51647 28 PRO B C 1
ATOM 1956 O O . PRO B 1 28 ? -15.74000 -49.76200 -28.26300 1.000 19.10647 28 PRO B O 1
ATOM 1960 N N . VAL B 1 29 ? -16.19900 -49.47200 -26.07300 1.000 16.62647 29 VAL B N 1
ATOM 1961 C CA . VAL B 1 29 ? -16.20200 -50.88500 -25.72900 1.000 14.63647 29 VAL B CA 1
ATOM 1962 C C . VAL B 1 29 ? -17.62300 -51.39500 -25.92100 1.000 14.91647 29 VAL B C 1
ATOM 1963 O O . VAL B 1 29 ? -18.58800 -50.74100 -25.51100 1.000 16.78647 29 VAL B O 1
ATOM 1967 N N . GLN B 1 30 ? -17.76400 -52.54300 -26.58600 0.970 14.99647 30 GLN B N 1
ATOM 1968 C CA . GLN B 1 30 ? -19.08900 -53.07000 -26.88200 0.970 15.09647 30 GLN B CA 1
ATOM 1969 C C . GLN B 1 30 ? -19.24200 -54.52400 -26.46300 0.970 19.44647 30 GLN B C 1
ATOM 1970 O O . GLN B 1 30 ? -20.28200 -55.13600 -26.74000 0.970 20.72647 30 GLN B O 1
ATOM 1976 N N . ASN B 1 31 ? -18.24700 -55.08500 -25.79400 1.000 19.47647 31 ASN B N 1
ATOM 1977 C CA . ASN B 1 31 ? -18.27200 -56.46900 -25.34200 1.000 16.69647 31 ASN B CA 1
ATOM 1978 C C . ASN B 1 31 ? -18.14100 -56.46300 -23.82500 1.000 16.10647 31 ASN B C 1
ATOM 1979 O O . ASN B 1 31 ? -17.04900 -56.21300 -23.30300 1.000 18.61647 31 ASN B O 1
ATOM 1984 N N . VAL B 1 32 ? -19.24400 -56.73900 -23.11900 1.000 17.86647 32 VAL B N 1
ATOM 1985 C CA . VAL B 1 32 ? -19.23000 -56.63400 -21.66100 1.000 18.64647 32 VAL B CA 1
ATOM 1986 C C . VAL B 1 32 ? -18.38700 -57.71000 -20.99900 1.000 20.11647 32 VAL B C 1
ATOM 1987 O O . VAL B 1 32 ? -18.15200 -57.64200 -19.78900 1.000 17.61647 32 VAL B O 1
ATOM 1991 N N . ASN B 1 33 ? -17.91000 -58.69600 -21.76100 1.000 18.27647 33 ASN B N 1
ATOM 1992 C CA . ASN B 1 33 ? -17.10400 -59.76300 -21.20200 1.000 18.23647 33 ASN B CA 1
ATOM 1993 C C . ASN B 1 33 ? -15.62400 -59.60300 -21.52000 1.000 20.09647 33 ASN B C 1
ATOM 1994 O O . ASN B 1 33 ? -14.83300 -60.49100 -21.18800 1.000 20.23647 33 ASN B O 1
ATOM 1999 N N . SER B 1 34 ? -15.23400 -58.48300 -22.12200 1.000 17.39647 34 SER B N 1
ATOM 2000 C CA . SER B 1 34 ? -13.83800 -58.17200 -22.39200 1.000 18.53647 34 SER B CA 1
ATOM 2001 C C . SER B 1 34 ? -13.20100 -57.46300 -21.20000 1.000 20.92647 34 SER B C 1
ATOM 2002 O O . SER B 1 34 ? -13.85800 -56.69000 -20.49500 1.000 17.34647 34 SER B O 1
ATOM 2005 N N . GLN B 1 35 ? -11.89900 -57.70200 -21.00400 1.000 18.88647 35 GLN B N 1
ATOM 2006 C CA . GLN B 1 35 ? -11.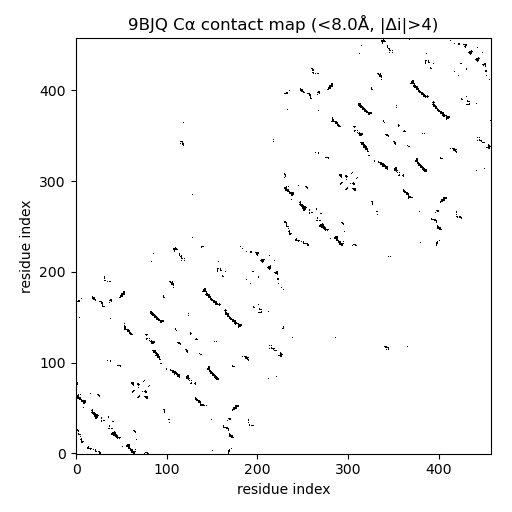15500 -56.95100 -19.99600 1.000 19.46647 35 GLN B CA 1
ATOM 2007 C C . GLN B 1 35 ? -11.15200 -55.45200 -20.27900 1.000 20.63647 35 GLN B C 1
ATOM 2008 O O . GLN B 1 35 ? -10.86800 -54.66200 -19.36900 1.000 22.40647 35 GLN B O 1
ATOM 2014 N N . ASP B 1 36 ? -11.45300 -55.04100 -21.51500 1.000 17.30647 36 ASP B N 1
ATOM 2015 C CA . ASP B 1 36 ? -11.53800 -53.61900 -21.82500 1.000 18.21647 36 ASP B CA 1
ATOM 2016 C C . ASP B 1 36 ? -12.61500 -52.91800 -21.00500 1.000 16.97647 36 ASP B C 1
ATOM 2017 O O . ASP B 1 36 ? -12.59200 -51.69200 -20.90100 1.000 17.11647 36 ASP B O 1
ATOM 2022 N N . MET B 1 37 ? -13.55400 -53.66900 -20.42300 1.000 17.00647 37 MET B N 1
ATOM 2023 C CA . MET B 1 37 ? -14.62000 -53.05500 -19.62800 1.000 18.12647 37 MET B CA 1
ATOM 2024 C C . MET B 1 37 ? -14.10500 -52.41400 -18.34300 1.000 18.05647 37 MET B C 1
ATOM 2025 O O . MET B 1 37 ? -14.77600 -51.53900 -17.78200 1.000 18.00647 37 MET B O 1
ATOM 2030 N N . ILE B 1 38 ? -12.96300 -52.86700 -17.82300 1.000 16.88647 38 ILE B N 1
ATOM 2031 C CA . ILE B 1 38 ? -12.57600 -52.48100 -16.46500 1.000 17.22647 38 ILE B CA 1
ATOM 2032 C C . ILE B 1 38 ? -12.30600 -50.98600 -16.39300 1.000 15.91647 38 ILE B C 1
ATOM 2033 O O . ILE B 1 38 ? -12.91800 -50.26100 -15.60000 1.000 17.41647 38 ILE B O 1
ATOM 2038 N N . CYS B 1 39 ? -11.36300 -50.50700 -17.20000 1.000 17.59647 39 CYS B N 1
ATOM 2039 C CA A CYS B 1 39 ? -10.95600 -49.11200 -17.26900 0.810 16.82647 39 CYS B CA 1
ATOM 2040 C CA B CYS B 1 39 ? -11.13600 -49.06000 -17.25800 0.190 16.91647 39 CYS B CA 1
ATOM 2041 C C . CYS B 1 39 ? -10.97800 -48.58700 -18.69500 1.000 16.72647 39 CYS B C 1
ATOM 2042 O O . CYS B 1 39 ? -10.23900 -47.64000 -18.99500 1.000 16.34647 39 CYS B O 1
ATOM 2047 N N . GLY B 1 40 ? -11.75100 -49.19300 -19.59200 1.000 16.87647 40 GLY B N 1
ATOM 2048 C CA . GLY B 1 40 ? -11.66700 -48.87000 -21.00000 1.000 15.22647 40 GLY B CA 1
ATOM 2049 C C . GLY B 1 40 ? -10.50600 -49.60700 -21.65100 1.000 17.86647 40 GLY B C 1
ATOM 2050 O O . GLY B 1 40 ? -9.74100 -50.32700 -21.00300 1.000 19.23647 40 GLY B O 1
ATOM 2051 N N . GLN B 1 41 ? -10.39800 -49.44800 -22.97500 0.990 15.90647 41 GLN B N 1
ATOM 2052 C CA . GLN B 1 41 ? -9.23300 -49.96100 -23.69300 0.990 18.21647 41 GLN B CA 1
ATOM 2053 C C . GLN B 1 41 ? -7.96300 -49.46100 -23.02700 0.990 20.43647 41 GLN B C 1
ATOM 2054 O O . GLN B 1 41 ? -7.91200 -48.32700 -22.54900 0.990 18.79647 41 GLN B O 1
ATOM 2060 N N . SER B 1 42 ? -6.94700 -50.32200 -22.96300 0.970 20.51647 42 SER B N 1
ATOM 2061 C CA . SER B 1 42 ? -5.66000 -49.89900 -22.43200 0.970 24.44647 42 SER B CA 1
ATOM 2062 C C . SER B 1 42 ? -5.12100 -48.74200 -23.25800 0.970 21.47647 42 SER B C 1
ATOM 2063 O O . SER B 1 42 ? -5.12300 -48.78200 -24.49300 0.970 22.46647 42 SER B O 1
ATOM 2066 N N . GLY B 1 43 ? -4.68000 -47.69400 -22.57500 0.950 20.08647 43 GLY B N 1
ATOM 2067 C CA . GLY B 1 43 ? -4.17300 -46.52600 -23.25800 0.950 22.51647 43 GLY B CA 1
ATOM 2068 C C . GLY B 1 43 ? -3.15300 -45.83400 -22.38600 0.950 26.35647 43 GLY B C 1
ATOM 2069 O O . GLY B 1 43 ? -2.10800 -46.41100 -22.07200 0.950 27.34647 43 GLY B O 1
ATOM 2070 N N . SER B 1 44 ? -3.45800 -44.62000 -21.94900 1.000 19.43647 44 SER B N 1
ATOM 2071 C CA . SER B 1 44 ? -2.51300 -43.89900 -21.11600 1.000 18.71647 44 SER B CA 1
ATOM 2072 C C . SER B 1 44 ? -2.60400 -44.38800 -19.67400 1.000 22.99647 44 SER B C 1
ATOM 2073 O O . SER B 1 44 ? -3.62400 -44.92000 -19.22200 1.000 19.27647 44 SER B O 1
ATOM 2076 N N . THR B 1 45 ? -1.49400 -44.23400 -18.95500 1.000 18.94647 45 THR B N 1
ATOM 2077 C CA . THR B 1 45 ? -1.42200 -44.58300 -17.54600 1.000 19.08647 45 THR B CA 1
ATOM 2078 C C . THR B 1 45 ? -0.66700 -43.46100 -16.84800 1.000 23.49647 45 THR B C 1
ATOM 2079 O O . THR B 1 45 ? 0.11000 -42.73300 -17.46900 1.000 26.41647 45 THR B O 1
ATOM 2083 N N . SER B 1 46 ? -0.90600 -43.31100 -15.55300 0.980 24.38647 46 SER B N 1
ATOM 2084 C CA . SER B 1 46 ? -0.32300 -42.22000 -14.78600 0.980 23.12647 46 SER B CA 1
ATOM 2085 C C . SER B 1 46 ? 0.26700 -42.77100 -13.49800 0.980 23.22647 46 SER B C 1
ATOM 2086 O O . SER B 1 46 ? -0.27600 -43.70200 -12.90400 0.980 25.20647 46 SER B O 1
ATOM 2089 N N . ASN B 1 47 ? 1.38600 -42.19100 -13.07300 0.880 22.78647 47 ASN B N 1
ATOM 2090 C CA . ASN B 1 47 ? 1.99400 -42.55800 -11.80400 0.880 24.07647 47 ASN B CA 1
ATOM 2091 C C . ASN B 1 47 ? 1.39000 -41.80700 -10.62800 0.880 24.65647 47 ASN B C 1
ATOM 2092 O O . ASN B 1 47 ? 1.76100 -42.07700 -9.48100 0.880 25.93647 47 ASN B O 1
ATOM 2097 N N . THR B 1 48 ? 0.47900 -40.87900 -10.88000 0.960 16.78647 48 THR B N 1
ATOM 2098 C CA . THR B 1 48 ? -0.08900 -40.04500 -9.82700 0.960 16.35647 48 THR B CA 1
ATOM 2099 C C . THR B 1 48 ? -1.28600 -40.72400 -9.17400 0.960 16.80647 48 THR B C 1
ATOM 2100 O O . THR B 1 48 ? -2.11900 -41.33800 -9.85200 0.960 16.26647 48 THR B O 1
ATOM 2104 N N . ILE B 1 49 ? -1.37200 -40.58900 -7.85400 1.000 14.10647 49 ILE B N 1
ATOM 2105 C CA . ILE B 1 49 ? -2.54700 -40.96700 -7.07900 1.000 15.22647 49 ILE B CA 1
ATOM 2106 C C . ILE B 1 49 ? -3.18100 -39.68400 -6.56800 1.000 18.06647 49 ILE B C 1
ATOM 2107 O O . ILE B 1 49 ? -2.51600 -38.87400 -5.90500 1.000 16.92647 49 ILE B O 1
ATOM 2112 N N . ILE B 1 50 ? -4.46400 -39.49100 -6.86900 1.000 15.24647 50 ILE B N 1
ATOM 2113 C CA . ILE B 1 50 ? -5.15900 -38.25400 -6.52200 1.000 13.70647 50 ILE B CA 1
ATOM 2114 C C . ILE B 1 50 ? -5.66700 -38.34500 -5.09000 1.000 16.71647 50 ILE B C 1
ATOM 2115 O O . ILE B 1 50 ? -6.40300 -39.27100 -4.74800 1.000 15.45647 50 ILE B O 1
ATOM 2120 N N . GLU B 1 51 ? -5.28800 -37.37600 -4.25800 1.000 14.86647 51 GLU B N 1
ATOM 2121 C CA . GLU B 1 51 ? -5.72100 -37.36500 -2.86500 1.000 17.45647 51 GLU B CA 1
ATOM 2122 C C . GLU B 1 51 ? -7.12600 -36.79300 -2.76500 1.000 18.97647 51 GLU B C 1
ATOM 2123 O O . GLU B 1 51 ? -7.40000 -35.71100 -3.29200 1.000 18.78647 51 GLU B O 1
ATOM 2129 N N . VAL B 1 52 ? -8.01300 -37.51400 -2.07300 1.000 18.04647 52 VAL B N 1
ATOM 2130 C CA . VAL B 1 52 ? -9.39200 -37.08600 -1.87500 1.000 19.56647 52 VAL B CA 1
ATOM 2131 C C . VAL B 1 52 ? -9.79200 -37.36700 -0.43200 1.000 20.75647 52 VAL B C 1
ATOM 2132 O O . VAL B 1 52 ? -9.23800 -38.24300 0.23000 1.000 20.55647 52 VAL B O 1
ATOM 2136 N N . LYS B 1 53 ? -10.77400 -36.61000 0.05100 0.920 18.86647 53 LYS B N 1
ATOM 2137 C CA . LYS B 1 53 ? -11.41200 -36.88600 1.33300 0.920 18.67647 53 LYS B CA 1
ATOM 2138 C C . LYS B 1 53 ? -12.75700 -37.53100 1.07800 0.920 19.78647 53 LYS B C 1
ATOM 2139 O O . LYS B 1 53 ? -13.45600 -37.15400 0.13400 0.920 18.38647 53 LYS B O 1
ATOM 2145 N N . ALA B 1 54 ? -13.12400 -38.49600 1.92000 1.000 20.16647 54 ALA B N 1
ATOM 2146 C CA . ALA B 1 54 ? -14.49200 -38.99300 1.89500 1.000 21.50647 54 ALA B CA 1
ATOM 2147 C C . ALA B 1 54 ? -15.45100 -37.81300 2.02200 1.000 25.22647 54 ALA B C 1
ATOM 2148 O O . ALA B 1 54 ? -15.18600 -36.85600 2.75700 1.000 21.16647 54 ALA B O 1
ATOM 2150 N N . GLY B 1 55 ? -16.52900 -37.84400 1.24000 0.960 20.11647 55 GLY B N 1
ATOM 2151 C CA . GLY B 1 55 ? -17.42800 -36.71900 1.13400 0.960 23.82647 55 GLY B CA 1
ATOM 2152 C C . GLY B 1 55 ? -17.08200 -35.71600 0.04800 0.960 25.78647 55 GLY B C 1
ATOM 2153 O O . GLY B 1 55 ? -17.93200 -34.89500 -0.29700 0.960 20.14647 55 GLY B O 1
ATOM 2154 N N . ASP B 1 56 ? -15.86600 -35.75600 -0.50300 0.970 21.41647 56 ASP B N 1
ATOM 2155 C CA . ASP B 1 56 ? -15.47900 -34.79200 -1.53000 0.970 21.52647 56 ASP B CA 1
ATOM 2156 C C . ASP B 1 56 ? -16.30500 -34.96400 -2.80000 0.970 18.31647 56 ASP B C 1
ATOM 2157 O O . ASP B 1 56 ? -16.71900 -36.06900 -3.16000 0.970 18.49647 56 ASP B O 1
ATOM 2162 N N . ARG B 1 57 ? -16.50700 -33.85200 -3.50200 0.960 20.87647 57 ARG B N 1
ATOM 2163 C CA . ARG B 1 57 ? -17.18900 -33.87400 -4.78300 0.960 17.17647 57 ARG B CA 1
ATOM 2164 C C . ARG B 1 57 ? -16.16800 -34.14200 -5.88200 0.960 16.13647 57 ARG B C 1
ATOM 2165 O O . ARG B 1 57 ? -15.26400 -33.32800 -6.11200 0.960 19.06647 57 ARG B O 1
ATOM 2173 N N . ILE B 1 58 ? -16.31800 -35.26400 -6.55700 1.000 17.30647 58 ILE B N 1
ATOM 2174 C CA . ILE B 1 58 ? -15.42600 -35.63500 -7.64900 1.000 14.82647 58 ILE B CA 1
ATOM 2175 C C . ILE B 1 58 ? -16.07600 -35.22000 -8.95800 1.000 16.67647 58 ILE B C 1
ATOM 2176 O O . ILE B 1 58 ? -17.27100 -35.45000 -9.17000 1.000 17.13647 58 ILE B O 1
ATOM 2181 N N . GLY B 1 59 ? -15.29400 -34.61200 -9.83700 0.990 13.69647 59 GLY B N 1
ATOM 2182 C CA . GLY B 1 59 ? -15.71900 -34.35500 -11.20400 0.990 11.65647 59 GLY B CA 1
ATOM 2183 C C . GLY B 1 59 ? -14.93700 -35.25900 -12.13600 0.990 18.49647 59 GLY B C 1
ATOM 2184 O O . GLY B 1 59 ? -13.72400 -35.44600 -11.96200 0.990 17.10647 59 GLY B O 1
ATOM 2185 N N . ALA B 1 60 ? -15.64400 -35.84000 -13.10800 1.000 14.22647 60 ALA B N 1
ATOM 2186 C CA . ALA B 1 60 ? -15.05500 -36.65200 -14.17000 1.000 13.70647 60 ALA B CA 1
ATOM 2187 C C . ALA B 1 60 ? -15.43200 -36.02000 -15.49900 1.000 13.50647 60 ALA B C 1
ATOM 2188 O O . ALA B 1 60 ? -16.62100 -35.91800 -15.81200 1.000 16.18647 60 ALA B O 1
ATOM 2190 N N . TRP B 1 61 ? -14.42300 -35.61800 -16.28500 1.000 14.37647 61 TRP B N 1
ATOM 2191 C CA . TRP B 1 61 ? -14.61100 -34.81400 -17.48900 1.000 14.05647 61 TRP B CA 1
ATOM 2192 C C . TRP B 1 61 ? -14.49500 -35.69200 -18.72500 1.000 17.04647 61 TRP B C 1
ATOM 2193 O O . TRP B 1 61 ? -13.43700 -36.28600 -18.96500 1.000 15.52647 61 TRP B O 1
ATOM 2204 N N . TYR B 1 62 ? -15.56300 -35.74000 -19.52000 1.000 14.91647 62 TYR B N 1
ATOM 2205 C CA . TYR B 1 62 ? -15.54800 -36.36900 -20.83600 1.000 15.68647 62 TYR B CA 1
ATOM 2206 C C . TYR B 1 62 ? -15.42600 -35.30400 -21.92200 1.000 17.08647 62 TYR B C 1
ATOM 2207 O O . TYR B 1 62 ? -16.06900 -34.25100 -21.85100 1.000 17.04647 62 TYR B O 1
ATOM 2216 N N . GLN B 1 63 ? -14.60900 -35.59000 -22.93700 1.000 17.09647 63 GLN B N 1
ATOM 2217 C CA . GLN B 1 63 ? -14.56800 -34.80100 -24.16800 1.000 16.15647 63 GLN B CA 1
ATOM 2218 C C . GLN B 1 63 ? -14.50400 -35.76600 -25.34600 1.000 16.93647 63 GLN B C 1
ATOM 2219 O O . GLN B 1 63 ? -14.21500 -36.95200 -25.18700 1.000 16.11647 63 GLN B O 1
ATOM 2225 N N . HIS B 1 64 ? -14.77200 -35.24700 -26.54300 1.000 16.00647 64 HIS B N 1
ATOM 2226 C CA . HIS B 1 64 ? -14.87400 -36.10900 -27.72200 1.000 16.74647 64 HIS B CA 1
ATOM 2227 C C . HIS B 1 64 ? -13.55400 -36.83400 -28.00400 1.000 17.67647 64 HIS B C 1
ATOM 2228 O O . HIS B 1 64 ? -13.53100 -38.05300 -28.21700 1.000 17.97647 64 HIS B O 1
ATOM 2235 N N . VAL B 1 65 ? -12.43800 -36.11200 -27.97000 1.000 15.82647 65 VAL B N 1
ATOM 2236 C CA . VAL B 1 65 ? -11.12000 -36.70800 -28.13400 1.000 17.39647 65 VAL B CA 1
ATOM 2237 C C . VAL B 1 65 ? -10.24500 -36.21800 -26.98400 1.000 20.30647 65 VAL B C 1
ATOM 2238 O O . VAL B 1 65 ? -10.65800 -35.39600 -26.16500 1.000 17.93647 65 VAL B O 1
ATOM 2242 N N . ILE B 1 66 ? -9.03400 -36.76400 -26.90300 1.000 19.80647 66 ILE B N 1
ATOM 2243 C CA . ILE B 1 66 ? -8.11200 -36.27400 -25.88600 1.000 18.50647 66 ILE B CA 1
ATOM 2244 C C . ILE B 1 66 ? -7.82500 -34.81400 -26.18700 1.000 23.57647 66 ILE B C 1
ATOM 2245 O O . ILE B 1 66 ? -7.42200 -34.46000 -27.30400 1.000 23.31647 66 ILE B O 1
ATOM 2250 N N . GLY B 1 67 ? -8.08800 -33.95000 -25.21200 1.000 21.94647 67 GLY B N 1
ATOM 2251 C CA . GLY B 1 67 ? -7.80200 -32.53900 -25.33400 1.000 25.19647 67 GLY B CA 1
ATOM 2252 C C . GLY B 1 67 ? -8.99900 -31.67100 -25.65200 1.000 24.20647 67 GLY B C 1
ATOM 2253 O O . GLY B 1 67 ? -8.87200 -30.44300 -25.60800 1.000 25.50647 67 GLY B O 1
ATOM 2254 N N . GLY B 1 68 ? -10.14800 -32.25900 -25.98900 1.000 16.55647 68 GLY B N 1
ATOM 2255 C CA . GLY B 1 68 ? -11.32700 -31.44800 -26.22600 1.000 17.17647 68 GLY B CA 1
ATOM 2256 C C . GLY B 1 68 ? -12.06100 -31.76900 -27.50800 1.000 20.15647 68 GLY B C 1
ATOM 2257 O O . GLY B 1 68 ? -12.27600 -32.94200 -27.83100 1.000 18.03647 68 GLY B O 1
ATOM 2258 N N . ALA B 1 69 ? -12.46500 -30.73100 -28.23900 1.000 18.41647 69 ALA B N 1
ATOM 2259 C CA . ALA B 1 69 ? -13.15300 -30.92600 -29.50800 1.000 20.36647 69 ALA B CA 1
ATOM 2260 C C . ALA B 1 69 ? -12.18000 -31.42800 -30.57200 1.000 20.61647 69 ALA B C 1
ATOM 2261 O O . ALA B 1 69 ? -10.97900 -31.14600 -30.54000 1.000 19.54647 69 ALA B O 1
ATOM 2263 N N . GLN B 1 70 ? -12.70800 -32.20500 -31.51800 1.000 21.20647 70 GLN B N 1
ATOM 2264 C CA . GLN B 1 70 ? -11.85000 -32.80600 -32.53100 1.000 23.00647 70 GLN B CA 1
ATOM 2265 C C . GLN B 1 70 ? -11.49400 -31.81600 -33.63300 1.000 22.49647 70 GLN B C 1
ATOM 2266 O O . GLN B 1 70 ? -10.40800 -31.90200 -34.22000 1.000 26.45647 70 GLN B O 1
ATOM 2272 N N . PHE B 1 71 ? -12.37100 -30.85800 -33.90300 1.000 16.96647 71 PHE B N 1
ATOM 2273 C CA . PHE B 1 71 ? -12.15400 -29.87100 -34.95300 1.000 23.00647 71 PHE B CA 1
ATOM 2274 C C . PHE B 1 71 ? -13.07900 -28.69400 -34.67800 1.000 24.34647 71 PHE B C 1
ATOM 2275 O O . PHE B 1 71 ? -13.97800 -28.78800 -33.83200 1.000 24.49647 71 PHE B O 1
ATOM 2283 N N . PRO B 1 72 ? -12.88500 -27.56200 -35.36200 1.000 26.09647 72 PRO B N 1
ATOM 2284 C CA . PRO B 1 72 ? -13.70300 -26.38100 -35.05800 1.000 24.35647 72 PRO B CA 1
ATOM 2285 C C . PRO B 1 72 ? -15.19400 -26.66800 -35.16900 1.000 29.45647 72 PRO B C 1
ATOM 2286 O O . PRO B 1 72 ? -15.67000 -27.22700 -36.16300 1.000 25.79647 72 PRO B O 1
ATOM 2290 N N . ASN B 1 73 ? -15.92700 -26.29700 -34.11400 1.000 26.41647 73 ASN B N 1
ATOM 2291 C CA . ASN B 1 73 ? -17.38600 -26.41600 -34.05100 1.000 29.53647 73 ASN B CA 1
ATOM 2292 C C . ASN B 1 73 ? -17.85800 -27.86700 -34.12100 1.000 29.32647 73 ASN B C 1
ATOM 2293 O O . ASN B 1 73 ? -18.97200 -28.15000 -34.55900 1.000 29.18647 73 ASN B O 1
ATOM 2298 N N . ASP B 1 74 ? -17.00500 -28.79200 -33.69300 1.000 26.28647 74 ASP B N 1
ATOM 2299 C CA . ASP B 1 74 ? -17.34500 -30.19400 -33.47500 1.000 22.87647 74 ASP B CA 1
ATOM 2300 C C . ASP B 1 74 ? -18.66500 -30.28200 -32.71800 1.000 24.05647 74 ASP B C 1
ATOM 2301 O O . ASP B 1 74 ? -18.74600 -29.81600 -31.57500 1.000 26.71647 74 ASP B O 1
ATOM 2306 N N . PRO B 1 75 ? -19.72600 -30.84100 -33.31500 0.970 20.87647 75 PRO B N 1
ATOM 2307 C CA . PRO B 1 75 ? -21.01400 -30.89600 -32.61200 0.970 25.91647 75 PRO B CA 1
ATOM 2308 C C . PRO B 1 75 ? -21.09300 -31.99800 -31.57900 0.970 25.83647 75 PRO B C 1
ATOM 2309 O O . PRO B 1 75 ? -22.01700 -31.97700 -30.75000 0.970 26.24647 75 PRO B O 1
ATOM 2313 N N . ASP B 1 76 ? -20.16500 -32.95600 -31.60500 0.940 19.99647 76 ASP B N 1
ATOM 2314 C CA . ASP B 1 76 ? -20.20700 -34.11400 -30.72300 0.940 21.89647 76 ASP B CA 1
ATOM 2315 C C . ASP B 1 76 ? -19.20600 -34.00700 -29.57900 0.940 18.86647 76 ASP B C 1
ATOM 2316 O O . ASP B 1 76 ? -18.75800 -35.02700 -29.03800 0.940 19.42647 76 ASP B O 1
ATOM 2321 N N . ASN B 1 77 ? -18.85300 -32.78500 -29.20900 0.960 20.36647 77 ASN B N 1
ATOM 2322 C CA . ASN B 1 77 ? -18.13500 -32.50400 -27.98300 0.960 17.38647 77 ASN B CA 1
ATOM 2323 C C . ASN B 1 77 ? -19.10100 -31.87000 -26.99100 0.960 20.78647 77 ASN B C 1
ATOM 2324 O O . ASN B 1 77 ? -19.76500 -30.88200 -27.33800 0.960 19.30647 77 ASN B O 1
ATOM 2329 N N . PRO B 1 78 ? -19.21900 -32.38400 -25.75700 1.000 19.31647 78 PRO B N 1
ATOM 2330 C CA . PRO B 1 78 ? -18.40300 -33.43000 -25.11300 1.000 18.39647 78 PRO B CA 1
ATOM 2331 C C . PRO B 1 78 ? -18.72000 -34.84900 -25.57700 1.000 17.97647 78 PRO B C 1
ATOM 2332 O O . PRO B 1 78 ? -17.87200 -35.72400 -25.47500 1.000 17.83647 78 PRO B O 1
ATOM 2336 N N . ILE B 1 79 ? -19.94100 -35.08600 -26.05600 1.000 17.05647 79 ILE B N 1
ATOM 2337 C CA . ILE B 1 79 ? -20.33500 -36.36800 -26.62900 1.000 17.94647 79 ILE B CA 1
ATOM 2338 C C . ILE B 1 79 ? -21.55600 -36.08300 -27.48300 1.000 17.78647 79 ILE B C 1
ATOM 2339 O O . ILE B 1 79 ? -22.25000 -35.09000 -27.27300 1.000 17.75647 79 ILE B O 1
ATOM 2344 N N . ALA B 1 80 ? -21.81400 -36.94700 -28.46300 1.000 16.76647 80 ALA B N 1
ATOM 2345 C CA . ALA B 1 80 ? -22.95100 -36.74500 -29.35600 1.000 19.89647 80 ALA B CA 1
ATOM 2346 C C . ALA B 1 80 ? -24.26300 -36.75100 -28.57900 1.000 20.98647 80 ALA B C 1
ATOM 2347 O O . ALA B 1 80 ? -24.47900 -37.59700 -27.71100 1.000 16.71647 80 ALA B O 1
ATOM 2349 N N . LYS B 1 81 ? -25.14900 -35.79800 -28.90800 1.000 16.46647 81 LYS B N 1
ATOM 2350 C CA . LYS B 1 81 ? -26.42700 -35.68800 -28.20400 1.000 21.23647 81 LYS B CA 1
ATOM 2351 C C . LYS B 1 81 ? -27.25100 -36.96500 -28.31200 1.000 20.98647 81 LYS B C 1
ATOM 2352 O O . LYS B 1 81 ? -28.08500 -37.24600 -27.44400 1.000 17.58647 81 LYS B O 1
ATOM 2358 N N . SER B 1 82 ? -27.03800 -37.74600 -29.37100 1.000 20.57647 82 SER B N 1
ATOM 2359 C CA . SER B 1 82 ? -27.79300 -38.97700 -29.56600 1.000 16.84647 82 SER B CA 1
ATOM 2360 C C . SER B 1 82 ? -27.47400 -40.05200 -28.53300 1.000 18.80647 82 SER B C 1
ATOM 2361 O O . SER B 1 82 ? -28.27100 -40.97600 -28.35100 1.000 19.25647 82 SER B O 1
ATOM 2364 N N . HIS B 1 83 ? -26.32300 -39.95800 -27.89100 1.000 17.40647 83 HIS B N 1
ATOM 2365 C CA . HIS B 1 83 ? -25.82200 -41.06800 -27.03600 1.000 16.88647 83 HIS B CA 1
ATOM 2366 C C . HIS B 1 83 ? -26.51600 -41.16100 -25.67000 1.000 19.10647 83 HIS B C 1
ATOM 2367 O O . HIS B 1 83 ? -25.81900 -41.26300 -24.66500 1.000 18.63647 83 HIS B O 1
ATOM 2374 N N . LYS B 1 84 ? -27.84600 -41.17300 -25.65700 1.000 15.85647 84 LYS B N 1
ATOM 2375 C CA . LYS B 1 84 ? -28.57400 -41.24500 -24.39600 1.000 17.14647 84 LYS B CA 1
ATOM 2376 C C . LYS B 1 84 ? -28.21400 -42.50300 -23.61800 1.000 18.38647 84 LYS B C 1
ATOM 2377 O O . LYS B 1 84 ? -28.10000 -43.59500 -24.17900 1.000 18.08647 84 LYS B O 1
ATOM 2383 N N . GLY B 1 85 ? -28.07900 -42.35400 -22.30800 1.000 14.68647 85 GLY B N 1
ATOM 2384 C CA . GLY B 1 85 ? -27.84300 -43.48500 -21.45300 1.000 15.53647 85 GLY B CA 1
ATOM 2385 C C . GLY B 1 85 ? -27.42600 -43.04200 -20.07000 1.000 15.35647 85 GLY B C 1
ATOM 2386 O O . GLY B 1 85 ? -27.26400 -41.84800 -19.79900 1.000 15.22647 85 GLY B O 1
ATOM 2387 N N . PRO B 1 86 ? -27.21200 -44.00200 -19.17900 1.000 11.97647 86 PRO B N 1
ATOM 2388 C CA . PRO B 1 86 ? -26.81000 -43.68200 -17.80800 1.000 13.47647 86 PRO B CA 1
ATOM 2389 C C . PRO B 1 86 ? -25.30300 -43.48600 -17.69300 1.000 15.36647 86 PRO B C 1
ATOM 2390 O O . PRO B 1 86 ? -24.51500 -43.88300 -18.55800 1.000 16.37647 86 PRO B O 1
ATOM 2394 N N . VAL B 1 87 ? -24.91900 -42.87700 -16.57600 0.950 14.53647 87 VAL B N 1
ATOM 2395 C CA . VAL B 1 87 ? -23.52700 -42.75600 -16.15800 0.950 14.10647 87 VAL B CA 1
ATOM 2396 C C . VAL B 1 87 ? -23.43900 -43.38400 -14.78100 0.950 15.25647 87 VAL B C 1
ATOM 2397 O O . VAL B 1 87 ? -24.31300 -43.15900 -13.94000 0.950 13.63647 87 VAL B O 1
ATOM 2401 N N . MET B 1 88 ? -22.41000 -44.19900 -14.56000 1.000 12.81647 88 MET B N 1
ATOM 2402 C CA . MET B 1 88 ? -22.24000 -44.93300 -13.31400 1.000 12.03647 88 MET B CA 1
ATOM 2403 C C . MET B 1 88 ? -20.80300 -44.78400 -12.83400 1.000 12.82647 88 MET B C 1
ATOM 2404 O O . MET B 1 88 ? -19.89900 -44.56100 -13.63800 1.000 15.70647 88 MET B O 1
ATOM 2409 N N . ALA B 1 89 ? -20.60100 -44.89800 -11.51700 1.000 13.07647 89 ALA B N 1
ATOM 2410 C CA . ALA B 1 89 ? -19.27200 -44.84200 -10.92400 1.000 13.76647 89 ALA B CA 1
ATOM 2411 C C . ALA B 1 89 ? -19.11100 -45.94300 -9.89000 1.000 15.76647 89 ALA B C 1
ATOM 2412 O O . ALA B 1 89 ? -19.99600 -46.15700 -9.05200 1.000 17.01647 89 ALA B O 1
ATOM 2414 N N . TYR B 1 90 ? -17.96100 -46.61400 -9.92500 1.000 14.52647 90 TYR B N 1
ATOM 2415 C CA . TYR B 1 90 ? -17.67000 -47.71600 -9.01700 1.000 13.93647 90 TYR B CA 1
ATOM 2416 C C . TYR B 1 90 ? -16.30700 -47.50500 -8.36900 1.000 13.26647 90 TYR B C 1
ATOM 2417 O O . TYR B 1 90 ? -15.42400 -46.86100 -8.94600 1.000 13.91647 90 TYR B O 1
ATOM 2426 N N . LEU B 1 91 ? -16.13700 -48.07600 -7.17600 1.000 14.43647 91 LEU B N 1
ATOM 2427 C CA . LEU B 1 91 ? -14.85000 -48.11800 -6.49400 1.000 16.79647 91 LEU B CA 1
ATOM 2428 C C . LEU B 1 91 ? -14.37900 -49.55900 -6.34900 1.000 16.81647 91 LEU B C 1
ATOM 2429 O O . LEU B 1 91 ? -15.18900 -50.46900 -6.16600 1.000 16.00647 91 LEU B O 1
ATOM 2434 N N . ALA B 1 92 ? -13.05600 -49.75000 -6.38500 1.000 14.45647 92 ALA B N 1
ATOM 2435 C CA . ALA B 1 92 ? -12.42500 -51.00600 -5.99300 1.000 17.33647 92 ALA B CA 1
ATOM 2436 C C . ALA B 1 92 ? -11.24800 -50.70300 -5.07900 1.000 17.86647 92 ALA B C 1
ATOM 2437 O O . ALA B 1 92 ? -10.34400 -49.95000 -5.45800 1.000 16.62647 92 ALA B O 1
ATOM 2439 N N . LYS B 1 93 ? -11.25400 -51.29100 -3.88500 1.000 15.42647 93 LYS B N 1
ATOM 2440 C CA . LYS B 1 93 ? -10.16700 -51.07400 -2.94200 1.000 17.78647 93 LYS B CA 1
ATOM 2441 C C . LYS B 1 93 ? -8.90500 -51.77400 -3.43600 1.000 19.79647 93 LYS B C 1
ATOM 2442 O O . LYS B 1 93 ? -8.95400 -52.93200 -3.85400 1.000 19.42647 93 LYS B O 1
ATOM 2448 N N . VAL B 1 94 ? -7.77200 -51.05700 -3.44000 1.000 18.63647 94 VAL B N 1
ATOM 2449 C CA . VAL B 1 94 ? -6.47700 -51.64600 -3.76400 1.000 17.62647 94 VAL B CA 1
ATOM 2450 C C . VAL B 1 94 ? -5.44300 -51.16100 -2.75200 1.000 20.15647 94 VAL B C 1
ATOM 2451 O O . VAL B 1 94 ? -5.61800 -50.14200 -2.08300 1.000 19.38647 94 VAL B O 1
ATOM 2455 N N . ASP B 1 95 ? -4.34600 -51.91000 -2.64000 0.910 16.10647 95 ASP B N 1
ATOM 2456 C CA . ASP B 1 95 ? -3.27200 -51.49600 -1.74200 0.910 19.10647 95 ASP B CA 1
ATOM 2457 C C . ASP B 1 95 ? -2.55200 -50.27100 -2.28900 0.910 19.13647 95 ASP B C 1
ATOM 2458 O O . ASP B 1 95 ? -2.32600 -49.29600 -1.56600 0.910 21.39647 95 ASP B O 1
ATOM 2463 N N . ASN B 1 96 ? -2.20200 -50.29600 -3.57400 1.000 16.82647 96 ASN B N 1
ATOM 2464 C CA . ASN B 1 96 ? -1.43000 -49.22500 -4.19700 1.000 17.40647 96 ASN B CA 1
ATOM 2465 C C . ASN B 1 96 ? -2.05600 -48.93600 -5.55200 1.000 17.99647 96 ASN B C 1
ATOM 2466 O O . ASN B 1 96 ? -1.89000 -49.71700 -6.49400 1.000 20.10647 96 ASN B O 1
ATOM 2471 N N . ALA B 1 97 ? -2.76400 -47.80900 -5.65100 0.990 17.35647 97 ALA B N 1
ATOM 2472 C CA . ALA B 1 97 ? -3.49400 -47.50200 -6.87500 0.990 16.49647 97 ALA B CA 1
ATOM 2473 C C . ALA B 1 97 ? -2.56500 -47.20300 -8.04500 0.990 18.14647 97 ALA B C 1
ATOM 2474 O O . ALA B 1 97 ? -3.00300 -47.27000 -9.19800 0.990 18.52647 97 ALA B O 1
ATOM 2476 N N . ALA B 1 98 ? -1.29600 -46.89000 -7.79200 0.980 19.60647 98 ALA B N 1
ATOM 2477 C CA . ALA B 1 98 ? -0.38700 -46.65000 -8.90900 0.980 19.50647 98 ALA B CA 1
ATOM 2478 C C . ALA B 1 98 ? 0.11600 -47.94900 -9.53100 0.980 20.90647 98 ALA B C 1
ATOM 2479 O O . ALA B 1 98 ? 0.37800 -47.98900 -10.73600 0.980 23.62647 98 ALA B O 1
ATOM 2481 N N . THR B 1 99 ? 0.24800 -49.01700 -8.74500 1.000 19.83647 99 THR B N 1
ATOM 2482 C CA . THR B 1 99 ? 0.84700 -50.25200 -9.24200 1.000 22.52647 99 THR B CA 1
ATOM 2483 C C . THR B 1 99 ? -0.12000 -51.42500 -9.33500 1.000 24.16647 99 THR B C 1
ATOM 2484 O O . THR B 1 99 ? 0.23500 -52.44200 -9.94000 1.000 19.81647 99 THR B O 1
ATOM 2488 N N . ALA B 1 100 ? -1.31800 -51.32600 -8.76100 1.000 19.15647 100 ALA B N 1
ATOM 2489 C CA . ALA B 1 100 ? -2.21700 -52.47300 -8.74100 1.000 20.49647 100 ALA B CA 1
ATOM 2490 C C . ALA B 1 100 ? -2.64100 -52.87000 -10.15200 1.000 21.60647 100 ALA B C 1
ATOM 2491 O O . ALA B 1 100 ? -2.89500 -52.01800 -11.01100 1.000 19.38647 100 ALA B O 1
ATOM 2493 N N . SER B 1 101 ? -2.71100 -54.17600 -10.39500 1.000 20.23647 101 SER B N 1
ATOM 2494 C CA . SER B 1 101 ? -3.36600 -54.65400 -11.60600 1.000 22.22647 101 SER B CA 1
ATOM 2495 C C . SER B 1 101 ? -4.85800 -54.34700 -11.54600 1.000 20.58647 101 SER B C 1
ATOM 2496 O O . SER B 1 101 ? -5.48600 -54.47300 -10.49300 1.000 21.99647 101 SER B O 1
ATOM 2499 N N . LYS B 1 102 ? -5.42800 -53.94800 -12.69000 1.000 21.34647 102 LYS B N 1
ATOM 2500 C CA . LYS B 1 102 ? -6.86700 -53.72100 -12.79700 1.000 18.63647 102 LYS B CA 1
ATOM 2501 C C . LYS B 1 102 ? -7.66100 -55.01800 -12.85100 1.000 22.99647 102 LYS B C 1
ATOM 2502 O O . LYS B 1 102 ? -8.89100 -54.98200 -12.70900 1.000 20.99647 102 LYS B O 1
ATOM 2508 N N . THR B 1 103 ? -6.98100 -56.14900 -13.03200 1.000 20.10647 103 THR B N 1
ATOM 2509 C CA . THR B 1 103 ? -7.63000 -57.43900 -13.20400 1.000 21.83647 103 THR B CA 1
ATOM 2510 C C . THR B 1 103 ? -8.10600 -57.99900 -11.87400 1.000 23.25647 103 THR B C 1
ATOM 2511 O O . THR B 1 103 ? -7.39200 -57.94300 -10.86700 1.000 22.51647 103 THR B O 1
ATOM 2515 N N . GLY B 1 104 ? -9.31700 -58.55800 -11.87700 1.000 19.99647 104 GLY B N 1
ATOM 2516 C CA . GLY B 1 104 ? -9.77800 -59.34800 -10.75400 1.000 25.02647 104 GLY B CA 1
ATOM 2517 C C . GLY B 1 104 ? -10.09000 -58.56300 -9.50800 1.000 23.84647 104 GLY B C 1
ATOM 2518 O O . GLY B 1 104 ? -10.04100 -59.12200 -8.40900 1.000 21.81647 104 GLY B O 1
ATOM 2519 N N . LEU B 1 105 ? -10.42000 -57.28300 -9.63900 1.000 19.00647 105 LEU B N 1
ATOM 2520 C CA . LEU B 1 105 ? -10.72000 -56.47200 -8.47100 1.000 19.62647 105 LEU B CA 1
ATOM 2521 C C . LEU B 1 105 ? -12.16900 -56.68800 -8.04300 1.000 20.83647 105 LEU B C 1
ATOM 2522 O O . LEU B 1 105 ? -12.97000 -57.31300 -8.74500 1.000 20.55647 105 LEU B O 1
ATOM 2527 N N . LYS B 1 106 ? -12.49900 -56.18800 -6.85900 1.000 20.04647 106 LYS B N 1
ATOM 2528 C CA . LYS B 1 106 ? -13.83900 -56.32100 -6.29400 1.000 18.25647 106 LYS B CA 1
ATOM 2529 C C . LYS B 1 106 ? -14.47500 -54.94000 -6.29400 1.000 19.44647 106 LYS B C 1
ATOM 2530 O O . LYS B 1 106 ? -14.03000 -54.05500 -5.56000 1.000 19.69647 106 LYS B O 1
ATOM 2536 N N . TRP B 1 107 ? -15.51900 -54.76100 -7.10000 1.000 16.63647 107 TRP B N 1
ATOM 2537 C CA . TRP B 1 107 ? -16.09000 -53.44300 -7.33600 1.000 17.98647 107 TRP B CA 1
ATOM 2538 C C . TRP B 1 107 ? -17.39900 -53.25200 -6.58300 1.000 16.50647 107 TRP B C 1
ATOM 2539 O O . TRP B 1 107 ? -18.16400 -54.20200 -6.38100 1.000 18.80647 107 TRP B O 1
ATOM 2550 N N . PHE B 1 108 ? -17.66400 -52.00500 -6.17200 1.000 15.72647 108 PHE B N 1
ATOM 2551 C CA . PHE B 1 108 ? -18.99600 -51.65700 -5.70000 1.000 17.82647 108 PHE B CA 1
ATOM 2552 C C . PHE B 1 108 ? -19.39700 -50.31800 -6.29700 1.000 14.72647 108 PHE B C 1
ATOM 2553 O O . PHE B 1 108 ? -18.55700 -49.45200 -6.54200 1.000 16.37647 108 PHE B O 1
ATOM 2561 N N . LYS B 1 109 ? -20.69100 -50.17300 -6.57300 1.000 16.91647 109 LYS B N 1
ATOM 2562 C CA . LYS B 1 109 ? -21.19300 -48.95100 -7.19100 1.000 17.67647 109 LYS B CA 1
ATOM 2563 C C . LYS B 1 109 ? -21.42700 -47.88600 -6.12900 1.000 17.84647 109 LYS B C 1
ATOM 2564 O O . LYS B 1 109 ? -22.03100 -48.16400 -5.09300 1.000 21.34647 109 LYS B O 1
ATOM 2570 N N . ILE B 1 110 ? -20.97400 -46.66100 -6.39000 1.000 15.24647 110 ILE B N 1
ATOM 2571 C CA . ILE B 1 110 ? -21.20800 -45.57200 -5.45200 1.000 17.68647 110 ILE B CA 1
ATOM 2572 C C . ILE B 1 110 ? -22.21700 -44.54600 -5.95900 1.000 17.25647 110 ILE B C 1
ATOM 2573 O O . ILE B 1 110 ? -22.72100 -43.75400 -5.14600 1.000 19.66647 110 ILE B O 1
ATOM 2578 N N . TRP B 1 111 ? -22.54400 -44.53700 -7.25000 0.930 16.27647 111 TRP B N 1
ATOM 2579 C CA . TRP B 1 111 ? -23.33600 -43.45300 -7.81500 0.930 15.07647 111 TRP B CA 1
ATOM 2580 C C . TRP B 1 111 ? -23.77300 -43.83100 -9.22100 0.930 14.56647 111 TRP B C 1
ATOM 2581 O O . TRP B 1 111 ? -23.03800 -44.49700 -9.95500 0.930 13.54647 111 TRP B O 1
ATOM 2592 N N . GLU B 1 112 ? -24.97300 -43.39800 -9.59100 1.000 15.03647 112 GLU B N 1
ATOM 2593 C CA . GLU B 1 112 ? -25.39000 -43.50900 -10.97900 1.000 14.24647 112 GLU B CA 1
ATOM 2594 C C . GLU B 1 112 ? -26.41600 -42.43300 -11.27900 1.000 14.97647 112 GLU B C 1
ATOM 2595 O O . GLU B 1 112 ? -27.24500 -42.10000 -10.42700 1.000 15.15647 112 GLU B O 1
ATOM 2601 N N . ASP B 1 113 ? -26.31900 -41.87600 -12.47900 0.990 13.89647 113 ASP B N 1
ATOM 2602 C CA . ASP B 1 113 ? -27.25900 -40.88400 -13.01300 0.990 13.84647 113 ASP B CA 1
ATOM 2603 C C . ASP B 1 113 ? -27.92600 -41.56100 -14.20500 0.990 15.07647 113 ASP B C 1
ATOM 2604 O O . ASP B 1 113 ? -27.31200 -41.70700 -15.26600 0.990 17.38647 113 ASP B O 1
ATOM 2609 N N . THR B 1 114 ? -29.17400 -42.00400 -14.02800 1.000 15.65647 114 THR B N 1
ATOM 2610 C CA . THR B 1 114 ? -29.70800 -42.95500 -14.99700 1.000 16.79647 114 THR B CA 1
ATOM 2611 C C . THR B 1 114 ? -30.68500 -42.29500 -15.96400 1.000 17.65647 114 THR B C 1
ATOM 2612 O O . THR B 1 114 ? -30.27200 -41.76700 -17.00400 1.000 16.69647 114 THR B O 1
ATOM 2616 N N . PHE B 1 115 ? -31.97400 -42.32500 -15.64100 1.000 16.90647 115 PHE B N 1
ATOM 2617 C CA . PHE B 1 115 ? -33.01000 -41.75200 -16.49000 1.000 16.56647 115 PHE B CA 1
ATOM 2618 C C . PHE B 1 115 ? -34.12300 -41.22500 -15.60300 1.000 21.02647 115 PHE B C 1
ATOM 2619 O O . PHE B 1 115 ? -34.60300 -41.95200 -14.73000 1.000 18.39647 115 PHE B O 1
ATOM 2627 N N . ASN B 1 116 ? -34.53200 -39.97900 -15.82900 1.000 22.46647 116 ASN B N 1
ATOM 2628 C CA . ASN B 1 116 ? -35.65900 -39.39900 -15.10900 1.000 20.35647 116 ASN B CA 1
ATOM 2629 C C . ASN B 1 116 ? -36.86100 -39.36400 -16.05000 1.000 25.15647 116 ASN B C 1
ATOM 2630 O O . ASN B 1 116 ? -36.92500 -38.49700 -16.93400 1.000 25.74647 116 ASN B O 1
ATOM 2635 N N . PRO B 1 117 ? -37.84000 -40.26100 -15.89900 0.860 26.29647 117 PRO B N 1
ATOM 2636 C CA . PRO B 1 117 ? -38.93700 -40.30100 -16.87800 0.860 33.66647 117 PRO B CA 1
ATOM 2637 C C . PRO B 1 117 ? -39.79500 -39.04800 -16.87200 0.860 32.90647 117 PRO B C 1
ATOM 2638 O O . PRO B 1 117 ? -40.34900 -38.68800 -17.91900 0.860 34.46647 117 PRO B O 1
ATOM 2642 N N . SER B 1 118 ? -39.90100 -38.35700 -15.73800 0.810 31.42647 118 SER B N 1
ATOM 2643 C CA . SER B 1 118 ? -40.72800 -37.15700 -15.69000 0.810 31.28647 118 SER B CA 1
ATOM 2644 C C . SER B 1 118 ? -40.14500 -36.03200 -16.53900 0.810 34.06647 118 SER B C 1
ATOM 2645 O O . SER B 1 118 ? -40.89700 -35.21500 -17.08300 0.810 30.36647 118 SER B O 1
ATOM 2648 N N . THR B 1 119 ? -38.82100 -35.95600 -16.65600 0.970 31.68647 119 THR B N 1
ATOM 2649 C CA . THR B 1 119 ? -38.18700 -34.95700 -17.50400 0.970 32.00647 119 THR B CA 1
ATOM 2650 C C . THR B 1 119 ? -37.62300 -35.55500 -18.78000 0.970 28.58647 119 THR B C 1
ATOM 2651 O O . THR B 1 119 ? -37.18600 -34.80300 -19.65600 0.970 29.24647 119 THR B O 1
ATOM 2655 N N . LYS B 1 120 ? -37.63700 -36.88200 -18.90900 0.900 25.55647 120 LYS B N 1
ATOM 2656 C CA . LYS B 1 120 ? -37.10700 -37.56700 -20.08300 0.900 27.89647 120 LYS B CA 1
ATOM 2657 C C . LYS B 1 120 ? -35.65000 -37.18700 -20.32700 0.900 24.71647 120 LYS B C 1
ATOM 2658 O O . LYS B 1 120 ? -35.21500 -37.01800 -21.46800 0.900 28.17647 120 LYS B O 1
ATOM 2664 N N . THR B 1 121 ? -34.88500 -37.03400 -19.24700 0.960 22.76647 121 THR B N 1
ATOM 2665 C CA . THR B 1 121 ? -33.46200 -36.73200 -19.35400 0.960 19.86647 121 THR B CA 1
ATOM 2666 C C . THR B 1 121 ? -32.63200 -37.88700 -18.81300 0.960 18.77647 121 THR B C 1
ATOM 2667 O O . THR B 1 121 ? -32.95300 -38.46900 -17.76800 0.960 18.54647 121 THR B O 1
ATOM 2671 N N . TRP B 1 122 ? -31.57400 -38.21900 -19.54300 1.000 16.65647 122 TRP B N 1
ATOM 2672 C CA . TRP B 1 122 ? -30.64100 -39.27500 -19.18000 1.000 17.03647 122 TRP B CA 1
ATOM 2673 C C . TRP B 1 122 ? -29.41000 -38.68900 -18.50500 1.000 16.16647 122 TRP B C 1
ATOM 2674 O O . TRP B 1 122 ? -29.12700 -37.49700 -18.60600 1.000 17.24647 122 TRP B O 1
ATOM 2685 N N . GLY B 1 123 ? -28.63300 -39.56300 -17.85500 0.930 15.13647 123 GLY B N 1
ATOM 2686 C CA . GLY B 1 123 ? -27.34800 -39.12800 -17.31800 0.930 14.06647 123 GLY B CA 1
ATOM 2687 C C . GLY B 1 123 ? -26.46000 -38.47500 -18.36200 0.930 15.57647 123 GLY B C 1
ATOM 2688 O O . GLY B 1 123 ? -25.75400 -37.50500 -18.07400 0.930 15.35647 123 GLY B O 1
ATOM 2689 N N . VAL B 1 124 ? -26.48500 -38.98300 -19.59700 1.000 14.50647 124 VAL B N 1
ATOM 2690 C CA . VAL B 1 124 ? -25.67200 -38.35400 -20.64000 1.000 11.61647 124 VAL B CA 1
ATOM 2691 C C . VAL B 1 124 ? -26.17900 -36.95400 -20.97800 1.000 14.66647 124 VAL B C 1
ATOM 2692 O O . VAL B 1 124 ? -25.38300 -36.06300 -21.31300 1.000 15.83647 124 VAL B O 1
ATOM 2696 N N . ASP B 1 125 ? -27.49500 -36.72200 -20.90600 1.000 16.38647 125 ASP B N 1
ATOM 2697 C CA . ASP B 1 125 ? -27.99600 -35.35600 -21.06200 1.000 17.08647 125 ASP B CA 1
ATOM 2698 C C . ASP B 1 125 ? -27.39500 -34.42300 -20.01700 1.000 15.29647 125 ASP B C 1
ATOM 2699 O O . ASP B 1 125 ? -27.00300 -33.29000 -20.33100 1.000 17.94647 125 ASP B O 1
ATOM 2704 N N . ASN B 1 126 ? -27.30800 -34.87900 -18.76800 1.000 16.90647 126 ASN B N 1
ATOM 2705 C CA . ASN B 1 126 ? -26.73200 -34.03700 -17.72600 1.000 16.03647 126 ASN B CA 1
ATOM 2706 C C . ASN B 1 126 ? -25.24400 -33.81700 -17.96300 1.000 20.22647 126 ASN B C 1
ATOM 2707 O O . ASN B 1 126 ? -24.74000 -32.70100 -17.77300 1.000 16.51647 126 ASN B O 1
ATOM 2712 N N . LEU B 1 127 ? -24.53400 -34.85800 -18.41000 1.000 16.66647 127 LEU B N 1
ATOM 2713 C CA . LEU B 1 127 ? -23.13600 -34.70100 -18.80200 1.000 15.85647 127 LEU B CA 1
ATOM 2714 C C . LEU B 1 127 ? -22.97700 -33.58900 -19.83900 1.000 16.69647 127 LEU B C 1
ATOM 2715 O O . LEU B 1 127 ? -22.10300 -32.72600 -19.71500 1.000 17.00647 127 LEU B O 1
ATOM 2720 N N . ILE B 1 128 ? -23.81300 -33.60100 -20.87600 1.000 14.98647 128 ILE B N 1
ATOM 2721 C CA . ILE B 1 128 ? -23.73500 -32.56600 -21.90300 1.000 18.76647 128 ILE B CA 1
ATOM 2722 C C . ILE B 1 128 ? -24.05700 -31.19900 -21.30800 1.000 18.26647 128 ILE B C 1
ATOM 2723 O O . ILE B 1 128 ? -23.35400 -30.21200 -21.56200 1.000 18.85647 128 ILE B O 1
ATOM 2728 N N . ASN B 1 129 ? -25.11500 -31.12900 -20.49500 0.930 16.25647 129 ASN B N 1
ATOM 2729 C CA . ASN B 1 129 ? -25.51100 -29.86900 -19.87100 0.930 16.58647 129 ASN B CA 1
ATOM 2730 C C . ASN B 1 129 ? -24.40700 -29.31000 -18.97900 0.930 20.32647 129 ASN B C 1
ATOM 2731 O O . ASN B 1 129 ? -24.28000 -28.08300 -18.82800 0.930 18.25647 129 ASN B O 1
ATOM 2736 N N . ASN B 1 130 ? -23.60000 -30.19100 -18.38300 0.990 17.21647 130 ASN B N 1
ATOM 2737 C CA . ASN B 1 130 ? -22.49000 -29.80800 -17.52000 0.990 16.23647 130 ASN B CA 1
ATOM 2738 C C . ASN B 1 130 ? -21.18000 -29.69300 -18.28200 0.990 15.45647 130 ASN B C 1
ATOM 2739 O O . ASN B 1 130 ? -20.10400 -29.74100 -17.67000 0.990 16.63647 130 ASN B O 1
ATOM 2744 N N . ASN B 1 131 ? -21.25400 -29.54300 -19.60100 0.910 14.82647 131 ASN B N 1
ATOM 2745 C CA . ASN B 1 131 ? -20.08700 -29.26400 -20.42900 0.910 16.62647 131 ASN B CA 1
ATOM 2746 C C . ASN B 1 131 ? -19.06200 -30.38600 -20.34300 0.910 18.33647 131 ASN B C 1
ATOM 2747 O O . ASN B 1 131 ? -17.85500 -30.14800 -20.38400 0.910 17.82647 131 ASN B O 1
ATOM 2752 N N . GLY B 1 132 ? -19.55200 -31.62500 -20.23700 1.000 17.02647 132 GLY B N 1
ATOM 2753 C CA . GLY B 1 132 ? -18.70700 -32.80100 -20.22000 1.000 17.61647 132 GLY B CA 1
ATOM 2754 C C . GLY B 1 132 ? -18.45100 -33.37600 -18.84500 1.000 15.36647 132 GLY B C 1
ATOM 2755 O O . GLY B 1 132 ? -17.96600 -34.51000 -18.73800 1.000 16.08647 132 GLY B O 1
ATOM 2756 N N . TRP B 1 133 ? -18.75800 -32.62700 -17.79500 0.970 16.10647 133 TRP B N 1
ATOM 2757 C CA . TRP B 1 133 ? -18.45900 -33.06400 -16.43900 0.970 14.51647 133 TRP B CA 1
ATOM 2758 C C . TRP B 1 133 ? -19.58800 -33.91000 -15.87500 0.970 14.52647 133 TRP B C 1
ATOM 2759 O O . TRP B 1 133 ? -20.77000 -33.60900 -16.07100 0.970 17.32647 133 TRP B O 1
ATOM 2770 N N . VAL B 1 134 ? -19.22500 -34.98100 -15.17500 0.950 12.88647 134 VAL B N 1
ATOM 2771 C CA . VAL B 1 134 ? -20.18100 -35.67600 -14.32700 0.950 16.48647 134 VAL B CA 1
ATOM 2772 C C . VAL B 1 134 ? -19.69200 -35.51500 -12.89500 0.950 18.84647 134 VAL B C 1
ATOM 2773 O O . VAL B 1 134 ? -18.48900 -35.58800 -12.63200 0.950 16.00647 134 VAL B O 1
ATOM 2777 N N . TYR B 1 135 ? -20.60900 -35.24900 -11.97700 0.970 18.48647 135 TYR B N 1
ATOM 2778 C CA . TYR B 1 135 ? -20.23400 -34.94700 -10.60100 0.970 18.46647 135 TYR B CA 1
ATOM 2779 C C . TYR B 1 135 ? -20.88900 -35.92300 -9.64200 0.970 15.84647 135 TYR B C 1
ATOM 2780 O O . TYR B 1 135 ? -22.08800 -36.20400 -9.74800 0.970 17.19647 135 TYR B O 1
ATOM 2789 N N . PHE B 1 136 ? -20.10100 -36.41900 -8.69000 0.970 17.07647 136 PHE B N 1
ATOM 2790 C CA . PHE B 1 136 ? -20.62800 -37.26800 -7.63500 0.970 17.88647 136 PHE B CA 1
ATOM 2791 C C . PHE B 1 136 ? -19.78500 -37.09100 -6.38600 0.970 19.72647 136 PHE B C 1
ATOM 2792 O O . PHE B 1 136 ? -18.57800 -36.85600 -6.46100 0.970 17.34647 136 PHE B O 1
ATOM 2800 N N . ASN B 1 137 ? -20.42400 -37.21000 -5.23000 0.910 18.23647 137 ASN B N 1
ATOM 2801 C CA . ASN B 1 137 ? -19.69600 -37.13500 -3.97800 0.910 22.85647 137 ASN B CA 1
ATOM 2802 C C . ASN B 1 137 ? -19.27200 -38.53600 -3.56500 0.910 20.60647 137 ASN B C 1
ATOM 2803 O O . ASN B 1 137 ? -20.05400 -39.48500 -3.66400 0.910 24.53647 137 ASN B O 1
ATOM 2808 N N . LEU B 1 138 ? -18.01800 -38.67600 -3.17600 1.000 16.70647 138 LEU B N 1
ATOM 2809 C CA . LEU B 1 138 ? -17.58500 -39.92400 -2.57900 1.000 19.99647 138 LEU B CA 1
ATOM 2810 C C . LEU B 1 138 ? -18.33600 -40.10900 -1.27200 1.000 24.81647 138 LEU B C 1
ATOM 2811 O O . LEU B 1 138 ? -18.43200 -39.16000 -0.48200 1.000 27.78647 138 LEU B O 1
ATOM 2816 N N . PRO B 1 139 ? -18.90500 -41.28100 -1.02200 1.000 20.17647 139 PRO B N 1
ATOM 2817 C CA . PRO B 1 139 ? -19.67100 -41.47300 0.21200 1.000 25.85647 139 PRO B CA 1
ATOM 2818 C C . PRO B 1 139 ? -18.83000 -41.15800 1.43600 1.000 24.74647 139 PRO B C 1
ATOM 2819 O O . PRO B 1 139 ? -17.62500 -41.41200 1.47600 1.000 22.28647 139 PRO B O 1
ATOM 2823 N N . GLN B 1 140 ? -19.48600 -40.58600 2.44800 1.000 22.91647 140 GLN B N 1
ATOM 2824 C CA . GLN B 1 140 ? -18.78500 -40.21600 3.67100 1.000 25.35647 140 GLN B CA 1
ATOM 2825 C C . GLN B 1 140 ? -18.16300 -41.42300 4.36000 1.000 20.79647 140 GLN B C 1
ATOM 2826 O O . GLN B 1 140 ? -17.11600 -41.30500 5.01900 1.000 24.41647 140 GLN B O 1
ATOM 2832 N N . CYS B 1 141 ? -18.76900 -42.59000 4.20500 0.970 23.99647 141 CYS B N 1
ATOM 2833 C CA . CYS B 1 141 ? -18.44100 -43.73300 5.04100 0.970 23.51647 141 CYS B CA 1
ATOM 2834 C C . CYS B 1 141 ? -17.32000 -44.60000 4.48700 0.970 24.06647 141 CYS B C 1
ATOM 2835 O O . CYS B 1 141 ? -16.82800 -45.47200 5.21000 0.970 22.71647 141 CYS B O 1
ATOM 2838 N N . ILE B 1 142 ? -16.88800 -44.39200 3.23500 0.990 19.89647 142 ILE B N 1
ATOM 2839 C CA . ILE B 1 142 ? -15.92300 -45.32200 2.66000 0.990 23.70647 142 ILE B CA 1
ATOM 2840 C C . ILE B 1 142 ? -14.59900 -45.24200 3.41800 0.990 24.77647 142 ILE B C 1
ATOM 2841 O O . ILE B 1 142 ? -14.18500 -44.17700 3.91100 0.990 22.09647 142 ILE B O 1
ATOM 2846 N N . ALA B 1 143 ? -13.92600 -46.38300 3.50400 0.950 22.22647 143 ALA B N 1
ATOM 2847 C CA . ALA B 1 143 ? -12.73900 -46.54100 4.32800 0.950 26.49647 143 ALA B CA 1
ATOM 2848 C C . ALA B 1 143 ? -11.53300 -45.88100 3.66800 0.950 20.47647 143 ALA B C 1
ATOM 2849 O O . ALA B 1 143 ? -11.46100 -45.75400 2.43900 0.950 20.06647 143 ALA B O 1
ATOM 2851 N N . ASP B 1 144 ? -10.58900 -45.45300 4.50300 0.890 19.75647 144 ASP B N 1
ATOM 2852 C CA . ASP B 1 144 ? -9.38400 -44.79500 4.01100 0.890 19.28647 144 ASP B CA 1
ATOM 2853 C C . ASP B 1 144 ? -8.56100 -45.74500 3.15900 0.890 19.97647 144 ASP B C 1
ATOM 2854 O O . ASP B 1 144 ? -8.62500 -46.97300 3.30300 0.890 19.28647 144 ASP B O 1
ATOM 2859 N N . GLY B 1 145 ? -7.74200 -45.15800 2.28600 1.000 18.94647 145 GLY B N 1
ATOM 2860 C CA . GLY B 1 145 ? -6.78400 -45.90600 1.50700 1.000 21.53647 145 GLY B CA 1
ATOM 2861 C C . GLY B 1 145 ? -7.00700 -45.74700 0.02000 1.000 17.63647 145 GLY B C 1
ATOM 2862 O O . GLY B 1 145 ? -7.84000 -44.96100 -0.44000 1.000 17.04647 145 GLY B O 1
ATOM 2863 N N . ASN B 1 146 ? -6.22400 -46.50300 -0.74100 1.000 16.44647 146 ASN B N 1
ATOM 2864 C CA . ASN B 1 146 ? -6.20400 -46.39000 -2.19300 1.000 14.25647 146 ASN B CA 1
ATOM 2865 C C . ASN B 1 146 ? -7.39200 -47.12500 -2.79800 1.000 17.80647 146 ASN B C 1
ATOM 2866 O O . ASN B 1 146 ? -7.82100 -48.16500 -2.29200 1.000 17.99647 146 ASN B O 1
ATOM 2871 N N . TYR B 1 147 ? -7.90400 -46.58000 -3.90400 1.000 16.32647 147 TYR B N 1
ATOM 2872 C CA . TYR B 1 147 ? -8.94900 -47.20300 -4.70700 1.000 15.40647 147 TYR B CA 1
ATOM 2873 C C . TYR B 1 147 ? -8.67000 -46.94400 -6.17900 1.000 19.39647 147 TYR B C 1
ATOM 2874 O O . TYR B 1 147 ? -7.99100 -45.97900 -6.54100 1.000 16.76647 147 TYR B O 1
ATOM 2883 N N . LEU B 1 148 ? -9.22200 -47.79300 -7.04000 1.000 17.56647 148 LEU B N 1
ATOM 2884 C CA . LEU B 1 148 ? -9.49500 -47.38200 -8.40900 1.000 15.56647 148 LEU B CA 1
ATOM 2885 C C . LEU B 1 148 ? -10.94600 -46.93100 -8.47100 1.000 16.50647 148 LEU B C 1
ATOM 2886 O O . LEU B 1 148 ? -11.82400 -47.53800 -7.85000 1.000 16.07647 148 LEU B O 1
ATOM 2891 N N . LEU B 1 149 ? -11.18100 -45.85300 -9.19800 0.990 13.16647 149 LEU B N 1
ATOM 2892 C CA . LEU B 1 149 ? -12.50400 -45.26500 -9.37000 0.990 14.64647 149 LEU B CA 1
ATOM 2893 C C . LEU B 1 149 ? -12.82900 -45.33400 -10.85400 0.990 16.06647 149 LEU B C 1
ATOM 2894 O O . LEU B 1 149 ? -12.19600 -44.64700 -11.66400 0.990 16.89647 149 LEU B O 1
ATOM 2899 N N . ARG B 1 150 ? -13.79500 -46.16500 -11.23500 1.000 13.60647 150 ARG B N 1
ATOM 2900 C CA . ARG B 1 150 ? -14.13600 -46.27300 -12.64500 1.000 14.07647 150 ARG B CA 1
ATOM 2901 C C . ARG B 1 150 ? -15.44200 -45.53100 -12.90100 1.000 14.75647 150 ARG B C 1
ATOM 2902 O O . ARG B 1 150 ? -16.40800 -45.66000 -12.14200 1.000 16.37647 150 ARG B O 1
ATOM 2910 N N . VAL B 1 151 ? -15.43000 -44.70400 -13.93500 1.000 14.73647 151 VAL B N 1
ATOM 2911 C CA . VAL B 1 151 ? -16.58700 -43.92700 -14.34400 1.000 14.61647 151 VAL B CA 1
ATOM 2912 C C . VAL B 1 151 ? -16.94500 -44.39000 -15.74300 1.000 15.63647 151 VAL B C 1
ATOM 2913 O O . VAL B 1 151 ? -16.05900 -44.61700 -16.57500 1.000 13.38647 151 VAL B O 1
ATOM 2917 N N . GLU B 1 152 ? -18.23900 -44.57700 -15.98400 1.000 15.29647 152 GLU B N 1
ATOM 2918 C CA . GLU B 1 152 ? -18.68900 -45.35900 -17.11900 1.000 11.53647 152 GLU B CA 1
ATOM 2919 C C . GLU B 1 152 ? -19.92700 -44.70500 -17.71200 1.000 13.86647 152 GLU B C 1
ATOM 2920 O O . GLU B 1 152 ? -20.95000 -44.58000 -17.03000 1.000 15.36647 152 GLU B O 1
ATOM 2926 N N . VAL B 1 153 ? -19.81900 -44.27600 -18.96500 1.000 12.60647 153 VAL B N 1
ATOM 2927 C CA . VAL B 1 153 ? -20.95700 -43.82400 -19.75800 1.000 11.78647 153 VAL B CA 1
ATOM 2928 C C . VAL B 1 153 ? -21.41700 -45.00000 -20.59200 1.000 15.16647 153 VAL B C 1
ATOM 2929 O O . VAL B 1 153 ? -20.60800 -45.63400 -21.28400 1.000 16.47647 153 VAL B O 1
ATOM 2933 N N . LEU B 1 154 ? -22.70700 -45.28500 -20.52500 1.000 14.48647 154 LEU B N 1
ATOM 2934 C CA . LEU B 1 154 ? -23.33200 -46.33500 -21.31500 1.000 13.83647 154 LEU B CA 1
ATOM 2935 C C . LEU B 1 154 ? -24.28000 -45.66200 -22.29500 1.000 19.40647 154 LEU B C 1
ATOM 2936 O O . LEU B 1 154 ? -25.33400 -45.16300 -21.89300 1.000 18.11647 154 LEU B O 1
ATOM 2941 N N . ALA B 1 155 ? -23.90900 -45.64500 -23.57700 1.000 14.89647 155 ALA B N 1
ATOM 2942 C CA . ALA B 1 155 ? -24.72400 -45.01900 -24.61400 1.000 12.34647 155 ALA B CA 1
ATOM 2943 C C . ALA B 1 155 ? -25.60400 -46.08200 -25.25800 1.000 16.20647 155 ALA B C 1
ATOM 2944 O O . ALA B 1 155 ? -25.11000 -47.12700 -25.69400 1.000 17.59647 155 ALA B O 1
ATOM 2946 N N . LEU B 1 156 ? -26.90400 -45.81200 -25.31000 1.000 17.81647 156 LEU B N 1
ATOM 2947 C CA . LEU B 1 156 ? -27.89600 -46.81100 -25.67500 1.000 16.77647 156 LEU B CA 1
ATOM 2948 C C . LEU B 1 156 ? -28.56500 -46.52500 -27.01500 1.000 19.50647 156 LEU B C 1
ATOM 2949 O O . LEU B 1 156 ? -29.55300 -47.18400 -27.35100 1.000 19.09647 156 LEU B O 1
ATOM 2954 N N . HIS B 1 157 ? -28.04400 -45.57000 -27.79100 1.000 18.20647 157 HIS B N 1
ATOM 2955 C CA . HIS B 1 157 ? -28.72200 -45.16300 -29.02200 1.000 20.06647 157 HIS B CA 1
ATOM 2956 C C . HIS B 1 157 ? -28.83100 -46.29700 -30.04200 1.000 21.34647 157 HIS B C 1
ATOM 2957 O O . HIS B 1 157 ? -29.72600 -46.25900 -30.90100 1.000 20.55647 157 HIS B O 1
ATOM 2964 N N . SER B 1 158 ? -27.94900 -47.29500 -29.96800 1.000 17.82647 158 SER B N 1
ATOM 2965 C CA . SER B 1 158 ? -27.97700 -48.46600 -30.83800 1.000 18.07647 158 SER B CA 1
ATOM 2966 C C . SER B 1 158 ? -28.23400 -49.75500 -30.07200 1.000 18.26647 158 SER B C 1
ATOM 2967 O O . SER B 1 158 ? -28.09000 -50.84300 -30.64300 1.000 20.00647 158 SER B O 1
ATOM 2970 N N . ALA B 1 159 ? -28.59800 -49.66500 -28.79300 1.000 17.74647 159 ALA B N 1
ATOM 2971 C CA . ALA B 1 159 ? -28.61700 -50.82100 -27.90700 1.000 19.13647 159 ALA B CA 1
ATOM 2972 C C . ALA B 1 159 ? -29.81100 -51.73500 -28.12900 1.000 17.97647 159 ALA B C 1
ATOM 2973 O O . ALA B 1 159 ? -29.93700 -52.74000 -27.42100 1.000 20.40647 159 ALA B O 1
ATOM 2975 N N . TYR B 1 160 ? -30.68400 -51.42200 -29.08800 0.990 20.35647 160 TYR B N 1
ATOM 2976 C CA . TYR B 1 160 ? -31.81000 -52.30100 -29.37900 0.990 23.01647 160 TYR B CA 1
ATOM 2977 C C . TYR B 1 160 ? -31.38000 -53.60900 -30.02400 0.990 23.06647 160 TYR B C 1
ATOM 2978 O O . TYR B 1 160 ? -32.21500 -54.51100 -30.16300 0.990 22.64647 160 TYR B O 1
ATOM 2987 N N . SER B 1 161 ? -30.12500 -53.74000 -30.44200 0.960 20.01647 161 SER B N 1
ATOM 2988 C CA . SER B 1 161 ? -29.60900 -55.02700 -30.88200 0.960 25.45647 161 SER B CA 1
ATOM 2989 C C . SER B 1 161 ? -28.47200 -55.45900 -29.96700 0.960 24.45647 161 SER B C 1
ATOM 2990 O O . SER B 1 161 ? -27.73300 -54.63400 -29.42100 0.960 21.04647 161 SER B O 1
ATOM 2993 N N . GLN B 1 162 ? -28.37000 -56.76800 -29.78200 0.900 19.17647 162 GLN B N 1
ATOM 2994 C CA . GLN B 1 162 ? -27.38900 -57.32700 -28.86900 0.900 20.73647 162 GLN B CA 1
ATOM 2995 C C . GLN B 1 162 ? -25.97100 -56.94100 -29.27400 0.900 20.63647 162 GLN B C 1
ATOM 2996 O O . GLN B 1 162 ? -25.61300 -56.95500 -30.45600 0.900 20.35647 162 GLN B O 1
ATOM 3002 N N . GLY B 1 163 ? -25.15600 -56.60600 -28.27500 1.000 21.67647 163 GLY B N 1
ATOM 3003 C CA . GLY B 1 163 ? -23.77200 -56.24600 -28.52000 1.000 19.15647 163 GLY B CA 1
ATOM 3004 C C . GLY B 1 163 ? -23.55100 -54.86100 -29.08700 1.000 20.11647 163 GLY B C 1
ATOM 3005 O O . GLY B 1 163 ? -22.41700 -54.53800 -29.45900 1.000 19.68647 163 GLY B O 1
ATOM 3006 N N . GLN B 1 164 ? -24.57700 -54.01400 -29.16500 1.000 16.68140 164 GLN B N 1
ATOM 3007 C CA A GLN B 1 164 ? -24.41800 -52.68600 -29.74200 0.600 14.82468 164 GLN B CA 1
ATOM 3008 C CA B GLN B 1 164 ? -24.37500 -52.69000 -29.73400 0.400 14.70029 164 GLN B CA 1
ATOM 3009 C C . GLN B 1 164 ? -24.57700 -51.56100 -28.72700 1.000 16.08505 164 GLN B C 1
ATOM 3010 O O . GLN B 1 164 ? -24.47000 -50.39700 -29.09800 1.000 19.74815 164 GLN B O 1
ATOM 3021 N N . ALA B 1 165 ? -24.84200 -51.87800 -27.47100 1.000 18.11647 165 ALA B N 1
ATOM 3022 C CA . ALA B 1 165 ? -24.62600 -50.89800 -26.41800 1.000 15.89647 165 ALA B CA 1
ATOM 3023 C C . ALA B 1 165 ? -23.16700 -50.45400 -26.43700 1.000 16.19647 165 ALA B C 1
ATOM 3024 O O . ALA B 1 165 ? -22.26600 -51.23300 -26.75600 1.000 18.92647 165 ALA B O 1
ATOM 3026 N N . GLN B 1 166 ? -22.92800 -49.18800 -26.09400 1.000 16.97647 166 GLN B N 1
ATOM 3027 C CA . GLN B 1 166 ? -21.59600 -48.59100 -26.18000 1.000 13.78647 166 GLN B CA 1
ATOM 3028 C C . GLN B 1 166 ? -21.14600 -48.11900 -24.80400 1.000 16.44647 166 GLN B C 1
ATOM 3029 O O . GLN B 1 166 ? -21.86500 -47.36600 -24.14600 1.000 17.15647 166 GLN B O 1
ATOM 3035 N N . PHE B 1 167 ? -19.94300 -48.53100 -24.38400 1.000 14.85647 167 PHE B N 1
ATOM 3036 C CA . PHE B 1 167 ? -19.39900 -48.14500 -23.08900 1.000 14.10647 167 PHE B CA 1
ATOM 3037 C C . PHE B 1 167 ? -18.15800 -47.26400 -23.24300 1.000 17.41647 167 PHE B C 1
ATOM 3038 O O . PHE B 1 167 ? -17.25700 -47.57900 -24.01900 1.000 16.91647 167 PHE B O 1
ATOM 3046 N N . TYR B 1 168 ? -18.09600 -46.17200 -22.47000 0.980 15.18647 168 TYR B N 1
ATOM 3047 C CA . TYR B 1 168 ? -16.98200 -45.22600 -22.51000 0.980 15.91647 168 TYR B CA 1
ATOM 3048 C C . TYR B 1 168 ? -16.47500 -45.06000 -21.08300 0.980 14.89647 168 TYR B C 1
ATOM 3049 O O . TYR B 1 168 ? -17.13600 -44.41400 -20.26000 0.980 13.27647 168 TYR B O 1
ATOM 3058 N N . GLN B 1 169 ? -15.31900 -45.65800 -20.79100 1.000 14.37647 169 GLN B N 1
ATOM 3059 C CA . GLN B 1 169 ? -14.83900 -45.86600 -19.42700 1.000 13.72647 169 GLN B CA 1
ATOM 3060 C C . GLN B 1 169 ? -13.37700 -45.45600 -19.29000 1.000 13.20647 169 GLN B C 1
ATOM 3061 O O . GLN B 1 169 ? -12.57800 -45.66300 -20.20900 1.000 15.58647 169 GLN B O 1
ATOM 3067 N N . SER B 1 170 ? -13.03300 -44.90100 -18.12000 1.000 13.47647 170 SER B N 1
ATOM 3068 C CA . SER B 1 170 ? -11.65400 -44.77300 -17.65400 1.000 13.85647 170 SER B CA 1
ATOM 3069 C C . SER B 1 170 ? -11.64700 -44.97500 -16.14500 1.000 16.92647 170 SER B C 1
ATOM 3070 O O . SER B 1 170 ? -12.69100 -44.91300 -15.49100 1.000 16.41647 170 SER B O 1
ATOM 3073 N N . CYS B 1 171 ? -10.47100 -45.22000 -15.56700 1.000 15.44647 171 CYS B N 1
ATOM 3074 C CA A CYS B 1 171 ? -10.29500 -45.34300 -14.12100 0.790 13.96647 171 CYS B CA 1
ATOM 3075 C CA B CYS B 1 171 ? -10.42300 -45.22300 -14.12000 0.210 14.32647 171 CYS B CA 1
ATOM 3076 C C . CYS B 1 171 ? -9.39200 -44.23300 -13.60300 1.000 15.76647 171 CYS B C 1
ATOM 3077 O O . CYS B 1 171 ? -8.39700 -43.89100 -14.26400 1.000 19.03647 171 CYS B O 1
ATOM 3082 N N . ALA B 1 172 ? -9.68900 -43.72800 -12.41200 1.000 16.31647 172 ALA B N 1
ATOM 3083 C CA . ALA B 1 172 ? -8.82700 -42.78100 -11.72300 1.000 19.30647 172 ALA B C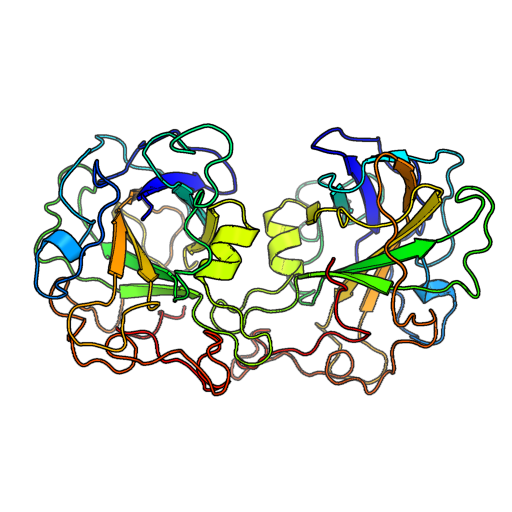A 1
ATOM 3084 C C . ALA B 1 172 ? -8.19200 -43.47200 -10.52600 1.000 18.71647 172 ALA B C 1
ATOM 3085 O O . ALA B 1 172 ? -8.82400 -44.30700 -9.87100 1.000 16.19647 172 ALA B O 1
ATOM 3087 N N . GLN B 1 173 ? -6.93700 -43.12800 -10.25700 1.000 14.78647 173 GLN B N 1
ATOM 3088 C CA . GLN B 1 173 ? -6.21400 -43.66000 -9.11000 1.000 13.76647 173 GLN B CA 1
ATOM 3089 C C . GLN B 1 173 ? -6.35200 -42.66100 -7.96800 1.000 17.37647 173 GLN B C 1
ATOM 3090 O O . GLN B 1 173 ? -5.94800 -41.50400 -8.11200 1.000 16.24647 173 GLN B O 1
ATOM 3096 N N . ILE B 1 174 ? -6.95700 -43.08200 -6.85700 1.000 15.56647 174 ILE B N 1
ATOM 3097 C CA . ILE B 1 174 ? -7.24500 -42.15000 -5.77300 1.000 15.60647 174 ILE B CA 1
ATOM 3098 C C . ILE B 1 174 ? -6.80700 -42.73600 -4.44200 1.000 16.34647 174 ILE B C 1
ATOM 3099 O O . ILE B 1 174 ? -6.69100 -43.95300 -4.27800 1.000 15.75647 174 ILE B O 1
ATOM 3104 N N . ASN B 1 175 ? -6.58000 -41.83400 -3.47600 1.000 16.77647 175 ASN B N 1
ATOM 3105 C CA . ASN B 1 175 ? -6.37400 -42.20700 -2.07900 1.000 16.86647 175 ASN B CA 1
ATOM 3106 C C . ASN B 1 175 ? -7.35500 -41.43800 -1.20800 1.000 17.38647 175 ASN B C 1
ATOM 3107 O O . ASN B 1 175 ? -7.40300 -40.20200 -1.26000 1.000 18.35647 175 ASN B O 1
ATOM 3112 N N . VAL B 1 176 ? -8.09700 -42.16900 -0.38200 1.000 15.72647 176 VAL B N 1
ATOM 3113 C CA . VAL B 1 176 ? -9.13900 -41.60600 0.47600 1.000 15.90647 176 VAL B CA 1
ATOM 3114 C C . VAL B 1 176 ? -8.57500 -41.37500 1.87400 1.000 19.13647 176 VAL B C 1
ATOM 3115 O O . VAL B 1 176 ? -7.90400 -42.25300 2.43700 1.000 19.58647 176 VAL B O 1
ATOM 3119 N N . SER B 1 177 ? -8.83000 -40.18800 2.42900 1.000 19.16647 177 SER B N 1
ATOM 3120 C CA A SER B 1 177 ? -8.55700 -39.85100 3.82100 0.520 19.32647 177 SER B CA 1
ATOM 3121 C CA B SER B 1 177 ? -8.57900 -39.92200 3.83800 0.480 19.33647 177 SER B CA 1
ATOM 3122 C C . SER B 1 177 ? -9.83800 -39.33500 4.46700 1.000 21.93647 177 SER B C 1
ATOM 3123 O O . SER B 1 177 ? -10.80200 -38.97800 3.78400 1.000 20.82647 177 SER B O 1
ATOM 3128 N N . GLY B 1 178 ? -9.83700 -39.27000 5.80100 0.910 20.87647 178 GLY B N 1
ATOM 3129 C CA . GLY B 1 178 ? -11.01100 -38.77700 6.49400 0.910 22.71647 178 GLY B CA 1
ATOM 3130 C C . GLY B 1 178 ? -12.23100 -39.65600 6.33300 0.910 21.23647 178 GLY B C 1
ATOM 3131 O O . GLY B 1 178 ? -13.36300 -39.15800 6.40200 0.910 24.20647 178 GLY B O 1
ATOM 3132 N N . GLY B 1 179 ? -12.03000 -40.95800 6.12900 1.000 20.72647 179 GLY B N 1
ATOM 3133 C CA . GLY B 1 179 ? -13.10800 -41.85700 5.78300 1.000 22.27647 179 GLY B CA 1
ATOM 3134 C C . GLY B 1 179 ? -13.72100 -42.53900 6.98900 1.000 24.34647 179 GLY B C 1
ATOM 3135 O O . GLY B 1 179 ? -13.40200 -42.25800 8.14500 1.000 25.68647 179 GLY B O 1
ATOM 3136 N N . GLY B 1 180 ? -14.63400 -43.45900 6.69800 0.940 22.02647 180 GLY B N 1
ATOM 3137 C CA . GLY B 1 180 ? -15.34000 -44.15900 7.75000 0.940 24.03647 180 GLY B CA 1
ATOM 3138 C C . GLY B 1 180 ? -14.98400 -45.62600 7.82000 0.940 26.36647 180 GLY B C 1
ATOM 3139 O O . GLY B 1 180 ? -13.84700 -46.01700 7.53400 0.940 24.40647 180 GLY B O 1
ATOM 3140 N N . SER B 1 181 ? -15.95700 -46.45600 8.19000 0.970 21.80647 181 SER B N 1
ATOM 3141 C CA . SER B 1 181 ? -15.71700 -47.87700 8.40500 0.970 26.56647 181 SER B CA 1
ATOM 3142 C C . SER B 1 181 ? -16.58600 -48.75600 7.51100 0.970 27.73647 181 SER B C 1
ATOM 3143 O O . SER B 1 181 ? -16.78000 -49.93700 7.81200 0.970 30.80647 181 SER B O 1
ATOM 3146 N N . PHE B 1 182 ? -17.11400 -48.21100 6.41700 0.910 23.32647 182 PHE B N 1
ATOM 3147 C CA . PHE B 1 182 ? -17.98100 -48.98800 5.54300 0.910 26.64647 182 PHE B CA 1
ATOM 3148 C C . PHE B 1 182 ? -17.20700 -50.12800 4.89300 0.910 23.03647 182 PHE B C 1
ATOM 3149 O O . PHE B 1 182 ? -16.08900 -49.94800 4.41500 0.910 26.86647 182 PHE B O 1
ATOM 3157 N N . THR B 1 183 ? -17.81500 -51.31100 4.88800 0.840 28.80647 183 THR B N 1
ATOM 3158 C CA . THR B 1 183 ? -17.32000 -52.43400 4.11700 0.840 36.03647 183 THR B CA 1
ATOM 3159 C C . THR B 1 183 ? -18.46900 -52.90500 3.23500 0.840 29.68647 183 THR B C 1
ATOM 3160 O O . THR B 1 183 ? -19.57700 -53.14900 3.74700 0.840 30.49647 183 THR B O 1
ATOM 3164 N N . PRO B 1 184 ? -18.26700 -53.01000 1.92100 1.000 31.70647 184 PRO B N 1
ATOM 3165 C CA . PRO B 1 184 ? -19.36300 -53.44700 1.04300 1.000 30.75647 184 PRO B CA 1
ATOM 3166 C C . PRO B 1 184 ? -19.83500 -54.84500 1.41100 1.000 30.16647 184 PRO B C 1
ATOM 3167 O O . PRO B 1 184 ? -19.03400 -55.76400 1.59000 1.000 31.72647 184 PRO B O 1
ATOM 3171 N N . ALA B 1 185 ? -21.15300 -54.98800 1.54500 0.760 26.44647 185 ALA B N 1
ATOM 3172 C CA . ALA B 1 185 ? -21.72300 -56.29100 1.86300 0.760 32.03647 185 ALA B CA 1
ATOM 3173 C C . ALA B 1 185 ? -21.51500 -57.27500 0.72400 0.760 36.05647 185 ALA B C 1
ATOM 3174 O O . ALA B 1 185 ? -21.46000 -58.48900 0.95500 0.760 34.79647 185 ALA B O 1
ATOM 3176 N N . SER B 1 186 ? -21.40400 -56.77200 -0.50300 0.890 29.24647 186 SER B N 1
ATOM 3177 C CA . SER B 1 186 ? -21.18100 -57.61200 -1.66600 0.890 25.25647 186 SER B CA 1
ATOM 3178 C C . SER B 1 186 ? -20.48500 -56.78100 -2.73100 0.890 24.27647 186 SER B C 1
ATOM 3179 O O . SER B 1 186 ? -20.63800 -55.56100 -2.77900 0.890 25.59647 186 SER B O 1
ATOM 3182 N N . THR B 1 187 ? -19.70800 -57.44900 -3.57600 1.000 23.49647 187 THR B N 1
ATOM 3183 C CA . THR B 1 187 ? -18.98500 -56.77900 -4.64700 1.000 23.94647 187 THR B CA 1
ATOM 3184 C C . THR B 1 187 ? -19.24300 -57.51500 -5.95300 1.000 22.17647 187 THR B C 1
ATOM 3185 O O . THR B 1 187 ? -19.76100 -58.63500 -5.96200 1.000 22.89647 187 THR B O 1
ATOM 3189 N N . VAL B 1 188 ? -18.89400 -56.87000 -7.06700 1.000 18.20647 188 VAL B N 1
ATOM 3190 C CA . VAL B 1 188 ? -19.03600 -57.45700 -8.39200 1.000 18.63647 188 VAL B CA 1
ATOM 3191 C C . VAL B 1 188 ? -17.68100 -57.44700 -9.09100 1.000 20.11647 188 VAL B C 1
ATOM 3192 O O . VAL B 1 188 ? -16.74700 -56.73800 -8.70000 1.000 19.09647 188 VAL B O 1
ATOM 3196 N N . SER B 1 189 ? -17.59300 -58.23800 -10.15400 1.000 18.07647 189 SER B N 1
ATOM 3197 C CA . SER B 1 189 ? -16.38900 -58.35100 -10.95700 1.000 18.50647 189 SER B CA 1
ATOM 3198 C C . SER B 1 189 ? -16.58000 -57.62000 -12.27400 1.000 18.91647 189 SER B C 1
ATOM 3199 O O . SER B 1 189 ? -17.69800 -57.51600 -12.78000 1.000 18.68647 189 SER B O 1
ATOM 3202 N N . PHE B 1 190 ? -15.47100 -57.11800 -12.82100 1.000 18.33647 190 PHE B N 1
ATOM 3203 C CA . PHE B 1 190 ? -15.42700 -56.63900 -14.19200 1.000 19.76647 190 PHE B CA 1
ATOM 3204 C C . PHE B 1 190 ? -14.26600 -57.32100 -14.90700 1.000 21.77647 190 PHE B C 1
ATOM 3205 O O . PHE B 1 190 ? -13.12500 -57.28200 -14.41400 1.000 19.02647 190 PHE B O 1
ATOM 3213 N N . PRO B 1 191 ? -14.52000 -57.97700 -16.03900 1.000 22.16647 191 PRO B N 1
ATOM 3214 C CA . PRO B 1 191 ? -15.85800 -58.23700 -16.58900 1.000 22.97647 191 PRO B CA 1
ATOM 3215 C C . PRO B 1 191 ? -16.61600 -59.20800 -15.68600 1.000 22.63647 191 PRO B C 1
ATOM 3216 O O . PRO B 1 191 ? -16.01700 -59.82900 -14.80400 1.000 22.23647 191 PRO B O 1
ATOM 3220 N N . GLY B 1 192 ? -17.93200 -59.32400 -15.85000 1.000 20.19647 192 GLY B N 1
ATOM 3221 C CA . GLY B 1 192 ? -18.70700 -60.27700 -15.07500 1.000 21.46647 192 GLY B CA 1
ATOM 3222 C C . GLY B 1 192 ? -20.01600 -59.70800 -14.57200 1.000 23.54647 192 GLY B C 1
ATOM 3223 O O . GLY B 1 192 ? -21.04800 -60.38800 -14.60900 1.000 21.04647 192 GLY B O 1
ATOM 3224 N N . ALA B 1 193 ? -19.99400 -58.44600 -14.13000 1.000 19.49647 193 ALA B N 1
ATOM 3225 C CA . ALA B 1 193 ? -21.17800 -57.85100 -13.51200 1.000 18.33647 193 ALA B CA 1
ATOM 3226 C C . ALA B 1 193 ? -22.32000 -57.68400 -14.50500 1.000 21.03647 193 ALA B C 1
ATOM 3227 O O . ALA B 1 193 ? -23.49500 -57.73000 -14.10900 1.000 22.46647 193 ALA B O 1
ATOM 3229 N N . TYR B 1 194 ? -22.00800 -57.47300 -15.78000 1.000 18.68647 194 TYR B N 1
ATOM 3230 C CA . TYR B 1 194 ? -23.01100 -57.22800 -16.80500 1.000 18.08647 194 TYR B CA 1
ATOM 3231 C C . TYR B 1 194 ? -23.16000 -58.43300 -17.72100 1.000 22.87647 194 TYR B C 1
ATOM 3232 O O . TYR B 1 194 ? -22.20700 -59.18500 -17.95600 1.000 20.09647 194 TYR B O 1
ATOM 3241 N N . SER B 1 195 ? -24.35800 -58.56600 -18.27700 0.890 19.57647 195 SER B N 1
ATOM 3242 C CA . SER B 1 195 ? -24.65000 -59.52000 -19.33500 0.890 18.72647 195 SER B CA 1
ATOM 3243 C C . SER B 1 195 ? -25.19000 -58.78200 -20.54700 0.890 20.10647 195 SER B C 1
ATOM 3244 O O . SER B 1 195 ? -25.95700 -57.82200 -20.40600 0.890 17.77647 195 SER B O 1
ATOM 3247 N N . ALA B 1 196 ? -24.81400 -59.24400 -21.74500 0.930 17.57647 196 ALA B N 1
ATOM 3248 C CA . ALA B 1 196 ? -25.28400 -58.60000 -22.96600 0.930 15.28647 196 ALA B CA 1
ATOM 3249 C C . ALA B 1 196 ? -26.80000 -58.56100 -23.05000 0.930 21.32647 196 ALA B C 1
ATOM 3250 O O . ALA B 1 196 ? -27.33700 -57.74200 -23.79700 0.930 21.54647 196 ALA B O 1
ATOM 3252 N N . SER B 1 197 ? -27.50000 -59.40600 -22.29500 1.000 21.37647 197 SER B N 1
ATOM 3253 C CA . SER B 1 197 ? -28.95400 -59.45500 -22.33700 1.000 23.43647 197 SER B CA 1
ATOM 3254 C C . SER B 1 197 ? -29.60700 -58.69100 -21.18600 1.000 23.22647 197 SER B C 1
ATOM 3255 O O . SER B 1 197 ? -30.83500 -58.72700 -21.05000 1.000 23.19647 197 SER B O 1
ATOM 3258 N N . ASP B 1 198 ? -28.82300 -57.97700 -20.37000 0.910 17.88647 198 ASP B N 1
ATOM 3259 C CA . ASP B 1 198 ? -29.40700 -57.22300 -19.26600 0.910 20.29647 198 ASP B CA 1
ATOM 3260 C C . ASP B 1 198 ? -30.43000 -56.23000 -19.81400 0.910 17.58647 198 ASP B C 1
ATOM 3261 O O . ASP B 1 198 ? -30.22600 -55.65200 -20.88600 0.910 17.84647 198 ASP B O 1
ATOM 3266 N N . PRO B 1 199 ? -31.53000 -55.99200 -19.08600 0.980 20.12647 199 PRO B N 1
ATOM 3267 C CA . PRO B 1 199 ? -32.58000 -55.09100 -19.60200 0.980 22.52647 199 PRO B CA 1
ATOM 3268 C C . PRO B 1 199 ? -32.17200 -53.62800 -19.65900 0.980 22.16647 199 PRO B C 1
ATOM 3269 O O . PRO B 1 199 ? -32.89700 -52.83000 -20.27400 0.980 19.97647 199 PRO B O 1
ATOM 3273 N N . GLY B 1 200 ? -31.06600 -53.24600 -19.02800 1.000 20.03647 200 GLY B N 1
ATOM 3274 C CA . GLY B 1 200 ? -30.50500 -51.92100 -19.17500 1.000 19.68647 200 GLY B CA 1
ATOM 3275 C C . GLY B 1 200 ? -29.44400 -51.80300 -20.23900 1.000 22.27647 200 GLY B C 1
ATOM 3276 O O . GLY B 1 200 ? -28.90800 -50.71100 -20.45900 1.000 18.80647 200 GLY B O 1
ATOM 3277 N N . ILE B 1 201 ? -29.13700 -52.90700 -20.92500 1.000 17.42647 201 ILE B N 1
ATOM 3278 C CA . ILE B 1 201 ? -28.08200 -52.96700 -21.93000 1.000 15.22647 201 ILE B CA 1
ATOM 3279 C C . ILE B 1 201 ? -28.63800 -53.36300 -23.29500 1.000 17.17647 201 ILE B C 1
ATOM 3280 O O . ILE B 1 201 ? -28.33800 -52.72900 -24.31100 1.000 18.37647 201 ILE B O 1
ATOM 3285 N N . LEU B 1 202 ? -29.43600 -54.42400 -23.33800 1.000 18.89647 202 LEU B N 1
ATOM 3286 C CA . LEU B 1 202 ? -30.20200 -54.78400 -24.52800 1.000 17.83647 202 LEU B CA 1
ATOM 3287 C C . LEU B 1 202 ? -31.56900 -54.13600 -24.35500 1.000 19.98647 202 LEU B C 1
ATOM 3288 O O . LEU B 1 202 ? -32.42700 -54.65400 -23.63700 1.000 18.77647 202 LEU B O 1
ATOM 3293 N N . ILE B 1 203 ? -31.76600 -52.98700 -24.99600 1.000 19.00647 203 ILE B N 1
ATOM 3294 C CA . ILE B 1 203 ? -32.91600 -52.14500 -24.69600 1.000 18.85647 203 ILE B CA 1
ATOM 3295 C C . ILE B 1 203 ? -33.19700 -51.25700 -25.90100 1.000 19.28647 203 ILE B C 1
ATOM 3296 O O . ILE B 1 203 ? -32.27800 -50.73600 -26.54300 1.000 19.43647 203 ILE B O 1
ATOM 3301 N N . ASN B 1 204 ? -34.48300 -51.10300 -26.21800 1.000 20.65647 204 ASN B N 1
ATOM 3302 C CA . ASN B 1 204 ? -34.94000 -50.17700 -27.24800 1.000 25.14647 204 ASN B CA 1
ATOM 3303 C C . ASN B 1 204 ? -35.43000 -48.92200 -26.53500 1.000 25.59647 204 ASN B C 1
ATOM 3304 O O . ASN B 1 204 ? -36.47400 -48.94800 -25.87500 1.000 22.90647 204 ASN B O 1
ATOM 3309 N N . ILE B 1 205 ? -34.68600 -47.82100 -26.66300 1.000 21.19647 205 ILE B N 1
ATOM 3310 C CA . ILE B 1 205 ? -35.02900 -46.63200 -25.89000 1.000 21.38647 205 ILE B CA 1
ATOM 3311 C C . ILE B 1 205 ? -35.96100 -45.71300 -26.66900 1.000 23.79647 205 ILE B C 1
ATOM 3312 O O . ILE B 1 205 ? -36.28100 -44.60900 -26.20600 1.000 23.38647 205 ILE B O 1
ATOM 3317 N N . TYR B 1 206 ? -36.40200 -46.13600 -27.85100 1.000 20.97647 206 TYR B N 1
ATOM 3318 C CA . TYR B 1 206 ? -37.13200 -45.24100 -28.74600 1.000 22.81647 206 TYR B CA 1
ATOM 3319 C C . TYR B 1 206 ? -38.63500 -45.40300 -28.55800 1.000 28.35647 206 TYR B C 1
ATOM 3320 O O . TYR B 1 206 ? -39.14600 -46.52700 -28.51500 1.000 30.74647 206 TYR B O 1
ATOM 3329 N N . GLY B 1 207 ? -39.32500 -44.27500 -28.42300 0.960 30.58647 207 GLY B N 1
ATOM 3330 C CA . GLY B 1 207 ? -40.76000 -44.24900 -28.24600 0.960 35.42647 207 GLY B CA 1
ATOM 3331 C C . GLY B 1 207 ? -41.50200 -44.14300 -29.56200 0.960 38.98647 207 GLY B C 1
ATOM 3332 O O . GLY B 1 207 ? -40.94500 -44.34900 -30.64200 0.960 34.54647 207 GLY B O 1
ATOM 3333 N N . ALA B 1 208 ? -42.78500 -43.77500 -29.45900 0.840 43.71647 208 ALA B N 1
ATOM 3334 C CA . ALA B 1 208 ? -43.70300 -43.92700 -30.58800 0.840 46.18647 208 ALA B CA 1
ATOM 3335 C C . ALA B 1 208 ? -43.28100 -43.09200 -31.79400 0.840 40.13647 208 ALA B C 1
ATOM 3336 O O . ALA B 1 208 ? -43.38500 -43.55200 -32.93700 0.840 49.28647 208 ALA B O 1
ATOM 3338 N N . THR B 1 209 ? -42.81800 -41.86200 -31.57400 0.830 39.74647 209 THR B N 1
ATOM 3339 C CA . THR B 1 209 ? -42.40100 -41.01200 -32.68300 0.830 43.45647 209 THR B CA 1
ATOM 3340 C C . THR B 1 209 ? -40.88500 -40.97600 -32.86100 0.830 39.46647 209 THR B C 1
ATOM 3341 O O . THR B 1 209 ? -40.35600 -40.02000 -33.43200 0.830 33.14647 209 THR B O 1
ATOM 3345 N N . GLY B 1 210 ? -40.18100 -42.01100 -32.40600 1.000 35.78647 210 GLY B N 1
ATOM 3346 C CA . GLY B 1 210 ? -38.75100 -42.10100 -32.62500 1.000 34.91647 210 GLY B CA 1
ATOM 3347 C C . GLY B 1 210 ? -37.90000 -41.29700 -31.67100 1.000 33.50647 210 GLY B C 1
ATOM 3348 O O . GLY B 1 210 ? -36.69500 -41.15700 -31.90400 1.000 32.14647 210 GLY B O 1
ATOM 3349 N N . GLN B 1 211 ? -38.46200 -40.77800 -30.65000 0.880 29.27647 211 GLN B N 1
ATOM 3350 C CA . GLN B 1 211 ? -37.64100 -40.02600 -29.71400 0.940 29.06647 211 GLN B CA 1
ATOM 3351 C C . GLN B 1 211 ? -37.01000 -40.97000 -28.69200 0.920 22.18647 211 GLN B C 1
ATOM 3352 O O . GLN B 1 211 ? -37.61500 -41.97800 -28.31000 1.000 23.97647 211 GLN B O 1
ATOM 3358 N N . PRO B 1 212 ? -35.78400 -40.69200 -28.23100 0.990 26.56647 212 PRO B N 1
ATOM 3359 C CA . PRO B 1 212 ? -35.10700 -41.62300 -27.31100 0.990 25.63647 212 PRO B CA 1
ATOM 3360 C C . PRO B 1 212 ? -35.52200 -41.39300 -25.85600 0.990 26.82647 212 PRO B C 1
ATOM 3361 O O . PRO B 1 212 ? -34.69500 -41.13600 -24.98000 0.990 24.48647 212 PRO B O 1
ATOM 3365 N N . ASP B 1 213 ? -36.82700 -41.48300 -25.59700 0.980 24.07647 213 ASP B N 1
ATOM 3366 C CA . ASP B 1 213 ? -37.38500 -41.15000 -24.29300 0.980 26.73647 213 ASP B CA 1
ATOM 3367 C C . ASP B 1 213 ? -37.76300 -42.38200 -23.48400 0.980 23.13647 213 ASP B C 1
ATOM 3368 O O . ASP B 1 213 ? -38.49100 -42.26200 -22.49300 0.980 28.11647 213 ASP B O 1
ATOM 3373 N N . ASN B 1 214 ? -37.29100 -43.56300 -23.89500 1.000 22.83647 214 ASN B N 1
ATOM 3374 C CA . ASN B 1 214 ? -37.57600 -44.84400 -23.24900 1.000 24.50647 214 ASN B CA 1
ATOM 3375 C C . ASN B 1 214 ? -39.06800 -45.11700 -23.11900 1.000 32.59647 214 ASN B C 1
ATOM 3376 O O . ASN B 1 214 ? -39.47400 -45.86700 -22.22900 1.000 29.12647 214 ASN B O 1
ATOM 3381 N N . ASN B 1 215 ? -39.89100 -44.51100 -23.98100 1.000 31.00647 215 ASN B N 1
ATOM 3382 C CA . ASN B 1 215 ? -41.35100 -44.60800 -23.88800 1.000 33.70647 215 ASN B CA 1
ATOM 3383 C C . ASN B 1 215 ? -41.87000 -44.12500 -22.54000 1.000 35.50647 215 ASN B C 1
ATOM 3384 O O . ASN B 1 215 ? -42.89500 -44.61100 -22.05100 1.000 35.85647 215 ASN B O 1
ATOM 3389 N N . GLY B 1 216 ? -41.17000 -43.16800 -21.93100 0.870 24.04647 216 GLY B N 1
ATOM 3390 C CA . GLY B 1 216 ? -41.53400 -42.66000 -20.62300 0.870 29.95647 216 GLY B CA 1
ATOM 3391 C C . GLY B 1 216 ? -41.49600 -43.69900 -19.51900 0.870 34.18647 216 GLY B C 1
ATOM 3392 O O . GLY B 1 216 ? -42.03400 -43.47100 -18.43000 0.870 38.52647 216 GLY B O 1
ATOM 3393 N N . GLN B 1 217 ? -40.84300 -44.86700 -19.78500 0.870 27.87647 217 GLN B N 1
ATOM 3394 C CA . GLN B 1 217 ? -40.79400 -45.95100 -18.81500 0.870 29.22647 217 GLN B CA 1
ATOM 3395 C C . GLN B 1 217 ? -39.55800 -45.84100 -17.92900 0.870 32.41647 217 GLN B C 1
ATOM 3396 O O . GLN B 1 217 ? -38.54300 -45.26000 -18.33300 0.870 25.66647 217 GLN B O 1
ATOM 3402 N N . PRO B 1 218 ? -39.61800 -46.37800 -16.71100 0.890 29.25647 218 PRO B N 1
ATOM 3403 C CA . PRO B 1 218 ? -38.42700 -46.38100 -15.85700 0.890 29.70647 218 PRO B CA 1
ATOM 3404 C C . PRO B 1 218 ? -37.33900 -47.25700 -16.45200 0.890 28.43647 218 PRO B C 1
ATOM 3405 O O . PRO B 1 218 ? -37.60300 -48.24100 -17.14700 0.890 25.50647 218 PRO B O 1
ATOM 3409 N N . TYR B 1 219 ? -36.10200 -46.88900 -16.14900 1.000 25.58647 219 TYR B N 1
ATOM 3410 C CA . TYR B 1 219 ? -34.92300 -47.56700 -16.66100 1.000 22.00647 219 TYR B CA 1
ATOM 3411 C C . TYR B 1 219 ? -34.16100 -48.20900 -15.50900 1.000 23.26647 219 TYR B C 1
ATOM 3412 O O . TYR B 1 219 ? -34.04900 -47.62600 -14.42800 1.000 25.33647 219 TYR B O 1
ATOM 3421 N N . THR B 1 220 ? -33.63500 -49.41000 -15.74400 0.970 23.67647 220 THR B N 1
ATOM 3422 C CA . THR B 1 220 ? -32.86700 -50.15100 -14.74500 0.970 26.80647 220 THR B CA 1
ATOM 3423 C C . THR B 1 220 ? -31.42800 -50.24500 -15.22800 0.970 21.99647 220 THR B C 1
ATOM 3424 O O . THR B 1 220 ? -31.14100 -50.97200 -16.18400 0.970 20.23647 220 THR B O 1
ATOM 3428 N N . ALA B 1 221 ? -30.53600 -49.50000 -14.57900 1.000 20.28647 221 ALA B N 1
ATOM 3429 C CA . ALA B 1 221 ? -29.12800 -49.57200 -14.92700 1.000 21.27647 221 ALA B CA 1
ATOM 3430 C C . ALA B 1 221 ? -28.58600 -50.96100 -14.59800 1.000 17.60647 221 ALA B C 1
ATOM 3431 O O . ALA B 1 221 ? -29.03000 -51.59600 -13.63700 1.000 21.67647 221 ALA B O 1
ATOM 3433 N N . PRO B 1 222 ? -27.61800 -51.45300 -15.36800 1.000 18.04647 222 PRO B N 1
ATOM 3434 C CA . PRO B 1 222 ? -27.01900 -52.75500 -15.05600 1.000 19.22647 222 PRO B CA 1
ATOM 3435 C C . PRO B 1 222 ? -26.16500 -52.66200 -13.80300 1.000 19.71647 222 PRO B C 1
ATOM 3436 O O . PRO B 1 222 ? -25.79000 -51.58000 -13.34900 1.000 18.06647 222 PRO B O 1
ATOM 3440 N N . GLY B 1 223 ? -25.83500 -53.82900 -13.25500 1.000 21.56647 223 GLY B N 1
ATOM 3441 C CA . GLY B 1 223 ? -24.96500 -53.90200 -12.10400 1.000 17.38647 223 GLY B CA 1
ATOM 3442 C C . GLY B 1 223 ? -25.70800 -53.78400 -10.78500 1.000 18.34647 223 GLY B C 1
ATOM 3443 O O . GLY B 1 223 ? -26.94400 -53.74100 -10.73200 1.000 18.16647 223 GLY B O 1
ATOM 3444 N N . PRO B 1 224 ? -24.95600 -53.72600 -9.69000 1.000 19.76647 224 PRO B N 1
ATOM 3445 C CA . PRO B 1 224 ? -25.57000 -53.62200 -8.36400 1.000 20.17647 224 PRO B CA 1
ATOM 3446 C C . PRO B 1 224 ? -26.08200 -52.21200 -8.09100 1.000 21.34647 224 PRO B C 1
ATOM 3447 O O . PRO B 1 224 ? -25.74500 -51.24700 -8.78100 1.000 18.18647 224 PRO B O 1
ATOM 3451 N N . ALA B 1 225 ? -26.93000 -52.11300 -7.07000 1.000 19.54647 225 ALA B N 1
ATOM 3452 C CA . ALA B 1 225 ? -27.39700 -50.80900 -6.62500 1.000 21.22647 225 ALA B CA 1
ATOM 3453 C C . ALA B 1 225 ? -26.24600 -50.04500 -5.97600 1.000 18.18647 225 ALA B C 1
ATOM 3454 O O . ALA B 1 225 ? -25.34600 -50.65500 -5.39200 1.000 20.48647 225 ALA B O 1
ATOM 3456 N N . PRO B 1 226 ? -26.24900 -48.71200 -6.05800 1.000 18.88647 226 PRO B N 1
ATOM 3457 C CA . PRO B 1 226 ? -25.25300 -47.93500 -5.31400 1.000 20.10647 226 PRO B CA 1
ATOM 3458 C C . PRO B 1 226 ? -25.34400 -48.23500 -3.82600 1.000 21.51647 226 PRO B C 1
ATOM 3459 O O . PRO B 1 226 ? -26.42900 -48.45700 -3.27900 1.000 21.64647 226 PRO B O 1
ATOM 3463 N N . ILE B 1 227 ? -24.18300 -48.23200 -3.17000 0.980 19.29647 227 ILE B N 1
ATOM 3464 C CA . ILE B 1 227 ? -24.15300 -48.48800 -1.73600 0.980 20.06647 227 ILE B CA 1
ATOM 3465 C C . ILE B 1 227 ? -24.74300 -47.30200 -0.98200 0.980 23.88647 227 ILE B C 1
ATOM 3466 O O . ILE B 1 227 ? -24.85400 -46.18500 -1.50100 0.980 20.75647 227 ILE B O 1
ATOM 3471 N N . SER B 1 228 ? -25.10800 -47.54800 0.27600 0.920 21.40647 228 SER B N 1
ATOM 3472 C CA . SER B 1 228 ? -25.61300 -46.49700 1.14100 0.920 25.86647 228 SER B CA 1
ATOM 3473 C C . SER B 1 228 ? -24.86700 -46.53000 2.46800 0.920 26.89647 228 SER B C 1
ATOM 3474 O O . SER B 1 228 ? -24.55700 -47.60100 2.99500 0.920 26.31647 228 SER B O 1
ATOM 3477 N N . CYS B 1 229 ? -24.55000 -45.35100 2.98700 0.830 26.80647 229 CYS B N 1
ATOM 3478 C CA . CYS B 1 229 ? -23.89200 -45.26400 4.27600 0.830 33.19647 229 CYS B CA 1
ATOM 3479 C C . CYS B 1 229 ? -24.93900 -45.42500 5.37100 0.830 38.76647 229 CYS B C 1
ATOM 3480 O O . CYS B 1 229 ? -24.62500 -45.75900 6.51200 0.830 47.26647 229 CYS B O 1
#

Organism: Thermothelomyces thermophilus (strain ATCC 42464 / BCRC 31852 / DSM 1799) (NCBI:txid573729)

Nearest PDB structures (foldseek):
  9bjq-assembly2_B  TM=1.002E+00  e=2.104E-49  Thermothelomyces thermophilus
  9bjs-assembly2_B  TM=1.002E+00  e=1.273E-48  Thermothelomyces thermophilus
  9d0z-assembly2_B  TM=1.001E+00  e=1.911E-48  Thermothelomyces thermophilus
  9bjr-assembly2_B  TM=1.001E+00  e=2.869E-48  Thermothelomyces thermophilus
  9bjt-assembly2_B  TM=1.002E+00  e=5.758E-48  Thermothelomyces thermophilus

Radius of gyration: 22.71 Å; Cα contacts (8 Å, |Δi|>4): 1306; chains: 2; bounding box: 53×62×46 Å

Secondary structure (DSSP, 8-state):
--EEEEEEETTEE--TTTTEEB-SS-PPB--TTSTHHHHSSS-B--S--EEEETT-EEEEEEESBTTB-SSTT-TTSSS-TT----EEEEEEE-S-TTT--STT--EEEEEEE-EETTTTEEHHHHHHHTTTEEEEEPPTTBPSEEEEEEEEEEE-TTTTSTT--EEEEEEEEEEEES---B--S--B-TTTS--TT-TTTS-----TTS-SSGGG-----SSPPPP--/--EEEEEEETTEE--TTTTEEB-SS-PPB--TTSGGGTTSSS-B--S--EEEETTPEEEEEEESBTTB-SSTT-TTSSS-TT----EEEEEEE-S-TTT--STT--EEEEEEE-EETTTTEEHHHHHHHTTTEEEEEPPTTBPSEEEEEEEEEEE-TTTTSTT--EEEEEEEEEEEES---B--S--B-TTTS--TT-TTTS-----TTS-SSGGG-----SSPPPP--